Protein AF-A0A108E635-F1 (afdb_monomer_lite)

Foldseek 3Di:
DVLVVVVVPDDPVLFVLLLVLVVVVCVVCCPPPQPVPQDSPGSVSVPVRCDDPRSVVSSVVSVVVVVVVVVVVVVVVDPQDPDPPDQADQLVVLVVLVVVVVVFDADPVNFWTCQDRDPRHGRDGPVSVQVVSCVSDVVDHPVCVVVVHGDDSCVFVQDWDWLQPDDAQWFFQQCQPPVRVPPPCSVPGTFGFHDWADPDPQWIWTQTPPPGIDIDGGRRITGTTVVVVVVVVVVCVVVVPCPVPPVLPPCDPVLLVLLVLLAKDKDQDDVLNPPVRHQWIKIWHDDPPDLDIDIDPDTDNDPVVRSSVSSVVCVVPVVSNDPPPPVVVDDDPPPPPPDPDPVNVVVVCVVVVNDDDPDDPPVPPPPPPDPPPPVPDDPVNVVVVVVVVVVVVVVVVVCCDVPVDPVVVVVVVVSVVVVVVVVVVVVVCVVPPDPPDD

pLDDT: mean 76.36, std 20.55, range [30.5, 98.31]

Radius of gyration: 31.63 Å; chains: 1; bounding box: 77×77×68 Å

Structure (mmCIF, N/CA/C/O backbone):
data_AF-A0A108E635-F1
#
_entry.id   AF-A0A108E635-F1
#
loop_
_atom_site.group_PDB
_atom_site.id
_atom_site.type_symbol
_atom_site.label_atom_id
_atom_site.label_alt_id
_atom_site.label_comp_id
_atom_site.label_asym_id
_atom_site.label_entity_id
_atom_site.label_seq_id
_atom_site.pdbx_PDB_ins_code
_atom_site.Cartn_x
_atom_site.Cartn_y
_atom_site.Cartn_z
_atom_site.occupancy
_atom_site.B_iso_or_equiv
_atom_site.auth_seq_id
_atom_site.auth_comp_id
_atom_site.auth_asym_id
_atom_site.auth_atom_id
_atom_site.pdbx_PDB_model_num
ATOM 1 N N . MET A 1 1 ? 27.540 45.626 5.363 1.00 55.94 1 MET A N 1
ATOM 2 C CA . MET A 1 1 ? 28.663 44.962 4.658 1.00 55.94 1 MET A CA 1
ATOM 3 C C . MET A 1 1 ? 28.249 43.611 4.067 1.00 55.94 1 MET A C 1
ATOM 5 O O . MET A 1 1 ? 28.463 43.426 2.880 1.00 55.94 1 MET A O 1
ATOM 9 N N . ALA A 1 2 ? 27.575 42.721 4.811 1.00 66.25 2 ALA A N 1
ATOM 10 C CA . ALA A 1 2 ? 27.155 41.400 4.306 1.00 66.25 2 ALA A CA 1
ATOM 11 C C . ALA A 1 2 ? 26.250 41.431 3.051 1.00 66.25 2 ALA A C 1
ATOM 13 O O . ALA A 1 2 ? 26.480 40.679 2.113 1.00 66.25 2 ALA A O 1
ATOM 14 N N . TYR A 1 3 ? 25.283 42.353 2.983 1.00 70.00 3 TYR A N 1
ATOM 15 C CA . TYR A 1 3 ? 24.361 42.450 1.838 1.00 70.00 3 TYR A CA 1
ATOM 16 C C . TYR A 1 3 ? 25.051 42.859 0.523 1.00 70.00 3 TYR A C 1
ATOM 18 O O . TYR A 1 3 ? 24.727 42.346 -0.539 1.00 70.00 3 TYR A O 1
ATOM 26 N N . ALA A 1 4 ? 26.057 43.737 0.589 1.00 71.31 4 ALA A N 1
ATOM 27 C CA . ALA A 1 4 ? 26.822 44.134 -0.594 1.00 71.31 4 ALA A CA 1
ATOM 28 C C . ALA A 1 4 ? 27.691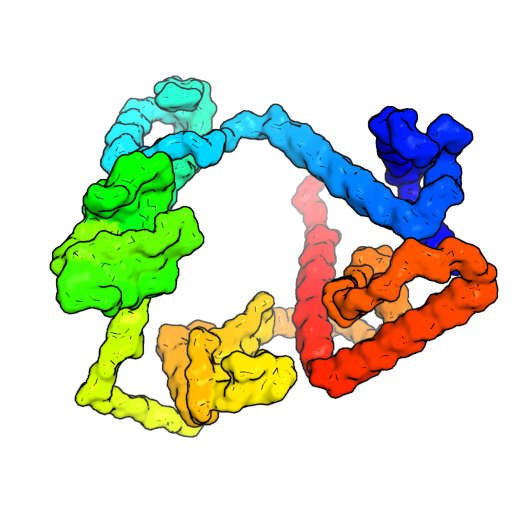 42.981 -1.125 1.00 71.31 4 ALA A C 1
ATOM 30 O O . ALA A 1 4 ? 27.813 42.821 -2.333 1.00 71.31 4 ALA A O 1
ATOM 31 N N . ALA A 1 5 ? 28.247 42.154 -0.230 1.00 73.19 5 ALA A N 1
ATOM 32 C CA . ALA A 1 5 ? 29.000 40.960 -0.612 1.00 73.19 5 ALA A CA 1
ATOM 33 C C . ALA A 1 5 ? 28.099 39.889 -1.254 1.00 73.19 5 ALA A C 1
ATOM 35 O O . ALA A 1 5 ? 28.508 39.268 -2.228 1.00 73.19 5 ALA A O 1
ATOM 36 N N . TYR A 1 6 ? 26.868 39.728 -0.756 1.00 79.62 6 TYR A N 1
ATOM 37 C CA . TYR A 1 6 ? 25.852 38.857 -1.357 1.00 79.62 6 TYR A CA 1
ATOM 38 C C . TYR A 1 6 ? 25.451 39.323 -2.765 1.00 79.62 6 TYR A C 1
ATOM 40 O O . TYR A 1 6 ? 25.504 38.550 -3.708 1.00 79.62 6 TYR A O 1
ATOM 48 N N . LEU A 1 7 ? 25.140 40.605 -2.964 1.00 79.56 7 LEU A N 1
ATOM 49 C CA . LEU A 1 7 ? 24.815 41.110 -4.307 1.00 79.56 7 LEU A CA 1
ATOM 50 C C . LEU A 1 7 ? 26.008 41.053 -5.276 1.00 79.56 7 LEU A C 1
ATOM 52 O O . LEU A 1 7 ? 25.834 40.908 -6.487 1.00 79.56 7 LEU A O 1
ATOM 56 N N . ALA A 1 8 ? 27.230 41.154 -4.751 1.00 84.31 8 ALA A N 1
ATOM 57 C CA . ALA A 1 8 ? 28.451 41.021 -5.534 1.00 84.31 8 ALA A CA 1
ATOM 58 C C . ALA A 1 8 ? 28.775 39.568 -5.921 1.00 84.31 8 ALA A C 1
ATOM 60 O O . ALA A 1 8 ? 29.567 39.377 -6.840 1.00 84.31 8 ALA A O 1
ATOM 61 N N . SER A 1 9 ? 28.181 38.559 -5.268 1.00 83.88 9 SER A N 1
ATOM 62 C CA . SER A 1 9 ? 28.435 37.149 -5.594 1.00 83.88 9 SER A CA 1
ATOM 63 C C . SER A 1 9 ? 27.666 36.649 -6.817 1.00 83.88 9 SER A C 1
ATOM 65 O O . SER A 1 9 ? 27.969 35.565 -7.302 1.00 83.88 9 SER A O 1
ATOM 67 N N . PHE A 1 10 ? 26.698 37.418 -7.323 1.00 81.88 10 PHE A N 1
ATOM 68 C CA . PHE A 1 10 ? 25.955 37.071 -8.534 1.00 81.88 10 PHE A CA 1
ATOM 69 C C . PHE A 1 10 ? 26.851 37.205 -9.765 1.00 81.88 10 PHE A C 1
ATOM 71 O O . PHE A 1 10 ? 27.499 38.237 -9.981 1.00 81.88 10 PHE A O 1
ATOM 78 N N . THR A 1 11 ? 26.839 36.179 -10.607 1.00 87.81 11 THR A N 1
ATOM 79 C CA . THR A 1 11 ? 27.491 36.193 -11.917 1.00 87.81 11 THR A CA 1
ATOM 80 C C . THR A 1 11 ? 26.782 37.155 -12.876 1.00 87.81 11 THR A C 1
ATOM 82 O O . THR A 1 11 ? 25.640 37.566 -12.664 1.00 87.81 11 THR A O 1
ATOM 85 N N . ALA A 1 12 ? 27.451 37.530 -13.970 1.00 86.56 12 ALA A N 1
ATOM 86 C CA . ALA A 1 12 ? 26.862 38.415 -14.977 1.00 86.56 12 ALA A CA 1
ATOM 87 C C . ALA A 1 12 ? 25.586 37.826 -15.615 1.00 86.56 12 ALA A C 1
ATOM 89 O O . ALA A 1 12 ? 24.649 38.569 -15.903 1.00 86.56 12 ALA A O 1
ATOM 90 N N . GLU A 1 13 ? 25.528 36.503 -15.794 1.00 81.31 13 GLU A N 1
ATOM 91 C CA . GLU A 1 13 ? 24.365 35.808 -16.358 1.00 81.31 13 GLU A CA 1
ATOM 92 C C . GLU A 1 13 ? 23.174 35.818 -15.395 1.00 81.31 13 GLU A C 1
ATOM 94 O O . GLU A 1 13 ? 22.057 36.138 -15.801 1.00 81.31 13 GLU A O 1
ATOM 99 N N . GLU A 1 14 ? 23.407 35.563 -14.105 1.00 80.31 14 GLU A N 1
ATOM 100 C CA . GLU A 1 14 ? 22.357 35.620 -13.081 1.00 80.31 14 GLU A CA 1
ATOM 101 C C . GLU A 1 14 ? 21.802 37.039 -12.927 1.00 80.31 14 GLU A C 1
ATOM 103 O O . GLU A 1 14 ? 20.590 37.226 -12.832 1.00 80.31 14 GLU A O 1
ATOM 108 N N . LYS A 1 15 ? 22.669 38.059 -12.978 1.00 87.50 15 LYS A N 1
ATOM 109 C CA . LYS A 1 15 ? 22.242 39.466 -12.958 1.00 87.50 15 LYS A CA 1
ATOM 110 C C . LYS A 1 15 ? 21.350 39.808 -14.151 1.00 87.50 15 LYS A C 1
ATOM 112 O O . LYS A 1 15 ? 20.308 40.432 -13.965 1.00 87.50 15 LYS A O 1
ATOM 117 N N . LEU A 1 16 ? 21.718 39.371 -15.358 1.00 84.00 16 LEU A N 1
ATOM 118 C CA . LEU A 1 16 ? 20.897 39.557 -16.561 1.00 84.00 16 LEU A CA 1
ATOM 119 C C . LEU A 1 16 ? 19.550 38.834 -16.455 1.00 84.00 16 LEU A C 1
ATOM 121 O O . LEU A 1 16 ? 18.526 39.388 -16.855 1.00 84.00 16 LEU A O 1
ATOM 125 N N . TYR A 1 17 ? 19.536 37.627 -15.886 1.00 84.88 17 TYR A N 1
ATOM 126 C CA . TYR A 1 17 ? 18.306 36.873 -15.664 1.00 84.88 17 TYR A CA 1
ATOM 127 C C . TYR A 1 17 ? 17.352 37.595 -14.706 1.00 84.88 17 TYR A C 1
ATOM 129 O O . TYR A 1 17 ? 16.172 37.746 -15.019 1.00 84.88 17 TYR A O 1
ATOM 137 N N . VAL A 1 18 ? 17.862 38.104 -13.580 1.00 84.25 18 VAL A N 1
ATOM 138 C CA . VAL A 1 18 ? 17.059 38.854 -12.601 1.00 84.25 18 VAL A CA 1
ATOM 139 C C . VAL A 1 18 ? 16.446 40.107 -13.230 1.00 84.25 18 VAL A C 1
ATOM 141 O O . VAL A 1 18 ? 15.263 40.375 -13.025 1.00 84.25 18 VAL A O 1
ATOM 144 N N . VAL A 1 19 ? 17.206 40.838 -14.053 1.00 89.25 19 VAL A N 1
ATOM 145 C CA . VAL A 1 19 ? 16.693 42.007 -14.787 1.00 89.25 19 VAL A CA 1
ATOM 146 C C . VAL A 1 19 ? 15.589 41.611 -15.768 1.00 89.25 19 VAL A C 1
ATOM 148 O O . VAL A 1 19 ? 14.521 42.223 -15.769 1.00 89.25 19 VAL A O 1
ATOM 151 N N . ALA A 1 20 ? 15.796 40.558 -16.562 1.00 86.31 20 ALA A N 1
ATOM 152 C CA . ALA A 1 20 ? 14.800 40.084 -17.522 1.00 86.31 20 ALA A CA 1
ATOM 153 C C . ALA A 1 20 ? 13.512 39.590 -16.837 1.00 86.31 20 ALA A C 1
ATOM 155 O O . ALA A 1 20 ? 12.407 39.891 -17.295 1.00 86.31 20 ALA A O 1
ATOM 156 N N . ALA A 1 21 ? 13.639 38.872 -15.717 1.00 85.12 21 ALA A N 1
ATOM 157 C CA . ALA A 1 21 ? 12.505 38.432 -14.913 1.00 85.12 21 ALA A CA 1
ATOM 158 C C . ALA A 1 21 ? 11.733 39.632 -14.348 1.00 85.12 21 ALA A C 1
ATOM 160 O O . ALA A 1 21 ? 10.506 39.670 -14.443 1.00 85.12 21 ALA A O 1
ATOM 161 N N . ALA A 1 22 ? 12.436 40.639 -13.816 1.00 85.00 22 ALA A N 1
ATOM 162 C CA . ALA A 1 22 ? 11.815 41.833 -13.246 1.00 85.00 22 ALA A CA 1
ATOM 163 C C . ALA A 1 22 ? 11.059 42.642 -14.309 1.00 85.00 22 ALA A C 1
ATOM 165 O O . ALA A 1 22 ? 9.918 43.045 -14.085 1.00 85.00 22 ALA A O 1
ATOM 166 N N . GLN A 1 23 ? 11.636 42.794 -15.504 1.00 87.19 23 GLN A N 1
ATOM 167 C CA . GLN A 1 23 ? 10.969 43.422 -16.646 1.00 87.19 23 GLN A CA 1
ATOM 168 C C . GLN A 1 23 ? 9.744 42.626 -17.121 1.00 87.19 23 GLN A C 1
ATOM 170 O O . GLN A 1 23 ? 8.707 43.216 -17.425 1.00 87.19 23 GLN A O 1
ATOM 175 N N . SER A 1 24 ? 9.833 41.292 -17.174 1.00 85.06 24 SER A N 1
ATOM 176 C CA . SER A 1 24 ? 8.704 40.427 -17.544 1.00 85.06 24 SER A CA 1
ATOM 177 C C . SER A 1 24 ? 7.562 40.537 -16.535 1.00 85.06 24 SER A C 1
ATOM 179 O O . SER A 1 24 ? 6.399 40.652 -16.921 1.00 85.06 24 SER A O 1
ATOM 181 N N . TRP A 1 25 ? 7.883 40.541 -15.242 1.00 83.75 25 TRP A N 1
ATOM 182 C CA . TRP A 1 25 ? 6.902 40.721 -14.177 1.00 83.75 25 TRP A CA 1
ATOM 183 C C . TRP A 1 25 ? 6.267 42.118 -14.227 1.00 83.75 25 TRP A C 1
ATOM 185 O O . TRP A 1 25 ? 5.045 42.244 -14.162 1.00 83.75 25 TRP A O 1
ATOM 195 N N . GLN A 1 26 ? 7.068 43.165 -14.457 1.00 84.50 26 GLN A N 1
ATOM 196 C CA . GLN A 1 26 ? 6.580 44.532 -14.657 1.00 84.50 26 GLN A CA 1
ATOM 197 C C . GLN A 1 26 ? 5.623 44.626 -15.856 1.00 84.50 26 GLN A C 1
ATOM 199 O O . GLN A 1 26 ? 4.644 45.364 -15.786 1.00 84.50 26 GLN A O 1
ATOM 204 N N . GLN A 1 27 ? 5.869 43.882 -16.944 1.00 83.50 27 GLN A N 1
ATOM 205 C CA . GLN A 1 27 ? 4.971 43.805 -18.104 1.00 83.50 27 GLN A CA 1
ATOM 206 C C . GLN A 1 27 ? 3.637 43.128 -17.769 1.00 83.50 27 GLN A C 1
ATOM 208 O O . GLN A 1 27 ? 2.589 43.676 -18.114 1.00 83.50 27 GLN A O 1
ATOM 213 N N . ASP A 1 28 ? 3.670 41.995 -17.062 1.00 80.94 28 ASP A N 1
ATOM 214 C CA . ASP A 1 28 ? 2.471 41.260 -16.632 1.00 80.94 28 ASP A CA 1
ATOM 215 C C . ASP A 1 28 ? 1.605 42.086 -15.663 1.00 80.94 28 ASP A C 1
ATOM 217 O O . ASP A 1 28 ? 0.375 42.050 -15.700 1.00 80.94 28 ASP A O 1
ATOM 221 N N . LYS A 1 29 ? 2.247 42.906 -14.823 1.00 79.38 29 LYS A N 1
ATOM 222 C CA . LYS A 1 29 ? 1.589 43.743 -13.810 1.00 79.38 29 LYS A CA 1
ATOM 223 C C . LYS A 1 29 ? 1.332 45.187 -14.239 1.00 79.38 29 LYS A C 1
ATOM 225 O O . LYS A 1 29 ? 0.915 45.997 -13.415 1.00 79.38 29 LYS A O 1
ATOM 230 N N . ARG A 1 30 ? 1.450 45.526 -15.532 1.00 71.31 30 ARG A N 1
ATOM 231 C CA . ARG A 1 30 ? 1.174 46.892 -16.037 1.00 71.31 30 ARG A CA 1
ATOM 232 C C . ARG A 1 30 ? -0.219 47.432 -15.694 1.00 71.31 30 ARG A C 1
ATOM 234 O O . ARG A 1 30 ? -0.414 48.634 -15.810 1.00 71.31 30 ARG A O 1
ATOM 241 N N . GLY A 1 31 ? -1.170 46.611 -15.246 1.00 67.06 31 GLY A N 1
ATOM 242 C CA . GLY A 1 31 ? -2.493 47.052 -14.787 1.00 67.06 31 GLY A CA 1
ATOM 243 C C . GLY A 1 31 ? -2.608 47.435 -13.304 1.00 67.06 31 GLY A C 1
ATOM 244 O O . GLY A 1 31 ? -3.612 48.033 -12.934 1.00 67.06 31 GLY A O 1
ATOM 245 N N . THR A 1 32 ? -1.628 47.116 -12.448 1.00 73.12 32 THR A N 1
ATOM 246 C CA . THR A 1 32 ? -1.788 47.210 -10.979 1.00 73.12 32 THR A CA 1
ATOM 247 C C . THR A 1 32 ? -1.166 48.462 -10.350 1.00 73.12 32 THR A C 1
ATOM 249 O O . THR A 1 32 ? -1.152 48.584 -9.130 1.00 73.12 32 THR A O 1
ATOM 252 N N . GLY A 1 33 ? -0.630 49.394 -11.148 1.00 67.25 33 GLY A N 1
ATOM 253 C CA . GLY A 1 33 ? -0.073 50.682 -10.688 1.00 67.25 33 GLY A CA 1
ATOM 254 C C . GLY A 1 33 ? 1.284 50.600 -9.970 1.00 67.25 33 GLY A C 1
ATOM 255 O O . GLY A 1 33 ? 2.067 51.544 -10.019 1.00 67.25 33 GLY A O 1
ATOM 256 N N . PHE A 1 34 ? 1.611 49.455 -9.379 1.00 61.12 34 PHE A N 1
ATOM 257 C CA . PHE A 1 34 ? 2.936 49.131 -8.856 1.00 61.12 34 PHE A CA 1
ATOM 258 C C . PHE A 1 34 ? 3.937 49.047 -10.034 1.00 61.12 34 PHE A C 1
ATOM 260 O O . PHE A 1 34 ? 3.776 48.207 -10.911 1.00 61.12 34 PHE A O 1
ATOM 267 N N . PHE A 1 35 ? 4.952 49.921 -10.078 1.00 67.06 35 PHE A N 1
ATOM 268 C CA . PHE A 1 35 ? 6.065 49.952 -11.059 1.00 67.06 35 PHE A CA 1
ATOM 269 C C . PHE A 1 35 ? 5.841 50.549 -12.462 1.00 67.06 35 PHE A C 1
ATOM 271 O O . PHE A 1 35 ? 6.707 50.387 -13.319 1.00 67.06 35 PHE A O 1
ATOM 278 N N . GLN A 1 36 ? 4.775 51.299 -12.751 1.00 64.75 36 GLN A N 1
ATOM 279 C CA . GLN A 1 36 ? 4.551 51.790 -14.129 1.00 64.75 36 GLN A CA 1
ATOM 280 C C . GLN A 1 36 ? 5.606 52.782 -14.679 1.00 64.75 36 GLN A C 1
ATOM 282 O O . GLN A 1 36 ? 5.632 53.006 -15.887 1.00 64.75 36 GLN A O 1
ATOM 287 N N . SER A 1 37 ? 6.485 53.350 -13.846 1.00 73.75 37 SER A N 1
ATOM 288 C CA . SER A 1 37 ? 7.420 54.414 -14.253 1.00 73.75 37 SER A CA 1
ATOM 289 C C . SER A 1 37 ? 8.891 54.169 -13.904 1.00 73.75 37 SER A C 1
ATOM 291 O O . SER A 1 37 ? 9.689 55.098 -13.999 1.00 73.75 37 SER A O 1
ATOM 293 N N . VAL A 1 38 ? 9.258 52.964 -13.462 1.00 81.31 38 VAL A N 1
ATOM 294 C CA . VAL A 1 38 ? 10.641 52.660 -13.068 1.00 81.31 38 VAL A CA 1
ATOM 295 C C . VAL A 1 38 ? 11.339 51.902 -14.188 1.00 81.31 38 VAL A C 1
ATOM 297 O O . VAL A 1 38 ? 10.876 50.842 -14.611 1.00 81.31 38 VAL A O 1
ATOM 300 N N . GLU A 1 39 ? 12.448 52.450 -14.675 1.00 87.62 39 GLU A N 1
ATOM 301 C CA . GLU A 1 39 ? 13.292 51.788 -15.663 1.00 87.62 39 GLU A CA 1
ATOM 302 C C . GLU A 1 39 ? 14.187 50.752 -14.972 1.00 87.62 39 GLU A C 1
ATOM 304 O O . GLU A 1 39 ? 15.064 51.096 -14.185 1.00 87.62 39 GLU A O 1
ATOM 309 N N . LEU A 1 40 ? 13.957 49.469 -15.257 1.00 89.25 40 LEU A N 1
ATOM 310 C CA . LEU A 1 40 ? 14.728 48.350 -14.710 1.00 89.25 40 LEU A CA 1
ATOM 311 C C . LEU A 1 40 ? 15.765 47.889 -15.739 1.00 89.25 40 LEU A C 1
ATOM 313 O O . LEU A 1 40 ? 15.622 46.819 -16.327 1.00 89.25 40 LEU A O 1
ATOM 317 N N . ASN A 1 41 ? 16.762 48.727 -16.030 1.00 91.81 41 ASN A N 1
ATOM 318 C CA . ASN A 1 41 ? 17.737 48.471 -17.101 1.00 91.81 41 ASN A CA 1
ATOM 319 C C . ASN A 1 41 ? 18.983 47.718 -16.615 1.00 91.81 41 ASN A C 1
ATOM 321 O O . ASN A 1 41 ? 19.694 47.111 -17.418 1.00 91.81 41 ASN A O 1
ATOM 325 N N . SER A 1 42 ? 19.247 47.747 -15.311 1.00 93.56 42 SER A N 1
ATOM 326 C CA . SER A 1 42 ? 20.372 47.071 -14.674 1.00 93.56 42 SER A CA 1
ATOM 327 C C . SER A 1 42 ? 19.942 46.315 -13.420 1.00 93.56 42 SER A C 1
ATOM 329 O O . SER A 1 42 ? 18.858 46.524 -12.872 1.00 93.56 42 SER A O 1
ATOM 331 N N . PHE A 1 43 ? 20.806 45.412 -12.956 1.00 90.25 43 PHE A N 1
ATOM 332 C CA . PHE A 1 43 ? 20.576 44.675 -11.718 1.00 90.25 43 PHE A CA 1
ATOM 333 C C . PHE A 1 43 ? 20.484 45.644 -10.537 1.00 90.25 43 PHE A C 1
ATOM 335 O O . PHE A 1 43 ? 19.586 45.533 -9.712 1.00 90.25 43 PHE A O 1
ATOM 342 N N . GLU A 1 44 ? 21.347 46.655 -10.505 1.00 92.25 44 GLU A N 1
ATOM 343 C CA . GLU A 1 44 ? 21.360 47.699 -9.488 1.00 92.25 44 GLU A CA 1
ATOM 344 C C . GLU A 1 44 ? 20.044 48.498 -9.455 1.00 92.25 44 GLU A C 1
ATOM 346 O O . GLU A 1 44 ? 19.551 48.779 -8.360 1.00 92.25 44 GLU A O 1
ATOM 351 N N . ASP A 1 45 ? 19.420 48.769 -10.610 1.00 89.31 45 ASP A N 1
ATOM 352 C CA . ASP A 1 45 ? 18.100 49.419 -10.679 1.00 89.31 45 ASP A CA 1
ATOM 353 C C . ASP A 1 45 ? 17.012 48.544 -10.045 1.00 89.31 45 ASP A C 1
ATOM 355 O O . ASP A 1 45 ? 16.175 49.037 -9.284 1.00 89.31 45 ASP A O 1
ATOM 359 N N . VAL A 1 46 ? 17.047 47.231 -10.303 1.00 86.38 46 VAL A N 1
ATOM 360 C CA . VAL A 1 46 ? 16.119 46.251 -9.712 1.00 86.38 46 VAL A CA 1
ATOM 361 C C . VAL A 1 46 ? 16.274 46.205 -8.193 1.00 86.38 46 VAL A C 1
ATOM 363 O O . VAL A 1 46 ? 15.281 46.295 -7.469 1.00 86.38 46 VAL A O 1
ATOM 366 N N . ILE A 1 47 ? 17.512 46.151 -7.696 1.00 88.69 47 ILE A N 1
ATOM 367 C CA . ILE A 1 47 ? 17.797 46.155 -6.256 1.00 88.69 47 ILE A CA 1
ATOM 368 C C . ILE A 1 47 ? 17.322 47.449 -5.591 1.00 88.69 47 ILE A C 1
ATOM 370 O O . ILE A 1 47 ? 16.735 47.412 -4.506 1.00 88.69 47 ILE A O 1
ATOM 374 N N . HIS A 1 48 ? 17.591 48.594 -6.219 1.00 84.00 48 HIS A N 1
ATOM 375 C CA . HIS A 1 48 ? 17.243 49.899 -5.668 1.00 84.00 48 HIS A CA 1
ATOM 376 C C . HIS A 1 48 ? 15.724 50.130 -5.656 1.00 84.00 48 HIS A C 1
ATOM 378 O O . HIS A 1 48 ? 15.216 50.826 -4.779 1.00 84.00 48 HIS A O 1
ATOM 384 N N . SER A 1 49 ? 14.998 49.523 -6.598 1.00 82.81 49 SER A N 1
ATOM 385 C CA . SER A 1 49 ? 13.559 49.743 -6.782 1.00 82.81 49 SER A CA 1
ATOM 386 C C . SER A 1 49 ? 12.675 48.777 -5.994 1.00 82.81 49 SER A C 1
ATOM 388 O O . SER A 1 49 ? 11.578 49.157 -5.596 1.00 82.81 49 SER A O 1
ATOM 390 N N . LEU A 1 50 ? 13.127 47.541 -5.752 1.00 76.56 50 LEU A N 1
ATOM 391 C CA . LEU A 1 50 ? 12.360 46.539 -4.997 1.00 76.56 50 LEU A CA 1
ATOM 392 C C . LEU A 1 50 ? 12.564 46.641 -3.475 1.00 76.56 50 LEU A C 1
ATOM 394 O O . LEU A 1 50 ? 11.758 46.124 -2.710 1.00 76.56 50 LEU A O 1
ATOM 398 N N . GLY A 1 51 ? 13.612 47.323 -3.006 1.00 73.75 51 GLY A N 1
ATOM 399 C CA . GLY A 1 51 ? 13.968 47.326 -1.585 1.00 73.75 51 GLY A CA 1
ATOM 400 C C . GLY A 1 51 ? 14.513 45.966 -1.120 1.00 73.75 51 GLY A C 1
ATOM 401 O O . GLY A 1 51 ? 14.280 44.920 -1.719 1.00 73.75 51 GLY A O 1
ATOM 402 N N . ARG A 1 52 ? 15.299 45.958 -0.037 1.00 63.50 52 ARG A N 1
ATOM 403 C CA . ARG A 1 52 ? 16.145 44.798 0.323 1.00 63.50 52 ARG A CA 1
ATOM 404 C C . ARG A 1 52 ? 15.380 43.507 0.646 1.00 63.50 52 ARG A C 1
ATOM 406 O O . ARG A 1 52 ? 15.949 42.437 0.469 1.00 63.50 52 ARG A O 1
ATOM 413 N N . GLY A 1 53 ? 14.137 43.607 1.122 1.00 58.38 53 GLY A N 1
ATOM 414 C CA . GLY A 1 53 ? 13.305 42.444 1.457 1.00 58.38 53 GLY A CA 1
ATOM 415 C C . GLY A 1 53 ? 12.763 41.732 0.218 1.00 58.38 53 GLY A C 1
ATOM 416 O O . GLY A 1 53 ? 12.960 40.534 0.062 1.00 58.38 53 GLY A O 1
ATOM 417 N N . LEU A 1 54 ? 12.173 42.482 -0.717 1.00 69.75 54 LEU A N 1
ATOM 418 C CA . LEU A 1 54 ? 11.501 41.903 -1.886 1.00 69.75 54 LEU A CA 1
ATOM 419 C C . LEU A 1 54 ? 12.477 41.377 -2.940 1.00 69.75 54 LEU A C 1
ATOM 421 O O . LEU A 1 54 ? 12.121 40.502 -3.721 1.00 69.75 54 LEU A O 1
ATOM 425 N N . VAL A 1 55 ? 13.715 41.877 -2.954 1.00 71.25 55 VAL A N 1
ATOM 426 C CA . VAL A 1 55 ? 14.776 41.374 -3.836 1.00 71.25 55 VAL A CA 1
ATOM 427 C C . VAL A 1 55 ? 15.024 39.883 -3.621 1.00 71.25 55 VAL A C 1
ATOM 429 O O . VAL A 1 55 ? 15.171 39.148 -4.592 1.00 71.25 55 VAL A O 1
ATOM 432 N N . HIS A 1 56 ? 15.096 39.434 -2.367 1.00 70.00 56 HIS A N 1
ATOM 433 C CA . HIS A 1 56 ? 15.444 38.048 -2.068 1.00 70.00 56 HIS A CA 1
ATOM 434 C C . HIS A 1 56 ? 14.325 37.092 -2.501 1.00 70.00 56 HIS A C 1
ATOM 436 O O . HIS A 1 56 ? 14.582 36.116 -3.204 1.00 70.00 56 HIS A O 1
ATOM 442 N N . ASP A 1 57 ? 13.080 37.430 -2.171 1.00 68.94 57 ASP A N 1
ATOM 443 C CA . ASP A 1 57 ? 11.906 36.638 -2.545 1.00 68.94 57 ASP A CA 1
ATOM 444 C C . ASP A 1 57 ? 11.702 36.616 -4.062 1.00 68.94 57 ASP A C 1
ATOM 446 O O . ASP A 1 57 ? 11.366 35.583 -4.644 1.00 68.94 57 ASP A O 1
ATOM 450 N N . PHE A 1 58 ? 11.978 37.741 -4.727 1.00 76.06 58 PHE A N 1
ATOM 451 C CA . PHE A 1 58 ? 11.941 37.826 -6.179 1.00 76.06 58 PHE A CA 1
ATOM 452 C C . PHE A 1 58 ? 12.998 36.929 -6.834 1.00 76.06 58 PHE A C 1
ATOM 454 O O . PHE A 1 58 ? 12.694 36.227 -7.796 1.00 76.06 58 PHE A O 1
ATOM 461 N N . ILE A 1 59 ? 14.227 36.916 -6.308 1.00 72.94 59 ILE A N 1
ATOM 462 C CA . ILE A 1 59 ? 15.317 36.082 -6.831 1.00 72.94 59 ILE A CA 1
ATOM 463 C C . ILE A 1 59 ? 15.004 34.596 -6.646 1.00 72.94 59 ILE A C 1
ATOM 465 O O . ILE A 1 59 ? 15.165 33.834 -7.599 1.00 72.94 59 ILE A O 1
ATOM 469 N N . LEU A 1 60 ? 14.513 34.188 -5.472 1.00 75.00 60 LEU A N 1
ATOM 470 C CA . LEU A 1 60 ? 14.129 32.797 -5.217 1.00 75.00 60 LEU A CA 1
ATOM 471 C C . LEU A 1 60 ? 13.017 32.339 -6.160 1.00 75.00 60 LEU A C 1
ATOM 473 O O . LEU A 1 60 ? 13.147 31.303 -6.809 1.00 75.00 60 LEU A O 1
ATOM 477 N N . LYS A 1 61 ? 11.968 33.151 -6.310 1.00 75.25 61 LYS A N 1
ATOM 478 C CA . LYS A 1 61 ? 10.862 32.837 -7.216 1.00 75.25 61 LYS A CA 1
ATOM 479 C C . LYS A 1 61 ? 11.310 32.781 -8.676 1.00 75.25 61 LYS A C 1
ATOM 481 O O . LYS A 1 61 ? 10.906 31.894 -9.422 1.00 75.25 61 LYS A O 1
ATOM 486 N N . ALA A 1 62 ? 12.189 33.691 -9.089 1.00 70.19 62 ALA A N 1
ATOM 487 C CA . ALA A 1 62 ? 12.739 33.678 -10.436 1.00 70.19 62 ALA A CA 1
ATOM 488 C C . ALA A 1 62 ? 13.598 32.423 -10.689 1.00 70.19 62 ALA A C 1
ATOM 490 O O . ALA A 1 62 ? 13.568 31.891 -11.799 1.00 70.19 62 ALA A O 1
ATOM 491 N N . GLN A 1 63 ? 14.346 31.939 -9.692 1.00 69.56 63 GLN A N 1
ATOM 492 C CA . GLN A 1 63 ? 15.124 30.696 -9.779 1.00 69.56 63 GLN A CA 1
ATOM 493 C C . GLN A 1 63 ? 14.230 29.449 -9.835 1.00 69.56 63 GLN A C 1
ATOM 495 O O . GLN A 1 63 ? 14.492 28.557 -10.642 1.00 69.56 63 GLN A O 1
ATOM 500 N N . GLU A 1 64 ? 13.158 29.411 -9.043 1.00 72.19 64 GLU A N 1
ATOM 501 C CA . GLU A 1 64 ? 12.148 28.347 -9.067 1.00 72.19 64 GLU A CA 1
ATOM 502 C C . GLU A 1 64 ? 11.476 28.252 -10.447 1.00 72.19 64 GLU A C 1
ATOM 504 O O . GLU A 1 64 ? 11.517 27.200 -11.086 1.00 72.19 64 GLU A O 1
ATOM 509 N N . GLU A 1 65 ? 11.001 29.375 -10.996 1.00 71.31 65 GLU A N 1
ATOM 510 C CA . GLU A 1 65 ? 10.412 29.423 -12.342 1.00 71.31 65 GLU A CA 1
ATOM 511 C C . GLU A 1 65 ? 11.426 29.049 -13.446 1.00 71.31 65 GLU A C 1
ATOM 513 O O . GLU A 1 65 ? 11.061 28.473 -14.480 1.00 71.31 65 GLU A O 1
ATOM 518 N N . ALA A 1 66 ? 12.719 29.348 -13.255 1.00 66.25 66 ALA A N 1
ATOM 519 C CA . ALA A 1 66 ? 13.774 28.926 -14.180 1.00 66.25 66 ALA A CA 1
ATOM 520 C C . ALA A 1 66 ? 13.950 27.402 -14.165 1.00 66.25 66 ALA A C 1
ATOM 522 O O . ALA A 1 66 ? 14.046 26.780 -15.228 1.00 66.25 66 ALA A O 1
ATOM 523 N N . ALA A 1 67 ? 13.974 26.809 -12.969 1.00 67.19 67 ALA A N 1
ATOM 524 C CA . ALA A 1 67 ? 14.098 25.372 -12.765 1.00 67.19 67 ALA A CA 1
ATOM 525 C C . ALA A 1 67 ? 12.886 24.623 -13.339 1.00 67.19 67 ALA A C 1
ATOM 527 O O . ALA A 1 67 ? 13.053 23.624 -14.042 1.00 67.19 67 ALA A O 1
ATOM 528 N N . GLU A 1 68 ? 11.676 25.153 -13.151 1.00 69.56 68 GLU A N 1
ATOM 529 C CA . GLU A 1 68 ? 10.453 24.616 -13.751 1.00 69.56 68 GLU A CA 1
ATOM 530 C C . GLU A 1 68 ? 10.478 24.673 -15.281 1.00 69.56 68 GLU A C 1
ATOM 532 O O . GLU A 1 68 ? 10.122 23.698 -15.943 1.00 69.56 68 GLU A O 1
ATOM 537 N N . ARG A 1 69 ? 10.959 25.769 -15.883 1.00 67.81 69 ARG A N 1
ATOM 538 C CA . ARG A 1 69 ? 11.107 25.869 -17.348 1.00 67.81 69 ARG A CA 1
ATOM 539 C C . ARG A 1 69 ? 12.172 24.921 -17.894 1.00 67.81 69 ARG A C 1
ATOM 541 O O . ARG A 1 69 ? 12.010 24.399 -19.002 1.00 67.81 69 ARG A O 1
ATOM 548 N N . LEU A 1 70 ? 13.246 24.683 -17.142 1.00 62.47 70 LEU A N 1
ATOM 549 C CA . LEU A 1 70 ? 14.279 23.712 -17.504 1.00 62.47 70 LEU A CA 1
ATOM 550 C C . LEU A 1 70 ? 13.721 22.279 -17.460 1.00 62.47 70 LEU A C 1
ATOM 552 O O . LEU A 1 70 ? 13.891 21.521 -18.417 1.00 62.47 70 LEU A O 1
ATOM 556 N N . ASN A 1 71 ? 12.963 21.951 -16.411 1.00 58.75 71 ASN A N 1
ATOM 557 C CA . ASN A 1 71 ? 12.268 20.671 -16.256 1.00 58.75 71 ASN A CA 1
ATOM 558 C C . ASN A 1 71 ? 11.141 20.483 -17.284 1.00 58.75 71 ASN A C 1
ATOM 560 O O . ASN A 1 71 ? 10.966 19.389 -17.822 1.00 58.75 71 ASN A O 1
ATOM 564 N N . GLY A 1 72 ? 10.432 21.550 -17.653 1.00 54.97 72 GLY A N 1
ATOM 565 C CA . GLY A 1 72 ? 9.437 21.546 -18.727 1.00 54.97 72 GLY A CA 1
ATOM 566 C C . GLY A 1 72 ? 10.056 21.297 -20.107 1.00 54.97 72 GLY A C 1
ATOM 567 O O . GLY A 1 72 ? 9.493 20.564 -20.919 1.00 54.97 72 GLY A O 1
ATOM 568 N N . ARG A 1 73 ? 11.263 21.819 -20.370 1.00 47.12 73 ARG A N 1
ATOM 569 C CA . ARG A 1 73 ? 12.011 21.519 -21.607 1.00 47.12 73 ARG A CA 1
ATOM 570 C C . ARG A 1 73 ? 12.592 20.104 -21.628 1.00 47.12 73 ARG A C 1
ATOM 572 O O . ARG A 1 73 ? 12.642 19.500 -22.699 1.00 47.12 73 ARG A O 1
ATOM 579 N N . LEU A 1 74 ? 12.987 19.555 -20.478 1.00 47.06 74 LEU A N 1
ATOM 580 C CA . LEU A 1 74 ? 13.356 18.138 -20.344 1.00 47.06 74 LEU A CA 1
ATOM 581 C C . LEU A 1 74 ? 12.142 17.216 -20.553 1.00 47.06 74 LEU A C 1
ATOM 583 O O . LEU A 1 74 ? 12.263 16.183 -21.210 1.00 47.06 74 LEU A O 1
ATOM 587 N N . SER A 1 75 ? 10.955 17.652 -20.127 1.00 40.09 75 SER A N 1
ATOM 588 C CA . SER A 1 75 ? 9.685 16.940 -20.340 1.00 40.09 75 SER A CA 1
ATOM 589 C C . SER A 1 75 ? 9.265 16.873 -21.816 1.00 40.09 75 SER A C 1
ATOM 591 O O . SER A 1 75 ? 8.550 15.959 -22.213 1.00 40.09 75 SER A O 1
ATOM 593 N N . GLN A 1 76 ? 9.752 17.779 -22.673 1.00 43.56 76 GLN A N 1
ATOM 594 C CA . GLN A 1 76 ? 9.446 17.766 -24.110 1.00 43.56 76 GLN A CA 1
ATOM 595 C C . GLN A 1 76 ? 10.342 16.811 -24.925 1.00 43.56 76 GLN A C 1
ATOM 597 O O . GLN A 1 76 ? 10.018 16.499 -26.070 1.00 43.56 76 GLN A O 1
ATOM 602 N N . LYS A 1 77 ? 11.451 16.315 -24.352 1.00 45.66 77 LYS A N 1
ATOM 603 C CA . LYS A 1 77 ? 12.339 15.329 -25.001 1.00 45.66 77 LYS A CA 1
ATOM 604 C C . LYS A 1 77 ? 12.089 13.880 -24.572 1.00 45.66 77 LYS A C 1
ATOM 606 O O . LYS A 1 77 ? 12.634 12.981 -25.202 1.00 45.66 77 LYS A O 1
ATOM 611 N N . HIS A 1 78 ? 11.242 13.643 -23.571 1.00 41.09 78 HIS A N 1
ATOM 612 C CA . HIS A 1 78 ? 10.918 12.307 -23.070 1.00 41.09 78 HIS A CA 1
ATOM 613 C C . HIS A 1 78 ? 9.433 11.985 -23.319 1.00 41.09 78 HIS A C 1
ATOM 615 O O . HIS A 1 78 ? 8.618 11.937 -22.403 1.00 41.09 78 HIS A O 1
ATOM 621 N N . LEU A 1 79 ? 9.051 11.775 -24.585 1.00 45.00 79 LEU A N 1
ATOM 622 C CA . LEU A 1 79 ? 7.785 11.092 -24.871 1.00 45.00 79 LEU A CA 1
ATOM 623 C C . LEU A 1 79 ? 7.908 9.640 -24.379 1.00 45.00 79 LEU A C 1
ATOM 625 O O . LEU A 1 79 ? 8.884 8.987 -24.731 1.00 45.00 79 LEU A O 1
ATOM 629 N N . LEU A 1 80 ? 6.910 9.185 -23.605 1.00 49.78 80 LEU A N 1
ATOM 630 C CA . LEU A 1 80 ? 6.645 7.833 -23.057 1.00 49.78 80 LEU A CA 1
ATOM 631 C C . LEU A 1 80 ? 6.583 7.751 -21.514 1.00 49.78 80 LEU A C 1
ATOM 633 O O . LEU A 1 80 ? 7.001 6.757 -20.930 1.00 49.78 80 LEU A O 1
ATOM 637 N N . GLN A 1 81 ? 5.991 8.737 -20.830 1.00 43.53 81 GLN A N 1
ATOM 638 C CA . GLN A 1 81 ? 5.312 8.431 -19.562 1.00 43.53 81 GLN A CA 1
ATOM 639 C C . GLN A 1 81 ? 3.811 8.229 -19.826 1.00 43.53 81 GLN A C 1
ATOM 641 O O . GLN A 1 81 ? 3.199 9.085 -20.475 1.00 43.53 81 GLN A O 1
ATOM 646 N N . PRO A 1 82 ? 3.200 7.117 -19.372 1.00 45.03 82 PRO A N 1
ATOM 647 C CA . PRO A 1 82 ? 1.763 6.922 -19.485 1.00 45.03 82 PRO A CA 1
ATOM 648 C C . PRO A 1 82 ? 1.043 7.989 -18.657 1.00 45.03 82 PRO A C 1
ATOM 650 O O . PRO A 1 82 ? 1.347 8.205 -17.486 1.00 45.03 82 PRO A O 1
ATOM 653 N N . THR A 1 83 ? 0.067 8.662 -19.260 1.00 42.97 83 THR A N 1
ATOM 654 C CA . THR A 1 83 ? -0.821 9.596 -18.562 1.00 42.97 83 THR A CA 1
ATOM 655 C C . THR A 1 83 ? -1.519 8.885 -17.401 1.00 42.97 83 THR A C 1
ATOM 657 O O . THR A 1 83 ? -2.194 7.880 -17.623 1.00 42.97 83 THR A O 1
ATOM 660 N N . ARG A 1 84 ? -1.396 9.445 -16.191 1.00 49.75 84 ARG A N 1
ATOM 661 C CA . ARG A 1 84 ? -1.835 8.937 -14.871 1.00 49.75 84 ARG A CA 1
ATOM 662 C C . ARG A 1 84 ? -3.333 8.571 -14.728 1.00 49.75 84 ARG A C 1
ATOM 664 O O . ARG A 1 84 ? -3.747 8.175 -13.651 1.00 49.75 84 ARG A O 1
ATOM 671 N N . ASN A 1 85 ? -4.131 8.669 -15.795 1.00 53.38 85 ASN A N 1
ATOM 672 C CA . ASN A 1 85 ? -5.594 8.526 -15.789 1.00 53.38 85 ASN A CA 1
ATOM 673 C C . ASN A 1 85 ? -6.123 7.345 -16.630 1.00 53.38 85 ASN A C 1
ATOM 675 O O . ASN A 1 85 ? -7.303 7.333 -16.977 1.00 53.38 85 ASN A O 1
ATOM 679 N N . GLN A 1 86 ? -5.292 6.372 -17.023 1.00 63.75 86 GLN A N 1
ATOM 680 C CA . GLN A 1 86 ? -5.826 5.168 -17.676 1.00 63.75 86 GLN A CA 1
ATOM 681 C C . GLN A 1 86 ? -6.400 4.192 -16.635 1.00 63.75 86 GLN A C 1
ATOM 683 O O . GLN A 1 86 ? -5.771 3.991 -15.595 1.00 63.75 86 GLN A O 1
ATOM 688 N N . PRO A 1 87 ? -7.572 3.579 -16.898 1.00 69.25 87 PRO A N 1
ATOM 689 C CA . PRO A 1 87 ? -8.134 2.566 -16.012 1.00 69.25 87 PRO A CA 1
ATOM 690 C C . PRO A 1 87 ? -7.143 1.406 -15.865 1.00 69.25 87 PRO A C 1
ATOM 692 O O . PRO A 1 87 ? -6.674 0.858 -16.866 1.00 69.25 87 PRO A O 1
ATOM 695 N N . GLN A 1 88 ? -6.815 1.050 -14.619 1.00 81.44 88 GLN A N 1
ATOM 696 C CA . GLN A 1 88 ? -5.900 -0.051 -14.318 1.00 81.44 88 GLN A CA 1
ATOM 697 C C . GLN A 1 88 ? -6.436 -1.364 -14.900 1.00 81.44 88 GLN A C 1
ATOM 699 O O . GLN A 1 88 ? -7.632 -1.658 -14.831 1.00 81.44 88 GLN A O 1
ATOM 704 N N . ARG A 1 89 ? -5.549 -2.160 -15.504 1.00 90.94 89 ARG A N 1
ATOM 705 C CA . ARG A 1 89 ? -5.915 -3.460 -16.083 1.00 90.94 89 ARG A CA 1
ATOM 706 C C . ARG A 1 89 ? -5.835 -4.548 -15.009 1.00 90.94 89 ARG A C 1
ATOM 708 O O . ARG A 1 89 ? -4.929 -4.544 -14.178 1.00 90.94 89 ARG A O 1
ATOM 715 N N . THR A 1 90 ? -6.760 -5.506 -15.050 1.00 90.94 90 THR A N 1
ATOM 716 C CA . THR A 1 90 ? -6.721 -6.700 -14.183 1.00 90.94 90 THR A CA 1
ATOM 717 C C . THR A 1 90 ? -5.504 -7.576 -14.499 1.00 90.94 90 THR A C 1
ATOM 719 O O . THR A 1 90 ? -4.994 -7.531 -15.627 1.00 90.94 90 THR A O 1
ATOM 722 N N . LEU A 1 91 ? -5.043 -8.396 -13.543 1.00 93.25 91 LEU A N 1
ATOM 723 C CA . LEU A 1 91 ? -3.876 -9.255 -13.765 1.00 93.25 91 LEU A CA 1
ATOM 724 C C . LEU A 1 91 ? -4.158 -10.290 -14.850 1.00 93.25 91 LEU A C 1
ATOM 726 O O . LEU A 1 91 ? -3.320 -10.483 -15.725 1.00 93.25 91 LEU A O 1
ATOM 730 N N . SER A 1 92 ? -5.357 -10.884 -14.873 1.00 92.62 92 SER A N 1
ATOM 731 C CA . SER A 1 92 ? -5.753 -11.816 -15.938 1.00 92.62 92 SER A CA 1
ATOM 732 C C . SER A 1 92 ? -5.634 -11.195 -17.337 1.00 92.62 92 SER A C 1
ATOM 734 O O . SER A 1 92 ? -5.062 -11.804 -18.245 1.00 92.62 92 SER A O 1
ATOM 736 N N . ASN A 1 93 ? -6.080 -9.944 -17.509 1.00 94.62 93 ASN A N 1
ATOM 737 C CA . ASN A 1 93 ? -5.939 -9.234 -18.782 1.00 94.62 93 ASN A CA 1
ATOM 738 C C . ASN A 1 93 ? -4.469 -8.972 -19.136 1.00 94.62 93 ASN A C 1
ATOM 740 O O . ASN A 1 93 ? -4.092 -9.076 -20.304 1.00 94.62 93 ASN A O 1
ATOM 744 N N . LEU A 1 94 ? -3.634 -8.633 -18.151 1.00 96.56 94 LEU A N 1
ATOM 745 C CA . LEU A 1 94 ? -2.205 -8.418 -18.371 1.00 96.56 94 LEU A CA 1
ATOM 746 C C . LEU A 1 94 ? -1.469 -9.722 -18.691 1.00 96.56 94 LEU A C 1
ATOM 748 O O . LEU A 1 94 ? -0.669 -9.726 -19.618 1.00 96.56 94 LEU A O 1
ATOM 752 N N . TYR A 1 95 ? -1.777 -10.844 -18.039 1.00 96.81 95 TYR A N 1
ATOM 753 C CA . TYR A 1 95 ? -1.172 -12.137 -18.380 1.00 96.81 95 TYR A CA 1
ATOM 754 C C . TYR A 1 95 ? -1.525 -12.592 -19.795 1.00 96.81 95 TYR A C 1
ATOM 756 O O . TYR A 1 95 ? -0.650 -13.063 -20.511 1.00 96.81 95 TYR A O 1
ATOM 764 N N . GLN A 1 96 ? -2.762 -12.377 -20.253 1.00 96.62 96 GLN A N 1
ATOM 765 C CA . GLN A 1 96 ? -3.131 -12.676 -21.643 1.00 96.62 96 GLN A CA 1
ATOM 766 C C . GLN A 1 96 ? -2.352 -11.827 -22.655 1.00 96.62 96 GLN A C 1
ATOM 768 O O . GLN A 1 96 ? -2.034 -12.287 -23.751 1.00 96.62 96 GLN A O 1
ATOM 773 N N . LEU A 1 97 ? -2.069 -10.566 -22.321 1.00 97.56 97 LEU A N 1
ATOM 774 C CA . LEU A 1 97 ? -1.243 -9.697 -23.158 1.00 97.56 97 LEU A CA 1
ATOM 775 C C . LEU A 1 97 ? 0.226 -10.099 -23.099 1.00 97.56 97 LEU A C 1
ATOM 777 O O . LEU A 1 97 ? 0.900 -10.052 -24.120 1.00 97.56 97 LEU A O 1
ATOM 781 N N . TRP A 1 98 ? 0.702 -10.513 -21.931 1.00 97.88 98 TRP A N 1
ATOM 782 C CA . TRP A 1 98 ? 2.045 -11.038 -21.747 1.00 97.88 98 TRP A CA 1
ATOM 783 C C . TRP A 1 98 ? 2.279 -12.303 -22.574 1.00 97.88 98 TRP A C 1
ATOM 785 O O . TRP A 1 98 ? 3.300 -12.416 -23.243 1.00 97.88 98 TRP A O 1
ATOM 795 N N . ASP A 1 99 ? 1.302 -13.209 -22.609 1.00 97.56 99 ASP A N 1
ATOM 796 C CA . ASP A 1 99 ? 1.359 -14.410 -23.444 1.00 97.56 99 ASP A CA 1
ATOM 797 C C . ASP A 1 99 ? 1.481 -14.045 -24.926 1.00 97.56 99 ASP A C 1
ATOM 799 O O . ASP A 1 99 ? 2.360 -14.551 -25.615 1.00 97.56 99 ASP A O 1
ATOM 803 N N . LYS A 1 100 ? 0.690 -13.068 -25.388 1.00 97.81 100 LYS A N 1
ATOM 804 C CA . LYS A 1 100 ? 0.798 -12.543 -26.758 1.00 97.81 100 LYS A CA 1
ATOM 805 C C . LYS A 1 100 ? 2.131 -11.855 -27.033 1.00 97.81 100 LYS A C 1
ATOM 807 O O . LYS A 1 100 ? 2.597 -11.902 -28.163 1.00 97.81 100 LYS A O 1
ATOM 812 N N . LEU A 1 101 ? 2.725 -11.187 -26.040 1.00 97.31 101 LEU A N 1
ATOM 813 C CA . LEU A 1 101 ? 4.053 -10.586 -26.175 1.00 97.31 101 LEU A CA 1
ATOM 814 C C . LEU A 1 101 ? 5.123 -11.667 -26.383 1.00 97.31 101 LEU A C 1
ATOM 816 O O . LEU A 1 101 ? 6.061 -11.438 -27.137 1.00 97.31 101 LEU A O 1
ATOM 820 N N . GLY A 1 102 ? 4.970 -12.837 -25.755 1.00 96.38 102 GLY A N 1
ATOM 821 C CA . GLY A 1 102 ? 5.873 -13.978 -25.932 1.00 96.38 102 GLY A CA 1
ATOM 822 C C . GLY A 1 102 ? 5.912 -14.533 -27.361 1.00 96.38 102 GLY A C 1
ATOM 823 O O . GLY A 1 102 ? 6.926 -15.105 -27.753 1.00 96.38 102 GLY A O 1
ATOM 824 N N . ASP A 1 103 ? 4.850 -14.319 -28.142 1.00 97.56 103 ASP A N 1
ATOM 825 C CA . ASP A 1 103 ? 4.772 -14.710 -29.554 1.00 97.56 103 ASP A CA 1
ATOM 826 C C . ASP A 1 103 ? 5.399 -13.669 -30.509 1.00 97.56 103 ASP A C 1
ATOM 828 O O . ASP A 1 103 ? 5.567 -13.948 -31.698 1.00 97.56 103 ASP A O 1
ATOM 832 N N . VAL A 1 104 ? 5.734 -12.464 -30.025 1.00 97.44 104 VAL A N 1
ATOM 833 C CA . VAL A 1 104 ? 6.310 -11.390 -30.850 1.00 97.44 104 VAL A CA 1
ATOM 834 C C . VAL A 1 104 ? 7.805 -11.654 -31.064 1.00 97.44 104 VAL A C 1
ATOM 836 O O . VAL A 1 104 ? 8.540 -11.784 -30.081 1.00 97.44 104 VAL A O 1
ATOM 839 N N . PRO A 1 105 ? 8.297 -11.697 -32.318 1.00 96.62 105 PRO A N 1
ATOM 840 C CA . PRO A 1 105 ? 9.719 -11.876 -32.576 1.00 96.62 105 PRO A CA 1
ATOM 841 C C . PRO A 1 105 ? 10.529 -10.706 -32.001 1.00 96.62 105 PRO A C 1
ATOM 843 O O . PRO A 1 105 ? 10.107 -9.546 -32.021 1.00 96.62 105 PRO A O 1
ATOM 846 N N . ILE A 1 106 ? 11.712 -11.028 -31.488 1.00 97.25 106 ILE A N 1
ATOM 847 C CA . ILE A 1 106 ? 12.679 -10.077 -30.939 1.00 97.25 106 ILE A CA 1
ATOM 848 C C . ILE A 1 106 ? 13.879 -10.068 -31.885 1.00 97.25 106 ILE A C 1
ATOM 850 O O . ILE A 1 106 ? 14.251 -11.124 -32.398 1.00 97.25 106 ILE A O 1
ATOM 854 N N . SER A 1 107 ? 14.474 -8.894 -32.087 1.00 96.31 107 SER A N 1
ATOM 855 C CA . SER A 1 107 ? 15.679 -8.719 -32.896 1.00 96.31 107 SER A CA 1
ATOM 856 C C . SER A 1 107 ? 16.837 -9.600 -32.428 1.00 96.31 107 SER A C 1
ATOM 858 O O . SER A 1 107 ? 16.882 -10.053 -31.284 1.00 96.31 107 SER A O 1
ATOM 860 N N . ASP A 1 108 ? 17.827 -9.791 -33.305 1.00 96.56 108 ASP A N 1
ATOM 861 C CA . ASP A 1 108 ? 19.010 -10.628 -33.048 1.00 96.56 108 ASP A CA 1
ATOM 862 C C . ASP A 1 108 ? 19.798 -10.230 -31.780 1.00 96.56 108 ASP A C 1
ATOM 864 O O . ASP A 1 108 ? 20.493 -11.058 -31.192 1.00 96.56 108 ASP A O 1
ATOM 868 N N . ASP A 1 109 ? 19.698 -8.969 -31.341 1.00 95.00 109 ASP A N 1
ATOM 869 C CA . ASP A 1 109 ? 20.313 -8.460 -30.106 1.00 95.00 109 ASP A CA 1
ATOM 870 C C . ASP A 1 109 ? 19.541 -8.840 -28.823 1.00 95.00 109 ASP A C 1
ATOM 872 O O . ASP A 1 109 ? 20.048 -8.660 -27.715 1.00 95.00 109 ASP A O 1
ATOM 876 N N . GLY A 1 110 ? 18.318 -9.363 -28.952 1.00 94.81 110 GLY A N 1
ATOM 877 C CA . GLY A 1 110 ? 17.434 -9.716 -27.845 1.00 94.81 110 GLY A CA 1
ATOM 878 C C . GLY A 1 110 ? 16.824 -8.524 -27.092 1.00 94.81 110 GLY A C 1
ATOM 879 O O . GLY A 1 110 ? 16.189 -8.736 -26.050 1.00 94.81 110 GLY A O 1
ATOM 880 N N . GLN A 1 111 ? 17.019 -7.289 -27.570 1.00 96.50 111 GLN A N 1
ATOM 881 C CA . GLN A 1 111 ? 16.644 -6.062 -26.857 1.00 96.50 111 GLN A CA 1
ATOM 882 C C . GLN A 1 111 ? 15.439 -5.337 -27.457 1.00 96.50 111 GLN A C 1
ATOM 884 O O . GLN A 1 111 ? 14.719 -4.677 -26.706 1.00 96.50 111 GLN A O 1
ATOM 889 N N . HIS A 1 112 ? 15.172 -5.479 -28.757 1.00 97.69 112 HIS A N 1
ATOM 890 C CA . HIS A 1 112 ? 14.117 -4.730 -29.441 1.00 97.69 112 HIS A CA 1
ATOM 891 C C . HIS A 1 112 ? 13.049 -5.642 -30.054 1.00 97.69 112 HIS A C 1
ATOM 893 O O . HIS A 1 112 ? 13.310 -6.774 -30.450 1.00 97.69 112 HIS A O 1
ATOM 899 N N . LEU A 1 113 ? 11.814 -5.148 -30.140 1.00 97.69 113 LEU A N 1
ATOM 900 C CA . LEU A 1 113 ? 10.738 -5.862 -30.824 1.00 97.69 113 LEU A CA 1
ATOM 901 C C . LEU A 1 113 ? 10.920 -5.790 -32.345 1.00 97.69 113 LEU A C 1
ATOM 903 O O . LEU A 1 113 ? 11.022 -4.697 -32.908 1.00 97.69 113 LEU A O 1
ATOM 907 N N . ASP A 1 114 ? 10.877 -6.930 -33.031 1.00 97.50 114 ASP A N 1
ATOM 908 C CA . ASP A 1 114 ? 10.955 -6.979 -34.497 1.00 97.50 114 ASP A CA 1
ATOM 909 C C . ASP A 1 114 ? 9.619 -6.679 -35.188 1.00 97.50 114 ASP A C 1
ATOM 911 O O . ASP A 1 114 ? 9.590 -6.350 -36.383 1.00 97.50 114 ASP A O 1
ATOM 915 N N . GLU A 1 115 ? 8.523 -6.728 -34.433 1.00 97.62 115 GLU A N 1
ATOM 916 C CA . GLU A 1 115 ? 7.169 -6.381 -34.855 1.00 97.62 115 GLU A CA 1
ATOM 917 C C . GLU A 1 115 ? 6.509 -5.416 -33.860 1.00 97.62 115 GLU A C 1
ATOM 919 O O . GLU A 1 115 ? 6.935 -5.263 -32.717 1.00 97.62 115 GLU A O 1
ATOM 924 N N . SER A 1 116 ? 5.465 -4.719 -34.306 1.00 97.75 116 SER A N 1
ATOM 925 C CA . SER A 1 116 ? 4.690 -3.835 -33.433 1.00 97.75 116 SER A CA 1
ATOM 926 C C . SER A 1 116 ? 3.851 -4.631 -32.435 1.00 97.75 116 SER A C 1
ATOM 928 O O . SER A 1 116 ? 3.182 -5.591 -32.808 1.00 97.75 116 SER A O 1
ATOM 930 N N . PHE A 1 117 ? 3.800 -4.170 -31.186 1.00 97.88 117 PHE A N 1
ATOM 931 C CA . PHE A 1 117 ? 2.978 -4.763 -30.133 1.00 97.88 117 PHE A CA 1
ATOM 932 C C . PHE A 1 117 ? 2.146 -3.686 -29.433 1.00 97.88 117 PHE A C 1
ATOM 934 O O . PHE A 1 117 ? 2.685 -2.734 -28.875 1.00 97.88 117 PHE A O 1
ATOM 941 N N . LEU A 1 118 ? 0.816 -3.825 -29.436 1.00 96.38 118 LEU A N 1
ATOM 942 C CA . LEU A 1 118 ? -0.110 -2.806 -28.921 1.00 96.38 118 LEU A CA 1
ATOM 943 C C . LEU A 1 118 ? 0.131 -1.426 -29.569 1.00 96.38 118 LEU A C 1
ATOM 945 O O . LEU A 1 118 ? -0.141 -1.249 -30.751 1.00 96.38 118 LEU A O 1
ATOM 949 N N . HIS A 1 119 ? 0.607 -0.450 -28.794 1.00 96.06 119 HIS A N 1
ATOM 950 C CA . HIS A 1 119 ? 0.956 0.897 -29.253 1.00 96.06 119 HIS A CA 1
ATOM 951 C C . HIS A 1 119 ? 2.474 1.087 -29.414 1.00 96.06 119 HIS A C 1
ATOM 953 O O . HIS A 1 119 ? 2.919 2.167 -29.798 1.00 96.06 119 HIS A O 1
ATOM 959 N N . PHE A 1 120 ? 3.270 0.050 -29.133 1.00 97.25 120 PHE A N 1
ATOM 960 C CA . PHE A 1 120 ? 4.711 0.052 -29.333 1.00 97.25 120 PHE A CA 1
ATOM 961 C C . PHE A 1 120 ? 5.023 -0.263 -30.798 1.00 97.25 120 PHE A C 1
ATOM 963 O O . PHE A 1 120 ? 4.624 -1.297 -31.341 1.00 97.25 120 PHE A O 1
ATOM 970 N N . GLY A 1 121 ? 5.718 0.663 -31.459 1.00 97.25 121 GLY A N 1
ATOM 971 C CA . GLY A 1 121 ? 6.208 0.474 -32.822 1.00 97.25 121 GLY A CA 1
ATOM 972 C C . GLY A 1 121 ? 7.289 -0.610 -32.905 1.00 97.25 121 GLY A C 1
ATOM 973 O O . GLY A 1 121 ? 7.894 -0.973 -31.898 1.00 97.25 121 GLY A O 1
ATOM 974 N N . LYS A 1 122 ? 7.559 -1.100 -34.120 1.00 97.44 122 LYS A N 1
ATOM 975 C CA . LYS A 1 122 ? 8.735 -1.937 -34.391 1.00 97.44 122 LYS A CA 1
ATOM 976 C C . LYS A 1 122 ? 10.011 -1.218 -33.934 1.00 97.44 122 LYS A C 1
ATOM 978 O O . LYS A 1 122 ? 10.157 -0.019 -34.173 1.00 97.44 122 LYS A O 1
ATOM 983 N N . GLY A 1 123 ? 10.929 -1.957 -33.321 1.00 97.31 123 GLY A N 1
ATOM 984 C CA . GLY A 1 123 ? 12.163 -1.434 -32.739 1.00 97.31 123 GLY A CA 1
ATOM 985 C C . GLY A 1 123 ? 11.983 -0.856 -31.335 1.00 97.31 123 GLY A C 1
ATOM 986 O O . GLY A 1 123 ? 12.908 -0.237 -30.824 1.00 97.31 123 GLY A O 1
ATOM 987 N N . ALA A 1 124 ? 10.813 -1.015 -30.706 1.00 97.56 124 ALA A N 1
ATOM 988 C CA . ALA A 1 124 ? 10.640 -0.643 -29.308 1.00 97.56 124 ALA A CA 1
ATOM 989 C C . ALA A 1 124 ? 11.495 -1.539 -28.404 1.00 97.56 124 ALA A C 1
ATOM 991 O O . ALA A 1 124 ? 11.534 -2.756 -28.578 1.00 97.56 124 ALA A O 1
ATOM 992 N N . GLU A 1 125 ? 12.154 -0.931 -27.424 1.00 97.88 125 GLU A N 1
ATOM 993 C CA . GLU A 1 125 ? 12.956 -1.643 -26.434 1.00 97.88 125 GLU A CA 1
ATOM 994 C C . GLU A 1 125 ? 12.066 -2.503 -25.527 1.00 97.88 125 GLU A C 1
ATOM 996 O O . GLU A 1 125 ? 11.049 -2.042 -24.995 1.00 97.88 125 GLU A O 1
ATOM 1001 N N . LYS A 1 126 ? 12.473 -3.752 -25.301 1.00 97.38 126 LYS A N 1
ATOM 1002 C CA . LYS A 1 126 ? 11.739 -4.719 -24.482 1.00 97.38 126 LYS A CA 1
ATOM 1003 C C . LYS A 1 126 ? 11.512 -4.215 -23.055 1.00 97.38 126 LYS A C 1
ATOM 1005 O O . LYS A 1 126 ? 10.409 -4.354 -22.532 1.00 97.38 126 LYS A O 1
ATOM 1010 N N . GLU A 1 127 ? 12.515 -3.582 -22.444 1.00 96.75 127 GLU A N 1
ATOM 1011 C CA . GLU A 1 127 ? 12.385 -3.001 -21.101 1.00 96.75 127 GLU A CA 1
ATOM 1012 C C . GLU A 1 127 ? 11.313 -1.913 -21.030 1.00 96.75 127 GLU A C 1
ATOM 1014 O O . GLU A 1 127 ? 10.599 -1.811 -20.033 1.00 96.75 127 GLU A O 1
ATOM 1019 N N . THR A 1 128 ? 11.149 -1.123 -22.093 1.00 97.00 128 THR A N 1
ATOM 1020 C CA . THR A 1 128 ? 10.096 -0.104 -22.147 1.00 97.00 128 THR A CA 1
ATOM 1021 C C . THR A 1 128 ? 8.709 -0.751 -22.116 1.00 97.00 128 THR A C 1
ATOM 1023 O O . THR A 1 128 ? 7.820 -0.289 -21.400 1.00 97.00 128 THR A O 1
ATOM 1026 N N . VAL A 1 129 ? 8.530 -1.865 -22.831 1.00 97.44 129 VAL A N 1
ATOM 1027 C CA . VAL A 1 129 ? 7.281 -2.640 -22.804 1.00 97.44 129 VAL A CA 1
ATOM 1028 C C . VAL A 1 129 ? 7.058 -3.265 -21.426 1.00 97.44 129 VAL A C 1
ATOM 1030 O O . VAL A 1 129 ? 5.946 -3.223 -20.906 1.00 97.44 129 VAL A O 1
ATOM 1033 N N . TRP A 1 130 ? 8.108 -3.793 -20.798 1.00 97.12 130 TRP A N 1
ATOM 1034 C CA . TRP A 1 130 ? 8.046 -4.363 -19.449 1.00 97.12 130 TRP A CA 1
ATOM 1035 C C . TRP A 1 130 ? 7.604 -3.339 -18.406 1.00 97.12 130 TRP A C 1
ATOM 1037 O O . TRP A 1 130 ? 6.626 -3.575 -17.701 1.00 97.12 130 TRP A O 1
ATOM 1047 N N . ARG A 1 131 ? 8.240 -2.163 -18.376 1.00 96.38 131 ARG A N 1
ATOM 1048 C CA . ARG A 1 131 ? 7.857 -1.069 -17.470 1.00 96.38 131 ARG A CA 1
ATOM 1049 C C . ARG A 1 131 ? 6.413 -0.629 -17.688 1.00 96.38 131 ARG A C 1
ATOM 1051 O O . ARG A 1 131 ? 5.737 -0.258 -16.734 1.00 96.38 131 ARG A O 1
ATOM 1058 N N . TRP A 1 132 ? 5.914 -0.691 -18.925 1.00 96.50 132 TRP A N 1
ATOM 1059 C CA . TRP A 1 132 ? 4.505 -0.418 -19.194 1.00 96.50 132 TRP A CA 1
ATOM 1060 C C . TRP A 1 132 ? 3.580 -1.431 -18.517 1.00 96.50 132 TRP A C 1
ATOM 1062 O O . TRP A 1 132 ? 2.606 -1.000 -17.905 1.00 96.50 132 TRP A O 1
ATOM 1072 N N . PHE A 1 133 ? 3.883 -2.734 -18.573 1.00 96.69 133 PHE A N 1
ATOM 1073 C CA . PHE A 1 133 ? 3.099 -3.767 -17.882 1.00 96.69 133 PHE A CA 1
ATOM 1074 C C . PHE A 1 133 ? 3.035 -3.521 -16.370 1.00 96.69 133 PHE A C 1
ATOM 1076 O O . PHE A 1 133 ? 1.940 -3.503 -15.811 1.00 96.69 133 PHE A O 1
ATOM 1083 N N . GLU A 1 134 ? 4.180 -3.266 -15.733 1.00 95.56 134 GLU A N 1
ATOM 1084 C CA . GLU A 1 134 ? 4.255 -3.000 -14.286 1.00 95.56 134 GLU A CA 1
ATOM 1085 C C . GLU A 1 134 ? 3.513 -1.705 -13.911 1.00 95.56 134 GLU A C 1
ATOM 1087 O O . GLU A 1 134 ? 2.832 -1.632 -12.890 1.00 95.56 134 GLU A O 1
ATOM 1092 N N . ALA A 1 135 ? 3.547 -0.694 -14.785 1.00 93.62 135 ALA A N 1
ATOM 1093 C CA . ALA A 1 135 ? 2.784 0.537 -14.601 1.00 93.62 135 ALA A CA 1
ATOM 1094 C C . ALA A 1 135 ? 1.261 0.348 -14.752 1.00 93.62 135 ALA A C 1
ATOM 1096 O O . ALA A 1 135 ? 0.501 1.167 -14.236 1.00 93.62 135 ALA A O 1
ATOM 1097 N N . GLN A 1 136 ? 0.791 -0.688 -15.464 1.00 94.19 136 GLN A N 1
ATOM 1098 C CA . GLN A 1 136 ? -0.649 -0.956 -15.597 1.00 94.19 136 GLN A CA 1
ATOM 1099 C C . GLN A 1 136 ? -1.257 -1.580 -14.336 1.00 94.19 136 GLN A C 1
ATOM 1101 O O . GLN A 1 136 ? -2.456 -1.408 -14.103 1.00 94.19 136 GLN A O 1
ATOM 1106 N N . ASN A 1 137 ? -0.465 -2.331 -13.567 1.00 91.88 137 ASN A N 1
ATOM 1107 C CA . ASN A 1 137 ? -0.899 -2.972 -12.332 1.00 91.88 137 ASN A CA 1
ATOM 1108 C C . ASN A 1 137 ? 0.316 -3.243 -11.419 1.00 91.88 137 ASN A C 1
ATOM 1110 O O . ASN A 1 137 ? 1.160 -4.057 -11.792 1.00 91.88 137 ASN A O 1
ATOM 1114 N N . PRO A 1 138 ? 0.384 -2.647 -10.212 1.00 90.06 138 PRO A N 1
ATOM 1115 C CA . PRO A 1 138 ? 1.509 -2.834 -9.288 1.00 90.06 138 PRO A CA 1
ATOM 1116 C C . PRO A 1 138 ? 1.758 -4.284 -8.850 1.00 90.06 138 PRO A C 1
ATOM 1118 O O . PRO A 1 138 ? 2.855 -4.615 -8.408 1.00 90.06 138 PRO A O 1
ATOM 1121 N N . GLN A 1 139 ? 0.753 -5.160 -8.945 1.00 91.19 139 GLN A N 1
ATOM 1122 C CA . GLN A 1 139 ? 0.900 -6.580 -8.621 1.00 91.19 139 GLN A CA 1
ATOM 1123 C C . GLN A 1 139 ? 1.510 -7.390 -9.778 1.00 91.19 139 GLN A C 1
ATOM 1125 O O . GLN A 1 139 ? 1.908 -8.538 -9.574 1.00 91.19 139 GLN A O 1
ATOM 1130 N N . PHE A 1 140 ? 1.597 -6.815 -10.981 1.00 94.94 140 PHE A N 1
ATOM 1131 C CA . PHE A 1 140 ? 2.221 -7.440 -12.140 1.00 94.94 140 PHE A CA 1
ATOM 1132 C C . PHE A 1 140 ? 3.721 -7.133 -12.138 1.00 94.94 140 PHE A C 1
ATOM 1134 O O . PHE A 1 140 ? 4.131 -6.065 -12.576 1.00 94.94 140 PHE A O 1
ATOM 1141 N N . ILE A 1 141 ? 4.543 -8.070 -11.660 1.00 96.00 141 ILE A N 1
ATOM 1142 C CA . ILE A 1 141 ? 6.005 -7.917 -11.622 1.00 96.00 141 ILE A CA 1
ATOM 1143 C C . ILE A 1 141 ? 6.621 -8.754 -12.734 1.00 96.00 141 ILE A C 1
ATOM 1145 O O . ILE A 1 141 ? 6.571 -9.983 -12.688 1.00 96.00 141 ILE A O 1
ATOM 1149 N N . VAL A 1 142 ? 7.242 -8.112 -13.725 1.00 96.94 142 VAL A N 1
ATOM 1150 C CA . VAL A 1 142 ? 7.733 -8.798 -14.932 1.00 96.94 142 VAL A CA 1
ATOM 1151 C C . VAL A 1 142 ? 8.744 -9.894 -14.594 1.00 96.94 142 VAL A C 1
ATOM 1153 O O . VAL A 1 142 ? 8.691 -10.978 -15.174 1.00 96.94 142 VAL A O 1
ATOM 1156 N N . GLY A 1 143 ? 9.618 -9.653 -13.613 1.00 96.19 143 GLY A N 1
ATOM 1157 C CA . GLY A 1 143 ? 10.582 -10.650 -13.144 1.00 96.19 143 GLY A CA 1
ATOM 1158 C C . GLY A 1 143 ? 9.930 -11.950 -12.656 1.00 96.19 143 GLY A C 1
ATOM 1159 O O . GLY A 1 143 ? 10.421 -13.031 -12.976 1.00 96.19 143 GLY A O 1
ATOM 1160 N N . GLU A 1 144 ? 8.797 -11.862 -11.952 1.00 96.62 144 GLU A N 1
ATOM 1161 C CA . GLU A 1 144 ? 8.031 -13.031 -11.493 1.00 96.62 144 GLU A CA 1
ATOM 1162 C C . GLU A 1 144 ? 7.397 -13.766 -12.682 1.00 96.62 144 GLU A C 1
ATOM 1164 O O . GLU A 1 144 ? 7.508 -14.989 -12.797 1.00 96.62 144 GLU A O 1
ATOM 1169 N N . VAL A 1 145 ? 6.794 -13.020 -13.616 1.00 96.88 145 VAL A N 1
ATOM 1170 C CA . VAL A 1 145 ? 6.117 -13.612 -14.780 1.00 96.88 145 VAL A CA 1
ATOM 1171 C C . VAL A 1 145 ? 7.103 -14.333 -15.698 1.00 96.88 145 VAL A C 1
ATOM 1173 O O . VAL A 1 145 ? 6.805 -15.426 -16.181 1.00 96.88 145 VAL A O 1
ATOM 1176 N N . VAL A 1 146 ? 8.301 -13.773 -15.897 1.00 95.25 146 VAL A N 1
ATOM 1177 C CA . VAL A 1 146 ? 9.396 -14.414 -16.649 1.00 95.25 146 VAL A CA 1
ATOM 1178 C C . VAL A 1 146 ? 9.837 -15.725 -15.989 1.00 95.25 146 VAL A C 1
ATOM 1180 O O . VAL A 1 146 ? 10.183 -16.674 -16.688 1.00 95.25 146 VAL A O 1
ATOM 1183 N N . GLN A 1 147 ? 9.778 -15.814 -14.658 1.00 95.88 147 GLN A N 1
ATOM 1184 C CA . GLN A 1 147 ? 10.053 -17.044 -13.905 1.00 95.88 147 GLN A CA 1
ATOM 1185 C C . GLN A 1 147 ? 8.875 -18.038 -13.909 1.00 95.88 147 GLN A C 1
ATOM 1187 O O . GLN A 1 147 ? 8.970 -19.107 -13.307 1.00 95.88 147 GLN A O 1
ATOM 1192 N N . GLY A 1 148 ? 7.767 -17.715 -14.584 1.00 95.56 148 GLY A N 1
ATOM 1193 C CA . GLY A 1 148 ? 6.558 -18.539 -14.633 1.00 95.56 148 GLY A CA 1
ATOM 1194 C C . GLY A 1 148 ? 5.643 -18.387 -13.416 1.00 95.56 148 GLY A C 1
ATOM 1195 O O . GLY A 1 148 ? 4.656 -19.114 -13.306 1.00 95.56 148 GLY A O 1
ATOM 1196 N N . ILE A 1 149 ? 5.930 -17.443 -12.517 1.00 94.44 149 ILE A N 1
ATOM 1197 C CA . ILE A 1 149 ? 5.095 -17.144 -11.354 1.00 94.44 149 ILE A CA 1
ATOM 1198 C C . ILE A 1 149 ? 3.977 -16.202 -11.811 1.00 94.44 149 ILE A C 1
ATOM 1200 O O . ILE A 1 149 ? 4.222 -15.069 -12.224 1.00 94.44 149 ILE A O 1
ATOM 1204 N N . ARG A 1 150 ? 2.729 -16.674 -11.747 1.00 94.56 150 ARG A N 1
ATOM 1205 C CA . ARG A 1 150 ? 1.536 -15.863 -12.022 1.00 94.56 150 ARG A CA 1
ATOM 1206 C C . ARG A 1 150 ? 0.699 -15.779 -10.756 1.00 94.56 150 ARG A C 1
ATOM 1208 O O . ARG A 1 150 ? 0.338 -16.811 -10.196 1.00 94.56 150 ARG A O 1
ATOM 1215 N N . LYS A 1 151 ? 0.396 -14.559 -10.321 1.00 91.38 151 LYS A N 1
ATOM 1216 C CA . LYS A 1 151 ? -0.558 -14.301 -9.240 1.00 91.38 151 LYS A CA 1
ATOM 1217 C C . LYS A 1 151 ? -1.958 -14.465 -9.818 1.00 91.38 151 LYS A C 1
ATOM 1219 O O . LYS A 1 151 ? -2.214 -14.031 -10.935 1.00 91.38 151 LYS A O 1
ATOM 1224 N N . THR A 1 152 ? -2.869 -15.124 -9.123 1.00 83.38 152 THR A N 1
ATOM 1225 C CA . THR A 1 152 ? -4.277 -15.095 -9.536 1.00 83.38 152 THR A CA 1
ATOM 1226 C C . THR A 1 152 ? -4.903 -13.791 -9.051 1.00 83.38 152 THR A C 1
ATOM 1228 O O . THR A 1 152 ? -4.541 -13.293 -7.986 1.00 83.38 152 THR A O 1
ATOM 1231 N N . ASP A 1 153 ? -5.875 -13.248 -9.797 1.00 72.38 153 ASP A N 1
ATOM 1232 C CA . ASP A 1 153 ? -6.704 -12.125 -9.312 1.00 72.38 153 ASP A CA 1
ATOM 1233 C C . ASP A 1 153 ? -7.374 -12.477 -7.953 1.00 72.38 153 ASP A C 1
ATOM 1235 O O . ASP A 1 153 ? -7.740 -11.599 -7.178 1.00 72.38 153 ASP A O 1
ATOM 1239 N N . GLU A 1 154 ? -7.466 -13.774 -7.632 1.00 62.72 154 GLU A N 1
ATOM 1240 C CA . GLU A 1 154 ? -7.992 -14.345 -6.387 1.00 62.72 154 GLU A CA 1
ATOM 1241 C C . GLU A 1 154 ? -7.113 -14.100 -5.145 1.00 62.72 154 GLU A C 1
ATOM 1243 O O . GLU A 1 154 ? -7.611 -14.200 -4.031 1.00 62.72 154 GLU A O 1
ATOM 1248 N N . GLN A 1 155 ? -5.831 -13.734 -5.282 1.00 52.59 155 GLN A N 1
ATOM 1249 C CA . GLN A 1 155 ? -4.990 -13.397 -4.116 1.00 52.59 155 GLN A CA 1
ATOM 1250 C C . GLN A 1 155 ? -5.246 -11.994 -3.553 1.00 52.59 155 GLN A C 1
ATOM 1252 O O . GLN A 1 155 ? -4.757 -11.665 -2.474 1.00 52.59 155 GLN A O 1
ATOM 1257 N N . SER A 1 156 ? -6.078 -11.207 -4.231 1.00 58.22 156 SER A N 1
ATOM 1258 C CA . SER A 1 156 ? -6.733 -10.033 -3.664 1.00 58.22 156 SER A CA 1
ATOM 1259 C C . SER A 1 156 ? -8.177 -10.392 -3.305 1.00 58.22 156 SER A C 1
ATOM 1261 O O . SER A 1 156 ? -9.102 -9.713 -3.744 1.00 58.22 156 SER A O 1
ATOM 1263 N N . GLU A 1 157 ? -8.396 -11.497 -2.578 1.00 64.62 157 GLU A N 1
ATOM 1264 C CA . GLU A 1 157 ? -9.721 -11.883 -2.083 1.00 64.62 157 GLU A CA 1
ATOM 1265 C C . GLU A 1 157 ? -10.262 -10.737 -1.222 1.00 64.62 157 GLU A C 1
ATOM 1267 O O . GLU A 1 157 ? -9.873 -10.531 -0.072 1.00 64.62 157 GLU A O 1
ATOM 1272 N N . ILE A 1 158 ? -11.117 -9.922 -1.833 1.00 75.31 158 ILE A N 1
ATOM 1273 C CA . ILE A 1 158 ? -11.802 -8.832 -1.164 1.00 75.31 158 ILE A CA 1
ATOM 1274 C C . ILE A 1 158 ? -12.715 -9.488 -0.131 1.00 75.31 158 ILE A C 1
ATOM 1276 O O . ILE A 1 158 ? -13.732 -10.092 -0.481 1.00 75.31 158 ILE A O 1
ATOM 1280 N N . ALA A 1 159 ? -12.314 -9.429 1.135 1.00 87.06 159 ALA A N 1
ATOM 1281 C CA . ALA A 1 159 ? -13.026 -10.099 2.204 1.00 87.06 159 ALA A CA 1
ATOM 1282 C C . ALA A 1 159 ? -14.391 -9.436 2.404 1.00 87.06 159 ALA A C 1
ATOM 1284 O O . ALA A 1 159 ? -14.497 -8.211 2.497 1.00 87.06 159 ALA A O 1
ATOM 1285 N N . GLU A 1 160 ? -15.448 -10.241 2.482 1.00 93.88 160 GLU A N 1
ATOM 1286 C CA . GLU A 1 160 ? -16.761 -9.750 2.889 1.00 93.88 160 GLU A CA 1
ATOM 1287 C C . GLU A 1 160 ? -16.823 -9.671 4.412 1.00 93.88 160 GLU A C 1
ATOM 1289 O O . GLU A 1 160 ? -16.827 -10.693 5.104 1.00 93.88 160 GLU A O 1
ATOM 1294 N N . LEU A 1 161 ? -16.906 -8.451 4.932 1.00 95.50 161 LEU A N 1
ATOM 1295 C CA . LEU A 1 161 ? -16.973 -8.180 6.356 1.00 95.50 161 LEU A CA 1
ATOM 1296 C C . LEU A 1 161 ? -18.335 -7.588 6.717 1.00 95.50 161 LEU A C 1
ATOM 1298 O O . LEU A 1 161 ? -18.855 -6.719 6.017 1.00 95.50 161 LEU A O 1
ATOM 1302 N N . ALA A 1 162 ? -18.934 -8.073 7.805 1.00 96.94 162 ALA A N 1
ATOM 1303 C CA . ALA A 1 162 ? -20.160 -7.476 8.326 1.00 96.94 162 ALA A CA 1
ATOM 1304 C C . ALA A 1 162 ? -19.882 -6.049 8.830 1.00 96.94 162 ALA A C 1
ATOM 1306 O O . ALA A 1 162 ? -18.830 -5.810 9.425 1.00 96.94 162 ALA A O 1
ATOM 1307 N N . VAL A 1 163 ? -20.814 -5.120 8.616 1.00 97.50 163 VAL A N 1
ATOM 1308 C CA . VAL A 1 163 ? -20.654 -3.692 8.945 1.00 97.50 163 VAL A CA 1
ATOM 1309 C C . VAL A 1 163 ? -20.333 -3.443 10.416 1.00 97.50 163 VAL A C 1
ATOM 1311 O O . VAL A 1 163 ? -19.532 -2.572 10.725 1.00 97.50 163 VAL A O 1
ATOM 1314 N N . GLU A 1 164 ? -20.874 -4.250 11.330 1.00 97.56 164 GLU A N 1
ATOM 1315 C CA . GLU A 1 164 ? -20.569 -4.179 12.764 1.00 97.56 164 GLU A CA 1
ATOM 1316 C C . GLU A 1 164 ? -19.138 -4.610 13.130 1.00 97.56 164 GLU A C 1
ATOM 1318 O O . GLU A 1 164 ? -18.702 -4.364 14.251 1.00 97.56 164 GLU A O 1
ATOM 1323 N N . ASN A 1 165 ? -18.423 -5.263 12.211 1.00 96.38 165 ASN A N 1
ATOM 1324 C CA . ASN A 1 165 ? -17.044 -5.719 12.396 1.00 96.38 165 ASN A CA 1
ATOM 1325 C C . ASN A 1 165 ? -16.025 -4.824 11.675 1.00 96.38 165 ASN A C 1
ATOM 1327 O O . ASN A 1 165 ? -14.822 -5.113 11.731 1.00 96.38 165 ASN A O 1
ATOM 1331 N N . LEU A 1 166 ? -16.482 -3.780 10.976 1.00 96.38 166 LEU A N 1
ATOM 1332 C CA . LEU A 1 166 ? -15.611 -2.760 10.399 1.00 96.38 166 LEU A CA 1
ATOM 1333 C C . LEU A 1 166 ? -14.861 -2.009 11.513 1.00 96.38 166 LEU A C 1
ATOM 1335 O O . LEU A 1 166 ? -15.311 -1.932 12.655 1.00 96.38 166 LEU A O 1
ATOM 1339 N N . GLN A 1 167 ? -13.689 -1.490 11.179 1.00 95.88 167 GLN A N 1
ATOM 1340 C CA . GLN A 1 167 ? -12.796 -0.749 12.065 1.00 95.88 167 GLN A CA 1
ATOM 1341 C C . GLN A 1 167 ? -12.315 0.501 11.335 1.00 95.88 167 GLN A C 1
ATOM 1343 O O . GLN A 1 167 ? -12.229 0.520 10.106 1.00 95.88 167 GLN A O 1
ATOM 1348 N N . THR A 1 168 ? -11.976 1.538 12.098 1.00 95.50 168 THR A N 1
ATOM 1349 C CA . THR A 1 168 ? -11.336 2.740 11.561 1.00 95.50 168 THR A CA 1
ATOM 1350 C C . THR A 1 168 ? -10.085 2.370 10.757 1.00 95.50 168 THR A C 1
ATOM 1352 O O . THR A 1 168 ? -9.254 1.585 11.213 1.00 95.50 168 THR A O 1
ATOM 1355 N N . GLY A 1 169 ? -9.967 2.925 9.552 1.00 94.31 169 GLY A N 1
ATOM 1356 C CA . GLY A 1 169 ? -8.903 2.652 8.586 1.00 94.31 169 GLY A CA 1
ATOM 1357 C C . GLY A 1 169 ? -9.239 1.583 7.539 1.00 94.31 169 GLY A C 1
ATOM 1358 O O . GLY A 1 169 ? -8.527 1.492 6.534 1.00 94.31 169 GLY A O 1
ATOM 1359 N N . ASP A 1 170 ? -10.309 0.795 7.713 1.00 95.31 170 ASP A N 1
ATOM 1360 C CA . ASP A 1 170 ? -10.757 -0.162 6.694 1.00 95.31 170 ASP A CA 1
ATOM 1361 C C . ASP A 1 170 ? -11.066 0.525 5.369 1.00 95.31 170 ASP A C 1
ATOM 1363 O O . ASP A 1 170 ? -11.812 1.498 5.317 1.00 95.31 170 ASP A O 1
ATOM 1367 N N . LYS A 1 171 ? -10.547 -0.031 4.275 1.00 94.88 171 LYS A N 1
ATOM 1368 C CA . LYS A 1 171 ? -10.844 0.432 2.918 1.00 94.88 171 LYS A CA 1
ATOM 1369 C C . LYS A 1 171 ? -11.996 -0.385 2.337 1.00 94.88 171 LYS A C 1
ATOM 1371 O O . LYS A 1 171 ? -11.805 -1.542 1.970 1.00 94.88 171 LYS A O 1
ATOM 1376 N N . VAL A 1 172 ? -13.185 0.198 2.239 1.00 95.50 172 VAL A N 1
ATOM 1377 C CA . VAL A 1 172 ? -14.417 -0.458 1.773 1.00 95.50 172 VAL A CA 1
ATOM 1378 C C . VAL A 1 172 ? -14.670 -0.176 0.292 1.00 95.50 172 VAL A C 1
ATOM 1380 O O . VAL A 1 172 ? -14.637 0.971 -0.146 1.00 95.50 172 VAL A O 1
ATOM 1383 N N . ASP A 1 173 ? -14.962 -1.218 -0.488 1.00 94.81 173 ASP A N 1
ATOM 1384 C CA . ASP A 1 173 ? -15.388 -1.093 -1.884 1.00 94.81 173 ASP A CA 1
ATOM 1385 C C . ASP A 1 173 ? -16.818 -0.542 -1.941 1.00 94.81 173 ASP A C 1
ATOM 1387 O O . ASP A 1 173 ? -17.795 -1.244 -1.645 1.00 94.81 173 ASP A O 1
ATOM 1391 N N . LEU A 1 174 ? -16.951 0.714 -2.359 1.00 94.12 174 LEU A N 1
ATOM 1392 C CA . LEU A 1 174 ? -18.239 1.389 -2.463 1.00 94.12 174 LEU A CA 1
ATOM 1393 C C . LEU A 1 174 ? -19.173 0.768 -3.508 1.00 94.12 174 LEU A C 1
ATOM 1395 O O . LEU A 1 174 ? -20.387 0.891 -3.358 1.00 94.12 174 LEU A O 1
ATOM 1399 N N . ARG A 1 175 ? -18.667 0.040 -4.516 1.00 91.88 175 ARG A N 1
ATOM 1400 C CA . ARG A 1 175 ? -19.535 -0.686 -5.466 1.00 91.88 175 ARG A CA 1
ATOM 1401 C C . ARG A 1 175 ? -20.288 -1.828 -4.802 1.00 91.88 175 ARG A C 1
ATOM 1403 O O . ARG A 1 175 ? -21.374 -2.195 -5.248 1.00 91.88 175 ARG A O 1
ATOM 1410 N N . SER A 1 176 ? -19.714 -2.399 -3.745 1.00 91.00 176 SER A N 1
ATOM 1411 C CA . SER A 1 176 ? -20.379 -3.431 -2.950 1.00 91.00 176 SER A CA 1
ATOM 1412 C C . SER A 1 176 ? -21.450 -2.862 -2.021 1.00 91.00 176 SER A C 1
ATOM 1414 O O . SER A 1 176 ? -22.335 -3.596 -1.584 1.00 91.00 176 SER A O 1
ATOM 1416 N N . CYS A 1 177 ? -21.396 -1.556 -1.733 1.00 93.06 177 CYS A N 1
ATOM 1417 C CA . CYS A 1 177 ? -22.328 -0.910 -0.829 1.00 93.06 177 CYS A CA 1
ATOM 1418 C C . CYS A 1 177 ? -23.707 -0.741 -1.491 1.00 93.06 177 CYS A C 1
ATOM 1420 O O . CYS A 1 177 ? -23.828 -0.029 -2.490 1.00 93.06 177 CYS A O 1
ATOM 1422 N N . PRO A 1 178 ? -24.791 -1.300 -0.919 1.00 94.81 178 PRO A N 1
ATOM 1423 C CA . PRO A 1 178 ? -26.127 -1.192 -1.505 1.00 94.81 178 PRO A CA 1
ATOM 1424 C C . PRO A 1 178 ? -26.654 0.251 -1.576 1.00 94.81 178 PRO A C 1
ATOM 1426 O O . PRO A 1 178 ? -27.537 0.520 -2.389 1.00 94.81 178 PRO A O 1
ATOM 1429 N N . PHE A 1 179 ? -26.114 1.158 -0.755 1.00 94.94 179 PHE A N 1
ATOM 1430 C CA . PHE A 1 179 ? -26.538 2.558 -0.654 1.00 94.94 179 PHE A CA 1
ATOM 1431 C C . PHE A 1 179 ? -25.641 3.535 -1.425 1.00 94.94 179 PHE A C 1
ATOM 1433 O O . PHE A 1 179 ? -26.105 4.610 -1.792 1.00 94.94 179 PHE A O 1
ATOM 1440 N N . LEU A 1 180 ? -24.379 3.170 -1.687 1.00 93.56 180 LEU A N 1
ATOM 1441 C CA . LEU A 1 180 ? -23.384 4.032 -2.339 1.00 93.56 180 LEU A CA 1
ATOM 1442 C C . LEU A 1 180 ? -22.905 3.515 -3.702 1.00 93.56 180 LEU A C 1
ATOM 1444 O O . LEU A 1 180 ? -22.155 4.221 -4.368 1.00 93.56 180 LEU A O 1
ATOM 1448 N N . LYS A 1 181 ? -23.350 2.338 -4.162 1.00 93.44 181 LYS A N 1
ATOM 1449 C CA . LYS A 1 181 ? -22.923 1.750 -5.448 1.00 93.44 181 LYS A CA 1
ATOM 1450 C C . LYS A 1 181 ? -23.109 2.658 -6.668 1.00 93.44 181 LYS A C 1
ATOM 1452 O O . LYS A 1 181 ? -22.354 2.537 -7.624 1.00 93.44 181 LYS A O 1
ATOM 1457 N N . ASP A 1 182 ? -24.101 3.548 -6.630 1.00 93.88 182 ASP A N 1
ATOM 1458 C CA . ASP A 1 182 ? -24.435 4.465 -7.726 1.00 93.88 182 ASP A CA 1
ATOM 1459 C C . ASP A 1 182 ? -23.787 5.856 -7.540 1.00 93.88 182 ASP A C 1
ATOM 1461 O O . ASP A 1 182 ? -24.033 6.779 -8.318 1.00 93.88 182 ASP A O 1
ATOM 1465 N N . HIS A 1 183 ? -22.967 6.037 -6.498 1.00 91.19 183 HIS A N 1
ATOM 1466 C CA . HIS A 1 183 ? -22.246 7.281 -6.253 1.00 91.19 183 HIS A CA 1
ATOM 1467 C C . HIS A 1 183 ? -21.114 7.458 -7.276 1.00 91.19 183 HIS A C 1
ATOM 1469 O O . HIS A 1 183 ? -20.411 6.506 -7.607 1.00 91.19 183 HIS A O 1
ATOM 1475 N N . ALA A 1 184 ? -20.876 8.688 -7.744 1.00 91.19 184 ALA A N 1
ATOM 1476 C CA . ALA A 1 184 ? -19.907 8.967 -8.813 1.00 91.19 184 ALA A CA 1
ATOM 1477 C C . ALA A 1 184 ? -18.469 8.512 -8.491 1.00 91.19 184 ALA A C 1
ATOM 1479 O O . ALA A 1 184 ? -17.697 8.205 -9.394 1.00 91.19 184 ALA A O 1
ATOM 1480 N N . THR A 1 185 ? -18.108 8.459 -7.208 1.00 87.94 185 THR A N 1
ATOM 1481 C CA . THR A 1 185 ? -16.785 8.008 -6.747 1.00 87.94 185 THR A CA 1
ATOM 1482 C C . THR A 1 185 ? -16.699 6.503 -6.502 1.00 87.94 185 THR A C 1
ATOM 1484 O O . THR A 1 185 ? -15.592 5.988 -6.361 1.00 87.94 185 THR A O 1
ATOM 1487 N N . ALA A 1 186 ? -17.824 5.775 -6.510 1.00 88.81 186 ALA A N 1
ATOM 1488 C CA . ALA A 1 186 ? -17.831 4.340 -6.235 1.00 88.81 186 ALA A CA 1
ATOM 1489 C C . ALA A 1 186 ? -17.009 3.548 -7.257 1.00 88.81 186 ALA A C 1
ATOM 1491 O O . ALA A 1 186 ? -16.493 2.482 -6.949 1.00 88.81 186 ALA A O 1
ATOM 1492 N N . GLU A 1 187 ? -16.849 4.070 -8.473 1.00 82.31 187 GLU A N 1
ATOM 1493 C CA . GLU A 1 187 ? -16.111 3.388 -9.529 1.00 82.31 187 GLU A CA 1
ATOM 1494 C C . GLU A 1 187 ? -14.588 3.440 -9.415 1.00 82.31 187 GLU A C 1
ATOM 1496 O O . GLU A 1 187 ? -13.909 2.648 -10.079 1.00 82.31 187 GLU A O 1
ATOM 1501 N N . PHE A 1 188 ? -14.065 4.362 -8.611 1.00 76.19 188 PHE A N 1
ATOM 1502 C CA . PHE A 1 188 ? -12.667 4.770 -8.690 1.00 76.19 188 PHE A CA 1
ATOM 1503 C C . PHE A 1 188 ? -11.894 4.557 -7.392 1.00 76.19 188 PHE A C 1
ATOM 1505 O O . PHE A 1 188 ? -10.668 4.493 -7.443 1.00 76.19 188 PHE A O 1
ATOM 1512 N N . GLU A 1 189 ? -12.574 4.443 -6.248 1.00 82.56 189 GLU A N 1
ATOM 1513 C CA . GLU A 1 189 ? -11.901 4.503 -4.953 1.00 82.56 189 GLU A CA 1
ATOM 1514 C C . GLU A 1 189 ? -12.573 3.643 -3.875 1.00 82.56 189 GLU A C 1
ATOM 1516 O O . GLU A 1 189 ? -13.794 3.475 -3.844 1.00 82.56 189 GLU A O 1
ATOM 1521 N N . TYR A 1 190 ? -11.744 3.113 -2.972 1.00 91.94 190 TYR A N 1
ATOM 1522 C CA . TYR A 1 190 ? -12.198 2.523 -1.718 1.00 91.94 190 TYR A CA 1
ATOM 1523 C C . TYR A 1 190 ? -12.430 3.635 -0.695 1.00 91.94 190 TYR A C 1
ATOM 1525 O O . TYR A 1 190 ? -11.544 4.456 -0.471 1.00 91.94 190 TYR A O 1
ATOM 1533 N N . ALA A 1 191 ? -13.576 3.635 -0.023 1.00 94.69 191 ALA A N 1
ATOM 1534 C CA . ALA A 1 191 ? -13.817 4.572 1.066 1.00 94.69 191 ALA A CA 1
ATOM 1535 C C . ALA A 1 191 ? -13.116 4.103 2.343 1.00 94.69 191 ALA A C 1
ATOM 1537 O O . ALA A 1 191 ? -13.261 2.946 2.739 1.00 94.69 191 ALA A O 1
ATOM 1538 N N . VAL A 1 192 ? -12.377 4.999 2.994 1.00 95.12 192 VAL A N 1
ATOM 1539 C CA . VAL A 1 192 ? -11.734 4.728 4.285 1.00 95.12 192 VAL A CA 1
ATOM 1540 C C . VAL A 1 192 ? -12.757 4.933 5.396 1.00 95.12 192 VAL A C 1
ATOM 1542 O O . VAL A 1 192 ? -13.372 5.995 5.486 1.00 95.12 192 VAL A O 1
ATOM 1545 N N . VAL A 1 193 ? -12.960 3.908 6.220 1.00 96.75 193 VAL A N 1
ATOM 1546 C CA . VAL A 1 193 ? -13.824 3.969 7.400 1.00 96.75 193 VAL A CA 1
ATOM 1547 C C . VAL A 1 193 ? -13.179 4.882 8.438 1.00 96.75 193 VAL A C 1
ATOM 1549 O O . VAL A 1 193 ? -12.083 4.610 8.916 1.00 96.75 193 VAL A O 1
ATOM 1552 N N . GLU A 1 194 ? -13.873 5.944 8.814 1.00 96.75 194 GLU A N 1
ATOM 1553 C CA . GLU A 1 194 ? -13.465 6.876 9.864 1.00 96.75 194 GLU A CA 1
ATOM 1554 C C . GLU A 1 194 ? -13.974 6.397 11.233 1.00 96.75 194 GLU A C 1
ATOM 1556 O O . GLU A 1 194 ? -13.216 6.310 12.200 1.00 96.75 194 GLU A O 1
ATOM 1561 N N . SER A 1 195 ? -15.247 6.002 11.315 1.00 97.06 195 SER A N 1
ATOM 1562 C CA . SER A 1 195 ? -15.859 5.489 12.545 1.00 97.06 195 SER A CA 1
ATOM 1563 C C . SER A 1 195 ? -16.979 4.487 12.262 1.00 97.06 195 SER A C 1
ATOM 1565 O O . SER A 1 195 ? -17.566 4.466 11.178 1.00 97.06 195 SER A O 1
ATOM 1567 N N . VAL A 1 196 ? -17.267 3.636 13.250 1.00 97.62 196 VAL A N 1
ATOM 1568 C CA . VAL A 1 196 ? -18.350 2.644 13.212 1.00 97.62 196 VAL A CA 1
ATOM 1569 C C . VAL A 1 196 ? -19.113 2.721 14.527 1.00 97.62 196 VAL A C 1
ATOM 1571 O O . VAL A 1 196 ? -18.572 2.411 15.588 1.00 97.62 196 VAL A O 1
ATOM 1574 N N . GLU A 1 197 ? -20.377 3.127 14.466 1.00 97.56 197 GLU A N 1
ATOM 1575 C CA . GLU A 1 197 ? -21.220 3.359 15.635 1.00 97.56 197 GLU A CA 1
ATOM 1576 C C . GLU A 1 197 ? -22.545 2.610 15.506 1.00 97.56 197 GLU A C 1
ATOM 1578 O O . GLU A 1 197 ? -23.224 2.644 14.483 1.00 97.56 197 GLU A O 1
ATOM 1583 N N . ARG A 1 198 ? -22.962 1.917 16.566 1.00 97.81 198 ARG A N 1
ATOM 1584 C CA . ARG A 1 198 ? -24.273 1.263 16.596 1.00 97.81 198 ARG A CA 1
ATOM 1585 C C . ARG A 1 198 ? -25.335 2.266 17.055 1.00 97.81 198 ARG A C 1
ATOM 1587 O O . ARG A 1 198 ? -25.516 2.448 18.255 1.00 97.81 198 ARG A O 1
ATOM 1594 N N . GLU A 1 199 ? -26.054 2.875 16.111 1.00 96.62 199 GLU A N 1
ATOM 1595 C CA . GLU A 1 199 ? -27.128 3.839 16.408 1.00 96.62 199 GLU A CA 1
ATOM 1596 C C . GLU A 1 199 ? -28.360 3.179 17.041 1.00 96.62 199 GLU A C 1
ATOM 1598 O O . GLU A 1 199 ? -28.969 3.722 17.963 1.00 96.62 199 GLU A O 1
ATOM 1603 N N . THR A 1 200 ? -28.749 1.996 16.551 1.00 97.31 200 THR A N 1
ATOM 1604 C CA . THR A 1 200 ? -29.894 1.232 17.074 1.00 97.31 200 THR A CA 1
ATOM 1605 C C . THR A 1 200 ? -29.570 -0.267 17.112 1.00 97.31 200 THR A C 1
ATOM 1607 O O . THR A 1 200 ? -28.569 -0.699 16.538 1.00 97.31 200 THR A O 1
ATOM 1610 N N . PRO A 1 201 ? -30.390 -1.122 17.756 1.00 97.38 201 PRO A N 1
ATOM 1611 C CA . PRO A 1 201 ? -30.164 -2.569 17.741 1.00 97.38 201 PRO A CA 1
ATOM 1612 C C . PRO A 1 201 ? -30.106 -3.191 16.337 1.00 97.38 201 PRO A C 1
ATOM 1614 O O . PRO A 1 201 ? -29.475 -4.236 16.181 1.00 97.38 201 PRO A O 1
ATOM 1617 N N . GLU A 1 202 ? -30.725 -2.548 1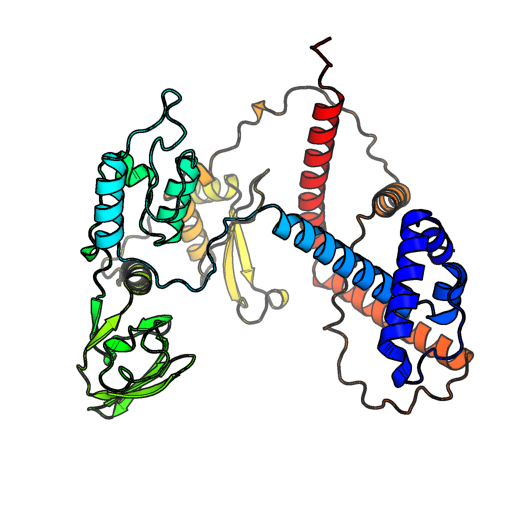5.343 1.00 97.88 202 GLU A N 1
ATOM 1618 C CA . GLU A 1 202 ? -30.834 -3.028 13.961 1.00 97.88 202 GLU A CA 1
ATOM 1619 C C . GLU A 1 202 ? -30.018 -2.190 12.959 1.00 97.88 202 GLU A C 1
ATOM 1621 O O . GLU A 1 202 ? -29.947 -2.567 11.792 1.00 97.88 202 GLU A O 1
ATOM 1626 N N . CYS A 1 203 ? -29.372 -1.097 13.393 1.00 97.88 203 CYS A N 1
ATOM 1627 C CA . CYS A 1 203 ? -28.642 -0.163 12.527 1.00 97.88 203 CYS A CA 1
ATOM 1628 C C . CYS A 1 203 ? -27.222 0.124 13.040 1.00 97.88 203 CYS A C 1
ATOM 1630 O O . CYS A 1 203 ? -27.027 0.433 14.218 1.00 97.88 203 CYS A O 1
ATOM 1632 N N . VAL A 1 204 ? -26.249 0.077 12.131 1.00 98.31 204 VAL A N 1
ATOM 1633 C CA . VAL A 1 204 ? -24.858 0.502 12.325 1.00 98.31 204 VAL A CA 1
ATOM 1634 C C . VAL A 1 204 ? -24.575 1.669 11.385 1.00 98.31 204 VAL A C 1
ATOM 1636 O O . VAL A 1 204 ? -24.672 1.514 10.170 1.00 98.31 204 VAL A O 1
ATOM 1639 N N . ALA A 1 205 ? -24.223 2.823 11.935 1.00 98.06 205 ALA A N 1
ATOM 1640 C CA . ALA A 1 205 ? -23.716 3.961 11.188 1.00 98.06 205 ALA A CA 1
ATOM 1641 C C . ALA A 1 205 ? -22.213 3.801 10.948 1.00 98.06 205 ALA A C 1
ATOM 1643 O O . ALA A 1 205 ? -21.448 3.551 11.878 1.00 98.06 205 ALA A O 1
ATOM 1644 N N . VAL A 1 206 ? -21.791 3.947 9.695 1.00 98.12 206 VAL A N 1
ATOM 1645 C CA . VAL A 1 206 ? -20.381 3.950 9.297 1.00 98.12 206 VAL A CA 1
ATOM 1646 C C . VAL A 1 206 ? -20.069 5.320 8.705 1.00 98.12 206 VAL A C 1
ATOM 1648 O O . VAL A 1 206 ? -20.708 5.716 7.727 1.00 98.12 206 VAL A O 1
ATOM 1651 N N . SER A 1 207 ? -19.120 6.041 9.304 1.00 97.50 207 SER A N 1
ATOM 1652 C CA . SER A 1 207 ? -18.568 7.280 8.741 1.00 97.50 207 SER A CA 1
ATOM 1653 C C . SER A 1 207 ? -17.412 6.948 7.809 1.00 97.50 207 SER A C 1
ATOM 1655 O O . SER A 1 207 ? -16.572 6.108 8.140 1.00 97.50 207 SER A O 1
ATOM 1657 N N . TYR A 1 208 ? -17.354 7.613 6.660 1.00 96.69 208 TYR A N 1
ATOM 1658 C CA . TYR A 1 208 ? -16.245 7.532 5.715 1.00 96.69 208 TYR A CA 1
ATOM 1659 C C . TYR A 1 208 ? -15.591 8.905 5.558 1.00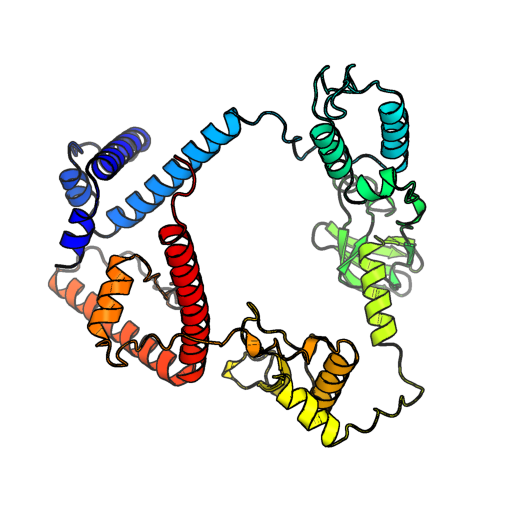 96.69 208 TYR A C 1
ATOM 1661 O O . TYR A 1 208 ? -16.311 9.888 5.373 1.00 96.69 208 TYR A O 1
ATOM 1669 N N . GLU A 1 209 ? -14.253 8.960 5.519 1.00 93.69 209 GLU A N 1
ATOM 1670 C CA . GLU A 1 209 ? -13.469 10.216 5.528 1.00 93.69 209 GLU A CA 1
ATOM 1671 C C . GLU A 1 209 ? -13.900 11.249 4.461 1.00 93.69 209 GLU A C 1
ATOM 1673 O O . GLU A 1 209 ? -13.748 12.451 4.668 1.00 93.69 209 GLU A O 1
ATOM 1678 N N . ALA A 1 210 ? -14.468 10.812 3.328 1.00 89.69 210 ALA A N 1
ATOM 1679 C CA . ALA A 1 210 ? -14.885 11.692 2.228 1.00 89.69 210 ALA A CA 1
ATOM 1680 C C . ALA A 1 210 ? -16.342 11.506 1.755 1.00 89.69 210 ALA A C 1
ATOM 1682 O O . ALA A 1 210 ? -16.780 12.204 0.837 1.00 89.69 210 ALA A O 1
ATOM 1683 N N . HIS A 1 211 ? -17.109 10.587 2.354 1.00 87.38 211 HIS A N 1
ATOM 1684 C CA . HIS A 1 211 ? -18.438 10.194 1.844 1.00 87.38 211 HIS A CA 1
ATOM 1685 C C . HIS A 1 211 ? -19.560 10.343 2.878 1.00 87.38 211 HIS A C 1
ATOM 1687 O O . HIS A 1 211 ? -20.716 10.046 2.574 1.00 87.38 211 HIS A O 1
ATOM 1693 N N . GLY A 1 212 ? -19.240 10.863 4.068 1.00 92.81 212 GLY A N 1
ATOM 1694 C CA . GLY A 1 212 ? -20.197 11.108 5.145 1.00 92.81 212 GLY A CA 1
ATOM 1695 C C . GLY A 1 212 ? -20.599 9.835 5.891 1.00 92.81 212 GLY A C 1
ATOM 1696 O O . GLY A 1 212 ? -19.912 8.817 5.831 1.00 92.81 212 GLY A O 1
ATOM 1697 N N . VAL A 1 213 ? -21.723 9.907 6.609 1.00 96.94 213 VAL A N 1
ATOM 1698 C CA . VAL A 1 213 ? -22.229 8.817 7.458 1.00 96.94 213 VAL A CA 1
ATOM 1699 C C . VAL A 1 213 ? -23.340 8.055 6.742 1.00 96.94 213 VAL A C 1
ATOM 1701 O O . VAL A 1 213 ? -24.313 8.654 6.279 1.00 96.94 213 VAL A O 1
ATOM 1704 N N . VAL A 1 214 ? -23.220 6.728 6.681 1.00 97.44 214 VAL A N 1
ATOM 1705 C CA . VAL A 1 214 ? -24.231 5.835 6.098 1.00 97.44 214 VAL A CA 1
ATOM 1706 C C . VAL A 1 214 ? -24.704 4.824 7.137 1.00 97.44 214 VAL A C 1
ATOM 1708 O O . VAL A 1 214 ? -23.896 4.133 7.753 1.00 97.44 214 VAL A O 1
ATOM 1711 N N . GLY A 1 215 ? -26.022 4.718 7.312 1.00 97.56 215 GLY A N 1
ATOM 1712 C CA . GLY A 1 215 ? -26.655 3.714 8.167 1.00 97.56 215 GLY A CA 1
ATOM 1713 C C . GLY A 1 215 ? -26.890 2.395 7.430 1.00 97.56 215 GLY A C 1
ATOM 1714 O O . GLY A 1 215 ? -27.540 2.367 6.384 1.00 97.56 215 GLY A O 1
ATOM 1715 N N . TYR A 1 216 ? -26.399 1.297 7.996 1.00 97.94 216 TYR A N 1
ATOM 1716 C CA . TYR A 1 216 ? -26.528 -0.058 7.468 1.00 97.94 216 TYR A CA 1
ATOM 1717 C C . TYR A 1 216 ? -27.317 -0.961 8.421 1.00 97.94 216 TYR A C 1
ATOM 1719 O O . TYR A 1 216 ? -27.125 -0.880 9.635 1.00 97.94 216 TYR A O 1
ATOM 1727 N N . PRO A 1 217 ? -28.140 -1.893 7.908 1.00 98.06 217 PRO A N 1
ATOM 1728 C CA . PRO A 1 217 ? -28.689 -2.965 8.730 1.00 98.06 217 PRO A CA 1
ATOM 1729 C C . PRO A 1 217 ? -27.574 -3.829 9.337 1.00 98.06 217 PRO A C 1
ATOM 1731 O O . PRO A 1 217 ? -26.615 -4.172 8.643 1.00 98.06 217 PRO A O 1
ATOM 1734 N N . VAL A 1 218 ? -27.713 -4.231 10.603 1.00 97.50 218 VAL A N 1
ATOM 1735 C CA . VAL A 1 218 ? -26.784 -5.187 11.246 1.00 97.50 218 VAL A CA 1
ATOM 1736 C C . VAL A 1 218 ? -26.689 -6.474 10.416 1.00 97.50 218 VAL A C 1
ATOM 1738 O O . VAL A 1 218 ? -27.703 -7.005 9.959 1.00 97.50 218 VAL A O 1
ATOM 1741 N N . GLY A 1 219 ? -25.471 -6.981 10.216 1.00 97.06 219 GLY A N 1
ATOM 1742 C CA . GLY A 1 219 ? -25.194 -8.155 9.390 1.00 97.06 219 GLY A CA 1
ATOM 1743 C C . GLY A 1 219 ? -25.089 -7.868 7.889 1.00 97.06 219 GLY A C 1
ATOM 1744 O O . GLY A 1 219 ? -24.787 -8.786 7.121 1.00 97.06 219 GLY A O 1
ATOM 1745 N N . CYS A 1 220 ? -25.305 -6.620 7.447 1.00 97.25 220 CYS A N 1
ATOM 1746 C CA . CYS A 1 220 ? -24.970 -6.204 6.088 1.00 97.25 220 CYS A CA 1
ATOM 1747 C C . CYS A 1 220 ? -23.476 -6.446 5.850 1.00 97.25 220 CYS A C 1
ATOM 1749 O O . CYS A 1 220 ? -22.651 -6.076 6.681 1.00 97.25 220 CYS A O 1
ATOM 1751 N N . LYS A 1 221 ? -23.126 -7.099 4.742 1.00 97.12 221 LYS A N 1
ATOM 1752 C CA . LYS A 1 221 ? -21.735 -7.394 4.397 1.00 97.12 221 LYS A CA 1
ATOM 1753 C C . LYS A 1 221 ? -21.244 -6.423 3.341 1.00 97.12 221 LYS A C 1
ATOM 1755 O O . LYS A 1 221 ? -21.899 -6.263 2.313 1.00 97.12 221 LYS A O 1
ATOM 1760 N N . LEU A 1 222 ? -20.089 -5.824 3.594 1.00 96.44 222 LEU A N 1
ATOM 1761 C CA . LEU A 1 222 ? -19.373 -4.979 2.651 1.00 96.44 222 LEU A CA 1
ATOM 1762 C C . LEU A 1 222 ? -18.052 -5.638 2.277 1.00 96.44 222 LEU A C 1
ATOM 1764 O O . LEU A 1 222 ? -17.464 -6.393 3.051 1.00 96.44 222 LEU A O 1
ATOM 1768 N N . LYS A 1 223 ? -17.592 -5.352 1.068 1.00 95.06 223 LYS A N 1
ATOM 1769 C CA . LYS A 1 223 ? -16.314 -5.828 0.559 1.00 95.06 223 LYS A CA 1
ATOM 1770 C C . LYS A 1 223 ? -15.190 -4.911 1.041 1.00 95.06 223 LYS A C 1
ATOM 1772 O O . LYS A 1 223 ? -15.248 -3.708 0.803 1.00 95.06 223 LYS A O 1
ATOM 1777 N N . VAL A 1 224 ? -14.185 -5.467 1.715 1.00 94.44 224 VAL A N 1
ATOM 1778 C CA . VAL A 1 224 ? -13.051 -4.725 2.295 1.00 94.44 224 VAL A CA 1
ATOM 1779 C C . VAL A 1 224 ? -11.758 -5.092 1.573 1.00 94.44 224 VAL A C 1
ATOM 1781 O O . VAL A 1 224 ? -11.494 -6.267 1.313 1.00 94.44 224 VAL A O 1
ATOM 1784 N N . SER A 1 225 ? -10.947 -4.085 1.253 1.00 90.50 225 SER A N 1
ATOM 1785 C CA . SER A 1 225 ? -9.653 -4.260 0.600 1.00 90.50 225 SER A CA 1
ATOM 1786 C C . SER A 1 225 ? -8.745 -5.194 1.414 1.00 90.50 225 SER A C 1
ATOM 1788 O O . SER A 1 225 ? -8.614 -5.026 2.635 1.00 90.50 225 SER A O 1
ATOM 1790 N N . PRO A 1 226 ? -8.056 -6.142 0.756 1.00 82.75 226 PRO A N 1
ATOM 1791 C CA . PRO A 1 226 ? -7.120 -7.046 1.417 1.00 82.75 226 PRO A CA 1
ATOM 1792 C C . PRO A 1 226 ? -5.948 -6.305 2.080 1.00 82.75 226 PRO A C 1
ATOM 1794 O O . PRO A 1 226 ? -5.410 -6.796 3.072 1.00 82.75 226 PRO A O 1
ATOM 1797 N N . GLU A 1 227 ? -5.592 -5.106 1.598 1.00 81.69 227 GLU A N 1
ATOM 1798 C CA . GLU A 1 227 ? -4.558 -4.264 2.219 1.00 81.69 227 GLU A CA 1
ATOM 1799 C C . GLU A 1 227 ? -4.863 -3.988 3.694 1.00 81.69 227 GLU A C 1
ATOM 1801 O O . GLU A 1 227 ? -3.973 -4.073 4.541 1.00 81.69 227 GLU A O 1
ATOM 1806 N N . THR A 1 228 ? -6.128 -3.707 4.023 1.00 80.44 228 THR A N 1
ATOM 1807 C CA . THR A 1 228 ? -6.496 -3.419 5.409 1.00 80.44 228 THR A CA 1
ATOM 1808 C C . THR A 1 228 ? -6.650 -4.687 6.245 1.00 80.44 228 THR A C 1
ATOM 1810 O O . THR A 1 228 ? -6.290 -4.711 7.423 1.00 80.44 228 THR A O 1
ATOM 1813 N N . MET A 1 229 ? -7.114 -5.780 5.636 1.00 72.44 229 MET A N 1
ATOM 1814 C CA . MET A 1 229 ? -7.200 -7.084 6.303 1.00 72.44 229 MET A CA 1
ATOM 1815 C C . MET A 1 229 ? -5.823 -7.609 6.733 1.00 72.44 229 MET A C 1
ATOM 1817 O O . MET A 1 229 ? -5.706 -8.182 7.816 1.00 72.44 229 MET A O 1
ATOM 1821 N N . GLY A 1 230 ? -4.772 -7.373 5.939 1.00 62.81 230 GLY A N 1
ATOM 1822 C CA . GLY A 1 230 ? -3.400 -7.737 6.305 1.00 62.81 230 GLY A CA 1
ATOM 1823 C C . GLY A 1 230 ? -2.918 -7.032 7.578 1.00 62.81 230 GLY A C 1
ATOM 1824 O O . GLY A 1 230 ? -2.334 -7.668 8.456 1.00 62.81 230 GLY A O 1
ATOM 1825 N N . LEU A 1 231 ? -3.237 -5.742 7.730 1.00 66.44 231 LEU A N 1
ATOM 1826 C CA . LEU A 1 231 ? -2.927 -4.979 8.944 1.00 66.44 231 LEU A CA 1
ATOM 1827 C C . LEU A 1 231 ? -3.699 -5.502 10.159 1.00 66.44 231 LEU A C 1
ATOM 1829 O O . LEU A 1 231 ? -3.109 -5.659 11.227 1.00 66.44 231 LEU A O 1
ATOM 1833 N N . ARG A 1 232 ? -4.981 -5.855 9.990 1.00 68.56 232 ARG A N 1
ATOM 1834 C CA . ARG A 1 232 ? -5.787 -6.478 11.052 1.00 68.56 232 ARG A CA 1
ATOM 1835 C C . ARG A 1 232 ? -5.220 -7.812 11.498 1.00 68.56 232 ARG A C 1
ATOM 1837 O O . ARG A 1 232 ? -5.156 -8.046 12.695 1.00 68.56 232 ARG A O 1
ATOM 1844 N N . TYR A 1 233 ? -4.810 -8.678 10.575 1.00 61.84 233 TYR A N 1
ATOM 1845 C CA . TYR A 1 233 ? -4.259 -9.985 10.936 1.00 61.84 233 TYR A CA 1
ATOM 1846 C C . TYR A 1 233 ? -2.967 -9.826 11.738 1.00 61.84 233 TYR A C 1
ATOM 1848 O O . TYR A 1 233 ? -2.812 -10.439 12.790 1.00 61.84 233 TYR A O 1
ATOM 1856 N N . LEU A 1 234 ? -2.096 -8.905 11.317 1.00 56.81 234 LEU A N 1
ATOM 1857 C CA . LEU A 1 234 ? -0.889 -8.561 12.065 1.00 56.81 234 LEU A CA 1
ATOM 1858 C C . LEU A 1 234 ? -1.215 -7.947 13.431 1.00 56.81 234 LEU A C 1
ATOM 1860 O O . LEU A 1 234 ? -0.551 -8.262 14.413 1.00 56.81 234 LEU A O 1
ATOM 1864 N N . GLN A 1 235 ? -2.238 -7.097 13.533 1.00 62.38 235 GLN A N 1
ATOM 1865 C CA . GLN A 1 235 ? -2.643 -6.486 14.798 1.00 62.38 235 GLN A CA 1
ATOM 1866 C C . GLN A 1 235 ? -3.355 -7.482 15.727 1.00 62.38 235 GLN A C 1
ATOM 1868 O O . GLN A 1 235 ? -3.146 -7.438 16.933 1.00 62.38 235 GLN A O 1
ATOM 1873 N N . GLN A 1 236 ? -4.136 -8.418 15.188 1.00 59.91 236 GLN A N 1
ATOM 1874 C CA . GLN A 1 236 ? -4.888 -9.428 15.931 1.00 59.91 236 GLN A CA 1
ATOM 1875 C C . GLN A 1 236 ? -4.004 -10.609 16.348 1.00 59.91 236 GLN A C 1
ATOM 1877 O O . GLN A 1 236 ? -4.180 -11.114 17.449 1.00 59.91 236 GLN A O 1
ATOM 1882 N N . GLU A 1 237 ? -2.990 -10.994 15.567 1.00 55.34 237 GLU A N 1
ATOM 1883 C CA . GLU A 1 237 ? -1.911 -11.876 16.045 1.00 55.34 237 GLU A CA 1
ATOM 1884 C C . GLU A 1 237 ? -1.081 -11.208 17.152 1.00 55.34 237 GLU A C 1
ATOM 1886 O O . GLU A 1 237 ? -0.604 -11.886 18.062 1.00 55.34 237 GLU A O 1
ATOM 1891 N N . ARG A 1 238 ? -0.953 -9.873 17.127 1.00 50.97 238 ARG A N 1
ATOM 1892 C CA . ARG A 1 238 ? -0.275 -9.094 18.179 1.00 50.97 238 ARG A CA 1
ATOM 1893 C C . ARG A 1 238 ? -1.142 -8.845 19.422 1.00 50.97 238 ARG A C 1
ATOM 1895 O O . ARG A 1 238 ? -0.587 -8.706 20.508 1.00 50.97 238 ARG A O 1
ATOM 1902 N N . GLN A 1 239 ? -2.469 -8.788 19.280 1.00 46.16 239 GLN A N 1
ATOM 1903 C CA . GLN A 1 239 ? -3.437 -8.511 20.356 1.00 46.16 239 GLN A CA 1
ATOM 1904 C C . GLN A 1 239 ? -4.215 -9.737 20.838 1.00 46.16 239 GLN A C 1
ATOM 1906 O O . GLN A 1 239 ? -4.978 -9.617 21.800 1.00 46.16 239 GLN A O 1
ATOM 1911 N N . ALA A 1 240 ? -4.057 -10.905 20.205 1.00 39.12 240 ALA A N 1
ATOM 1912 C CA . ALA A 1 240 ? -4.613 -12.148 20.714 1.00 39.12 240 ALA A CA 1
ATOM 1913 C C . ALA A 1 240 ? -4.236 -12.237 22.197 1.00 39.12 240 ALA A C 1
ATOM 1915 O O . ALA A 1 240 ? -3.044 -12.157 22.518 1.00 39.12 240 ALA A O 1
ATOM 1916 N N . PRO A 1 241 ? -5.217 -12.336 23.115 1.00 42.72 241 PRO A N 1
ATOM 1917 C CA . PRO A 1 241 ? -4.907 -12.426 24.521 1.00 42.72 241 PRO A CA 1
ATOM 1918 C C . PRO A 1 241 ? -3.993 -13.631 24.664 1.00 42.72 241 PRO A C 1
ATOM 1920 O O . PRO A 1 241 ? -4.378 -14.763 24.354 1.00 42.72 241 PRO A O 1
ATOM 1923 N N . SER A 1 242 ? -2.774 -13.383 25.127 1.00 46.47 242 SER A N 1
ATOM 1924 C CA . SER A 1 242 ? -1.888 -14.388 25.689 1.00 46.47 242 SER A CA 1
ATOM 1925 C C . SER A 1 242 ? -2.538 -14.915 26.977 1.00 46.47 242 SER A C 1
ATOM 1927 O O . SER A 1 242 ? -2.051 -14.757 28.089 1.00 46.47 242 SER A O 1
ATOM 1929 N N . GLY A 1 243 ? -3.709 -15.540 26.831 1.00 39.12 243 GLY A N 1
ATOM 1930 C CA . GLY A 1 243 ? -4.399 -16.307 27.859 1.00 39.12 243 GLY A CA 1
ATOM 1931 C C . GLY A 1 243 ? -3.668 -17.613 28.160 1.00 39.12 243 GLY A C 1
ATOM 1932 O O . GLY A 1 243 ? -3.936 -18.259 29.167 1.00 39.12 243 GLY A O 1
ATOM 1933 N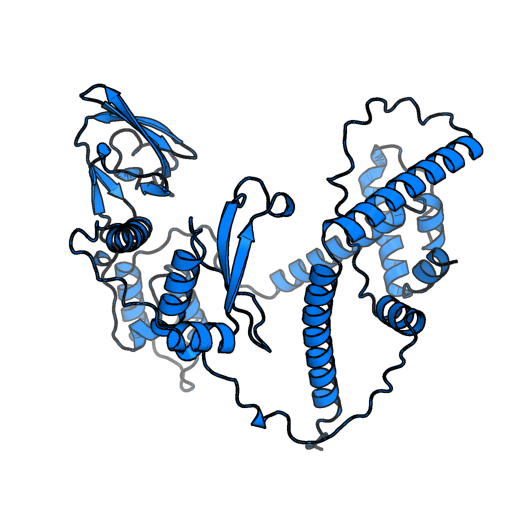 N . GLY A 1 244 ? -2.678 -17.977 27.344 1.00 42.34 244 GLY A N 1
ATOM 1934 C CA . GLY A 1 244 ? -1.488 -18.604 27.884 1.00 42.34 244 GLY A CA 1
ATOM 1935 C C . GLY A 1 244 ? -0.559 -17.480 28.288 1.00 42.34 244 GLY A C 1
ATOM 1936 O O . GLY A 1 244 ? -0.087 -16.785 27.392 1.00 42.34 244 GLY A O 1
ATOM 1937 N N . HIS A 1 245 ? -0.300 -17.313 29.590 1.00 42.69 245 HIS A N 1
ATOM 1938 C CA . HIS A 1 245 ? 0.891 -16.630 30.082 1.00 42.69 245 HIS A CA 1
ATOM 1939 C C . HIS A 1 245 ? 2.078 -17.156 29.273 1.00 42.69 245 HIS A C 1
ATOM 1941 O O . HIS A 1 245 ? 2.679 -18.175 29.622 1.00 42.69 245 HIS A O 1
ATOM 1947 N N . SER A 1 246 ? 2.385 -16.504 28.153 1.00 45.94 246 SER A N 1
ATOM 1948 C CA . SER A 1 246 ? 3.666 -16.641 27.507 1.00 45.94 246 SER A CA 1
ATOM 1949 C C . SER A 1 246 ? 4.562 -16.102 28.587 1.00 45.94 246 SER A C 1
ATOM 1951 O O . SER A 1 246 ? 4.513 -14.906 28.877 1.00 45.94 246 SER A O 1
ATOM 1953 N N . LYS A 1 247 ? 5.196 -17.018 29.330 1.00 53.75 247 LYS A N 1
ATOM 1954 C CA . LYS A 1 247 ? 6.228 -16.683 30.296 1.00 53.75 247 LYS A CA 1
ATOM 1955 C C . LYS A 1 247 ? 7.102 -15.716 29.532 1.00 53.75 247 LYS A C 1
ATOM 1957 O O . LYS A 1 247 ? 7.789 -16.157 28.608 1.00 53.75 247 LYS A O 1
ATOM 1962 N N . LEU A 1 248 ? 6.976 -14.421 29.845 1.00 57.22 248 LEU A N 1
ATOM 1963 C CA . LEU A 1 248 ? 7.900 -13.406 29.385 1.00 57.22 248 LEU A CA 1
ATOM 1964 C C . LEU A 1 248 ? 9.234 -14.043 29.687 1.00 57.22 248 LEU A C 1
ATOM 1966 O O . LEU A 1 248 ? 9.500 -14.378 30.843 1.00 57.22 248 LEU A O 1
ATOM 1970 N N . SER A 1 249 ? 9.924 -14.431 28.617 1.00 69.06 249 SER A N 1
ATOM 1971 C CA . SER A 1 249 ? 11.158 -15.181 28.735 1.00 69.06 249 SER A CA 1
ATOM 1972 C C . SER A 1 249 ? 12.012 -14.296 29.606 1.00 69.06 249 SER A C 1
ATOM 1974 O O . SER A 1 249 ? 12.228 -13.148 29.220 1.00 69.06 249 SER A O 1
ATOM 1976 N N . GLU A 1 250 ? 12.300 -14.772 30.815 1.00 88.56 250 GLU A N 1
ATOM 1977 C CA . GLU A 1 250 ? 12.816 -13.946 31.897 1.00 88.56 250 GLU A CA 1
ATOM 1978 C C . GLU A 1 250 ? 14.000 -13.171 31.325 1.00 88.56 250 GLU A C 1
ATOM 1980 O O . GLU A 1 250 ? 14.949 -13.782 30.831 1.00 88.56 250 GLU A O 1
ATOM 1985 N N . VAL A 1 251 ? 13.854 -11.847 31.218 1.00 94.94 251 VAL A N 1
ATOM 1986 C CA . VAL A 1 251 ? 14.864 -11.007 30.577 1.00 94.94 251 VAL A CA 1
ATOM 1987 C C . VAL A 1 251 ? 16.084 -11.091 31.471 1.00 94.94 251 VAL A C 1
ATOM 1989 O O . VAL A 1 251 ? 16.063 -10.612 32.604 1.00 94.94 251 VAL A O 1
ATOM 1992 N N . THR A 1 252 ? 17.115 -11.782 30.998 1.00 96.44 252 THR A N 1
ATOM 1993 C CA . THR A 1 252 ? 18.313 -11.993 31.798 1.00 96.44 252 THR A CA 1
ATOM 1994 C C . THR A 1 252 ? 19.177 -10.738 31.764 1.00 96.44 252 THR A C 1
ATOM 1996 O O . THR A 1 252 ? 19.112 -9.939 30.829 1.00 96.44 252 THR A O 1
ATOM 1999 N N . GLU A 1 253 ? 20.047 -10.572 32.756 1.00 97.12 253 GLU A N 1
ATOM 2000 C CA . GLU A 1 253 ? 21.033 -9.485 32.754 1.00 97.12 253 GLU A CA 1
ATOM 2001 C C . GLU A 1 253 ? 21.930 -9.536 31.502 1.00 97.12 253 GLU A C 1
ATOM 2003 O O . GLU A 1 253 ? 22.253 -8.503 30.920 1.00 97.12 253 GLU A O 1
ATOM 2008 N N . SER A 1 254 ? 22.237 -10.742 31.008 1.00 97.00 254 SER A N 1
ATOM 2009 C CA . SER A 1 254 ? 22.972 -10.931 29.752 1.00 97.00 254 SER A CA 1
ATOM 2010 C C . SER A 1 254 ? 22.214 -10.403 28.532 1.00 97.00 254 SER A C 1
ATOM 2012 O O . SER A 1 254 ? 22.849 -9.923 27.594 1.00 97.00 254 SER A O 1
ATOM 2014 N N . ASP A 1 255 ? 20.883 -10.498 28.517 1.00 97.19 255 ASP A N 1
ATOM 2015 C CA . ASP A 1 255 ? 20.075 -9.953 27.425 1.00 97.19 255 ASP A CA 1
ATOM 2016 C C . ASP A 1 255 ? 20.103 -8.423 27.440 1.00 97.19 255 ASP A C 1
ATOM 2018 O O . ASP A 1 255 ? 20.252 -7.806 26.387 1.00 97.19 255 ASP A O 1
ATOM 2022 N N . LEU A 1 256 ? 20.019 -7.817 28.633 1.00 97.12 256 LEU A N 1
ATOM 2023 C CA . LEU A 1 256 ? 20.098 -6.364 28.813 1.00 97.12 256 LEU A CA 1
ATOM 2024 C C . LEU A 1 256 ? 21.452 -5.807 28.360 1.00 97.12 256 LEU A C 1
ATOM 2026 O O . LEU A 1 256 ? 21.509 -4.774 27.695 1.00 97.12 256 LEU A O 1
ATOM 2030 N N . GLU A 1 257 ? 22.549 -6.496 28.672 1.00 96.81 257 GLU A N 1
ATOM 2031 C CA . GLU A 1 257 ? 23.878 -6.082 28.214 1.00 96.81 257 GLU A CA 1
ATOM 2032 C C . GLU A 1 257 ? 24.047 -6.238 26.697 1.00 96.81 257 GLU A C 1
ATOM 2034 O O . GLU A 1 257 ? 24.677 -5.391 26.058 1.00 96.81 257 GLU A O 1
ATOM 2039 N N . ALA A 1 258 ? 23.430 -7.256 26.087 1.00 96.38 258 ALA A N 1
ATOM 2040 C CA . ALA A 1 258 ? 23.443 -7.424 24.637 1.00 96.38 258 ALA A CA 1
ATOM 2041 C C . ALA A 1 258 ? 22.712 -6.278 23.914 1.00 96.38 258 ALA A C 1
ATOM 2043 O O . ALA A 1 258 ? 23.277 -5.698 22.987 1.00 96.38 258 ALA A O 1
ATOM 2044 N N . VAL A 1 259 ? 21.508 -5.891 24.360 1.00 97.25 259 VAL A N 1
ATOM 2045 C CA . VAL A 1 259 ? 20.764 -4.773 23.740 1.00 97.25 259 VAL A CA 1
ATOM 2046 C C . VAL A 1 259 ? 21.459 -3.429 23.931 1.00 97.25 259 VAL A C 1
ATOM 2048 O O . VAL A 1 259 ? 21.572 -2.660 22.978 1.00 97.25 259 VAL A O 1
ATOM 2051 N N . LYS A 1 260 ? 22.024 -3.154 25.112 1.00 96.62 260 LYS A N 1
ATOM 2052 C CA . LYS A 1 260 ? 22.823 -1.936 25.322 1.00 96.62 260 LYS A CA 1
ATOM 2053 C C . LYS A 1 260 ? 24.053 -1.911 24.414 1.00 96.62 260 LYS A C 1
ATOM 2055 O O . LYS A 1 260 ? 24.352 -0.879 23.821 1.00 96.62 260 LYS A O 1
ATOM 2060 N N . THR A 1 261 ? 24.739 -3.048 24.265 1.00 95.31 261 THR A N 1
ATOM 2061 C CA . THR A 1 261 ? 25.910 -3.175 23.379 1.00 95.31 261 THR A CA 1
ATOM 2062 C C . THR A 1 261 ? 25.546 -2.969 21.908 1.00 95.31 261 THR A C 1
ATOM 2064 O O . THR A 1 261 ? 26.347 -2.409 21.161 1.00 95.31 261 THR A O 1
ATOM 2067 N N . ALA A 1 262 ? 24.348 -3.389 21.496 1.00 95.19 262 ALA A N 1
ATOM 2068 C CA . ALA A 1 262 ? 23.833 -3.178 20.146 1.00 95.19 262 ALA A CA 1
ATOM 2069 C C . ALA A 1 262 ? 23.475 -1.706 19.851 1.00 95.19 262 ALA A C 1
ATOM 2071 O O . ALA A 1 262 ? 23.341 -1.341 18.684 1.00 95.19 262 ALA A O 1
ATOM 2072 N N . GLY A 1 263 ? 23.374 -0.855 20.881 1.00 95.88 263 GLY A N 1
ATOM 2073 C CA . GLY A 1 263 ? 23.084 0.576 20.752 1.00 95.88 263 GLY A CA 1
ATOM 2074 C C . GLY A 1 263 ? 21.654 0.972 21.127 1.00 95.88 263 GLY A C 1
ATOM 2075 O O . GLY A 1 263 ? 21.257 2.107 20.854 1.00 95.88 263 GLY A O 1
ATOM 2076 N N . PHE A 1 264 ? 20.879 0.074 21.749 1.00 97.12 264 PHE A N 1
ATOM 2077 C CA . PHE A 1 264 ? 19.548 0.407 22.258 1.00 97.12 264 PHE A CA 1
ATOM 2078 C C . PHE A 1 264 ? 19.647 1.353 23.460 1.00 97.12 264 PHE A C 1
ATOM 2080 O O . PHE A 1 264 ? 20.448 1.156 24.378 1.00 97.12 264 PHE A O 1
ATOM 2087 N N . ARG A 1 265 ? 18.782 2.366 23.476 1.00 97.12 265 ARG A N 1
ATOM 2088 C CA . ARG A 1 265 ? 18.588 3.316 24.575 1.00 97.12 265 ARG A CA 1
ATOM 2089 C C . ARG A 1 265 ? 17.113 3.391 24.909 1.00 97.12 265 ARG A C 1
ATOM 2091 O O . ARG A 1 265 ? 16.294 3.444 24.002 1.00 97.12 265 ARG A O 1
ATOM 2098 N N . VAL A 1 266 ? 16.795 3.418 26.193 1.00 97.12 266 VAL A N 1
ATOM 2099 C CA . VAL A 1 266 ? 15.429 3.573 26.692 1.00 97.12 266 VAL A CA 1
ATOM 2100 C C . VAL A 1 266 ? 15.221 5.009 27.161 1.00 97.12 266 VAL A C 1
ATOM 2102 O O . VAL A 1 266 ? 16.095 5.583 27.810 1.00 97.12 266 VAL A O 1
ATOM 2105 N N . HIS A 1 267 ? 14.060 5.564 26.835 1.00 96.75 267 HIS A N 1
ATOM 2106 C CA . HIS A 1 267 ? 13.650 6.929 27.140 1.00 96.75 267 HIS A CA 1
ATOM 2107 C C . HIS A 1 267 ? 12.343 6.920 27.924 1.00 96.75 267 HIS A C 1
ATOM 2109 O O . HIS A 1 267 ? 11.509 6.037 27.724 1.00 96.75 267 HIS A O 1
ATOM 2115 N N . LEU A 1 268 ? 12.175 7.917 28.791 1.00 97.06 268 LEU A N 1
ATOM 2116 C CA . LEU A 1 268 ? 10.926 8.227 29.482 1.00 97.06 268 LEU A CA 1
ATOM 2117 C C . LEU A 1 268 ? 10.483 9.619 29.046 1.00 97.06 268 LEU A C 1
ATOM 2119 O O . LEU A 1 268 ? 11.221 10.582 29.259 1.00 97.06 268 LEU A O 1
ATOM 2123 N N . GLY A 1 269 ? 9.284 9.726 28.484 1.00 95.31 269 GLY A N 1
ATOM 2124 C CA . GLY A 1 269 ? 8.787 10.996 27.975 1.00 95.31 269 GLY A CA 1
ATOM 2125 C C . GLY A 1 269 ? 8.479 11.986 29.080 1.00 95.31 269 GLY A C 1
ATOM 2126 O O . GLY A 1 269 ? 7.723 11.707 30.020 1.00 95.31 269 GLY A O 1
ATOM 2127 N N . GLY A 1 270 ? 9.096 13.155 28.951 1.00 94.50 270 GLY A N 1
ATOM 2128 C CA . GLY A 1 270 ? 8.894 14.309 29.806 1.00 94.50 270 GLY A CA 1
ATOM 2129 C C . GLY A 1 270 ? 7.970 15.343 29.169 1.00 94.50 270 GLY A C 1
ATOM 2130 O O . GLY A 1 270 ? 7.390 15.148 28.108 1.00 94.50 270 GLY A O 1
ATOM 2131 N N . ALA A 1 271 ? 7.856 16.501 29.821 1.00 92.69 271 ALA A N 1
ATOM 2132 C CA . ALA A 1 271 ? 7.040 17.608 29.320 1.00 92.69 271 ALA A CA 1
ATOM 2133 C C . ALA A 1 271 ? 7.553 18.198 27.988 1.00 92.69 271 ALA A C 1
ATOM 2135 O O . ALA A 1 271 ? 6.785 18.835 27.274 1.00 92.69 271 ALA A O 1
ATOM 2136 N N . ALA A 1 272 ? 8.836 18.000 27.665 1.00 91.50 272 ALA A N 1
ATOM 2137 C CA . ALA A 1 272 ? 9.451 18.492 26.432 1.00 91.50 272 ALA A CA 1
ATOM 2138 C C . ALA A 1 272 ? 9.091 17.652 25.195 1.00 91.50 272 ALA A C 1
ATOM 2140 O O . ALA A 1 272 ? 9.173 18.160 24.080 1.00 91.50 272 ALA A O 1
ATOM 2141 N N . ASP A 1 273 ? 8.672 16.400 25.393 1.00 88.81 273 ASP A N 1
ATOM 2142 C CA . ASP A 1 273 ? 8.391 15.439 24.318 1.00 88.81 273 ASP A CA 1
ATOM 2143 C C . ASP A 1 273 ? 6.933 15.496 23.830 1.00 88.81 273 ASP A C 1
ATOM 2145 O O . ASP A 1 273 ? 6.537 14.721 22.967 1.00 88.81 273 ASP A O 1
ATOM 2149 N N . GLY A 1 274 ? 6.132 16.410 24.385 1.00 90.06 274 GLY A N 1
ATOM 2150 C CA . GLY A 1 274 ? 4.704 16.527 24.106 1.00 90.06 274 GLY A CA 1
ATOM 2151 C C . GLY A 1 274 ? 3.830 15.730 25.088 1.00 90.06 274 GLY A C 1
ATOM 2152 O O . GLY A 1 274 ? 4.270 14.745 25.692 1.00 90.06 274 GLY A O 1
ATOM 2153 N N . PRO A 1 275 ? 2.575 16.161 25.310 1.00 87.50 275 PRO A N 1
ATOM 2154 C CA . PRO A 1 275 ? 1.654 15.496 26.233 1.00 87.50 275 PRO A CA 1
ATOM 2155 C C . PRO A 1 275 ? 1.351 14.036 25.855 1.00 87.50 275 PRO A C 1
ATOM 2157 O O . PRO A 1 275 ? 1.021 13.237 26.728 1.00 87.50 275 PRO A O 1
ATOM 2160 N N . GLU A 1 276 ? 1.479 13.674 24.580 1.00 84.44 276 GLU A N 1
ATOM 2161 C CA . GLU A 1 276 ? 1.251 12.333 24.037 1.00 84.44 276 GLU A CA 1
ATOM 2162 C C . GLU A 1 276 ? 2.326 11.307 24.423 1.00 84.44 276 GLU A C 1
ATOM 2164 O O . GLU A 1 276 ? 2.034 10.108 24.454 1.00 84.44 276 GLU A O 1
ATOM 2169 N N . LEU A 1 277 ? 3.539 11.765 24.754 1.00 86.81 277 LEU A N 1
ATOM 2170 C CA . LEU A 1 277 ? 4.653 10.932 25.222 1.00 86.81 277 LEU A CA 1
ATOM 2171 C C . LEU A 1 277 ? 4.878 11.045 26.736 1.00 86.81 277 LEU A C 1
ATOM 2173 O O . LEU A 1 277 ? 5.666 10.290 27.305 1.00 86.81 277 LEU A O 1
ATOM 2177 N N . GLY A 1 278 ? 4.160 11.939 27.417 1.00 91.50 278 GLY A N 1
ATOM 2178 C CA . GLY A 1 278 ? 4.287 12.146 28.855 1.00 91.50 278 GLY A CA 1
ATOM 2179 C C . GLY A 1 278 ? 4.084 10.858 29.660 1.00 91.50 278 GLY A C 1
ATOM 2180 O O . GLY A 1 278 ? 3.052 10.196 29.551 1.00 91.50 278 GLY A O 1
ATOM 2181 N N . ALA A 1 279 ? 5.070 10.528 30.501 1.00 90.44 279 ALA A N 1
ATOM 2182 C CA . ALA A 1 279 ? 5.090 9.340 31.360 1.00 90.44 279 ALA A CA 1
ATOM 2183 C C . ALA A 1 279 ? 5.052 7.990 30.615 1.00 90.44 279 ALA A C 1
ATOM 2185 O O . ALA A 1 279 ? 4.705 6.966 31.208 1.00 90.44 279 ALA A O 1
ATOM 2186 N N . ARG A 1 280 ? 5.427 7.978 29.333 1.00 92.56 280 ARG A N 1
ATOM 2187 C CA . ARG A 1 280 ? 5.534 6.772 28.509 1.00 92.56 280 ARG A CA 1
ATOM 2188 C C . ARG A 1 280 ? 6.989 6.419 28.254 1.00 92.56 280 ARG A C 1
ATOM 2190 O O . ARG A 1 280 ? 7.832 7.300 28.108 1.00 92.56 280 ARG A O 1
ATOM 2197 N N . TRP A 1 281 ? 7.274 5.126 28.196 1.00 97.06 281 TRP A N 1
ATOM 2198 C CA . TRP A 1 281 ? 8.598 4.603 27.894 1.00 97.06 281 TRP A CA 1
ATOM 2199 C C . TRP A 1 281 ? 8.689 4.157 26.434 1.00 97.06 281 TRP A C 1
ATOM 2201 O O . TRP A 1 281 ? 7.743 3.571 25.918 1.00 97.06 281 TRP A O 1
ATOM 2211 N N . TRP A 1 282 ? 9.821 4.381 25.774 1.00 97.00 282 TRP A N 1
ATOM 2212 C CA . TRP A 1 282 ? 10.122 3.839 24.439 1.00 97.00 282 TRP A CA 1
ATOM 2213 C C . TRP A 1 282 ? 11.621 3.589 24.303 1.00 97.00 282 TRP A C 1
ATOM 2215 O O . TRP A 1 282 ? 12.412 4.084 25.109 1.00 97.00 282 TRP A O 1
ATOM 2225 N N . TRP A 1 283 ? 12.033 2.804 23.310 1.00 97.62 283 TRP A N 1
ATOM 2226 C CA . TRP A 1 283 ? 13.451 2.624 23.009 1.00 97.62 283 TRP A CA 1
ATOM 2227 C C . TRP A 1 283 ? 13.807 3.210 21.646 1.00 97.62 283 TRP A C 1
ATOM 2229 O O . TRP A 1 283 ? 12.970 3.306 20.752 1.00 97.62 283 TRP A O 1
ATOM 2239 N N . THR A 1 284 ? 15.065 3.607 21.492 1.00 96.81 284 THR A N 1
ATOM 2240 C CA . THR A 1 284 ? 15.674 3.950 20.206 1.00 96.81 284 THR A CA 1
ATOM 2241 C C . THR A 1 284 ? 16.944 3.142 20.004 1.00 96.81 284 THR A C 1
ATOM 2243 O O . THR A 1 284 ? 17.690 2.930 20.959 1.00 96.81 284 THR A O 1
ATOM 2246 N N . LEU A 1 285 ? 17.236 2.757 18.771 1.00 96.44 285 LEU A N 1
ATOM 2247 C CA . LEU A 1 285 ? 18.473 2.107 18.371 1.00 96.44 285 LEU A CA 1
ATOM 2248 C C . LEU A 1 285 ? 19.272 3.051 17.471 1.00 96.44 285 LEU A C 1
ATOM 2250 O O . LEU A 1 285 ? 18.776 3.561 16.465 1.00 96.44 285 LEU A O 1
ATOM 2254 N N . THR A 1 286 ? 20.526 3.292 17.845 1.00 91.81 286 THR A N 1
ATOM 2255 C CA . THR A 1 286 ? 21.462 4.081 17.042 1.00 91.81 286 THR A CA 1
ATOM 2256 C C . THR A 1 286 ? 22.743 3.294 16.845 1.00 91.81 286 THR A C 1
ATOM 2258 O O . THR A 1 286 ? 23.376 2.880 17.816 1.00 91.81 286 THR A O 1
ATOM 2261 N N . GLN A 1 287 ? 23.150 3.133 15.587 1.00 89.56 287 GLN A N 1
ATOM 2262 C CA . GLN A 1 287 ? 24.413 2.499 15.231 1.00 89.56 287 GLN A CA 1
ATOM 2263 C C . GLN A 1 287 ? 25.287 3.447 14.415 1.00 89.56 287 GLN A C 1
ATOM 2265 O O . GLN A 1 287 ? 24.769 4.234 13.616 1.00 89.56 287 GLN A O 1
ATOM 2270 N N . PRO A 1 288 ? 26.620 3.377 14.567 1.00 85.69 288 PRO A N 1
ATOM 2271 C CA . PRO A 1 288 ? 27.521 4.097 13.683 1.00 85.69 288 PRO A CA 1
ATOM 2272 C C . PRO A 1 288 ? 27.200 3.775 12.218 1.00 85.69 288 PRO A C 1
ATOM 2274 O O . PRO A 1 288 ? 27.103 2.607 11.843 1.00 85.69 288 PRO A O 1
ATOM 2277 N N . ARG A 1 289 ? 27.094 4.817 11.381 1.00 80.38 289 ARG A N 1
ATOM 2278 C CA . ARG A 1 289 ? 26.823 4.743 9.927 1.00 80.38 289 ARG A CA 1
ATOM 2279 C C . ARG A 1 289 ? 25.388 4.385 9.531 1.00 80.38 289 ARG A C 1
ATOM 2281 O O . ARG A 1 289 ? 25.112 4.298 8.336 1.00 80.38 289 ARG A O 1
ATOM 2288 N N . TRP A 1 290 ? 24.471 4.219 10.482 1.00 85.25 290 TRP A N 1
ATOM 2289 C CA . TRP A 1 290 ? 23.050 4.221 10.151 1.00 85.25 290 TRP A CA 1
ATOM 2290 C C . TRP A 1 290 ? 22.601 5.640 9.815 1.00 85.25 290 TRP A C 1
ATOM 2292 O O . TRP A 1 290 ? 22.991 6.606 10.467 1.00 85.25 290 TRP A O 1
ATOM 2302 N N . ILE A 1 291 ? 21.795 5.760 8.763 1.00 79.44 291 ILE A N 1
ATOM 2303 C CA . ILE A 1 291 ? 21.289 7.050 8.273 1.00 79.44 291 ILE A CA 1
ATOM 2304 C C . ILE A 1 291 ? 20.081 7.512 9.107 1.00 79.44 291 ILE A C 1
ATOM 2306 O O . ILE A 1 291 ? 19.744 8.693 9.104 1.00 79.44 291 ILE A O 1
ATOM 2310 N N . ALA A 1 292 ? 19.441 6.591 9.832 1.00 85.00 292 ALA A N 1
ATOM 2311 C CA . ALA A 1 292 ? 18.240 6.844 10.612 1.00 85.00 292 ALA A CA 1
ATOM 2312 C C . ALA A 1 292 ? 18.307 6.167 11.986 1.00 85.00 292 ALA A C 1
ATOM 2314 O O . ALA A 1 292 ? 18.959 5.135 12.157 1.00 85.00 292 ALA A O 1
ATOM 2315 N N . VAL A 1 293 ? 17.608 6.767 12.949 1.00 88.81 293 VAL A N 1
ATOM 2316 C CA . VAL A 1 293 ? 17.333 6.177 14.261 1.00 88.81 293 VAL A CA 1
ATOM 2317 C C . VAL A 1 293 ? 16.111 5.280 14.121 1.00 88.81 293 VAL A C 1
ATOM 2319 O O . VAL A 1 293 ? 15.084 5.719 13.606 1.00 88.81 293 VAL A O 1
ATOM 2322 N N . GLU A 1 294 ? 16.215 4.041 14.584 1.00 90.81 294 GLU A N 1
ATOM 2323 C CA . GLU A 1 294 ? 15.057 3.161 14.715 1.00 90.81 294 GLU A CA 1
ATOM 2324 C C . GLU A 1 294 ? 14.443 3.354 16.105 1.00 90.81 294 GLU A C 1
ATOM 2326 O O . GLU A 1 294 ? 15.166 3.538 17.085 1.00 90.81 294 GLU A O 1
ATOM 2331 N N . SER A 1 295 ? 13.117 3.357 16.205 1.00 93.56 295 SER A N 1
ATOM 2332 C CA . SER A 1 295 ? 12.390 3.558 17.461 1.00 93.56 295 SER A CA 1
ATOM 2333 C C . SER A 1 295 ? 11.375 2.449 17.676 1.00 93.56 295 SER A C 1
ATOM 2335 O O . SER A 1 295 ? 10.873 1.870 16.710 1.00 93.56 295 SER A O 1
ATOM 2337 N N . SER A 1 296 ? 11.024 2.182 18.935 1.00 93.00 296 SER A N 1
ATOM 2338 C CA . SER A 1 296 ? 9.953 1.236 19.224 1.00 93.00 296 SER A CA 1
ATOM 2339 C C . SER A 1 296 ? 8.648 1.682 18.549 1.00 93.00 296 SER A C 1
ATOM 2341 O O . SER A 1 296 ? 8.316 2.869 18.561 1.00 93.00 296 SER A O 1
ATOM 2343 N N . PRO A 1 297 ? 7.875 0.752 17.961 1.00 85.31 297 PRO A N 1
ATOM 2344 C CA . PRO A 1 297 ? 6.594 1.075 17.327 1.00 85.31 297 PRO A CA 1
ATOM 2345 C C . PRO A 1 297 ? 5.489 1.392 18.347 1.00 85.31 297 PRO A C 1
ATOM 2347 O O . PRO A 1 297 ? 4.384 1.780 17.968 1.00 85.31 297 PRO A O 1
ATOM 2350 N N . HIS A 1 298 ? 5.765 1.161 19.631 1.00 88.94 298 HIS A N 1
ATOM 2351 C CA . HIS A 1 298 ? 4.829 1.270 20.739 1.00 88.94 298 HIS A CA 1
ATOM 2352 C C . HIS A 1 298 ? 5.479 1.997 21.914 1.00 88.94 298 HIS A C 1
ATOM 2354 O O . HIS A 1 298 ? 6.705 2.009 22.059 1.00 88.94 298 HIS A O 1
ATOM 2360 N N . ASP A 1 299 ? 4.630 2.563 22.755 1.00 90.12 299 ASP A N 1
ATOM 2361 C CA . ASP A 1 299 ? 4.938 3.095 24.068 1.00 90.12 299 ASP A CA 1
ATOM 2362 C C . ASP A 1 299 ? 4.616 2.076 25.173 1.00 90.12 299 ASP A C 1
ATOM 2364 O O . ASP A 1 299 ? 3.709 1.251 25.051 1.00 90.12 299 ASP A O 1
ATOM 2368 N N . PHE A 1 300 ? 5.365 2.137 26.271 1.00 94.44 300 PHE A N 1
ATOM 2369 C CA . PHE A 1 300 ? 5.269 1.197 27.387 1.00 94.44 300 PHE A CA 1
ATOM 2370 C C . PHE A 1 300 ? 5.000 1.928 28.701 1.00 94.44 300 PHE A C 1
ATOM 2372 O O . PHE A 1 300 ? 5.411 3.076 28.893 1.00 94.44 300 PHE A O 1
ATOM 2379 N N . ALA A 1 301 ? 4.323 1.257 29.634 1.00 92.69 301 ALA A N 1
ATOM 2380 C CA . ALA A 1 301 ? 3.983 1.846 30.927 1.00 92.69 301 ALA A CA 1
ATOM 2381 C C . ALA A 1 301 ? 5.167 1.807 31.905 1.00 92.69 301 ALA A C 1
ATOM 2383 O O . ALA A 1 301 ? 5.244 2.624 32.825 1.00 92.69 301 ALA A O 1
ATOM 2384 N N . THR A 1 302 ? 6.094 0.863 31.721 1.00 95.81 302 THR A N 1
ATOM 2385 C CA . THR A 1 302 ? 7.241 0.672 32.618 1.00 95.81 302 THR A CA 1
ATOM 2386 C C . THR A 1 302 ? 8.558 0.496 31.867 1.00 95.81 302 THR A C 1
ATOM 2388 O O . THR A 1 302 ? 8.599 -0.017 30.749 1.00 95.81 302 THR A O 1
ATOM 2391 N N . GLU A 1 303 ? 9.662 0.848 32.532 1.00 96.56 303 GLU A N 1
ATOM 2392 C CA . GLU A 1 303 ? 11.021 0.655 32.010 1.00 96.56 303 GLU A CA 1
ATOM 2393 C C . GLU A 1 303 ? 11.332 -0.828 31.717 1.00 96.56 303 GLU A C 1
ATOM 2395 O O . GLU A 1 303 ? 12.019 -1.174 30.758 1.00 96.56 303 GLU A O 1
ATOM 2400 N N . SER A 1 304 ? 10.811 -1.745 32.534 1.00 95.75 304 SER A N 1
ATOM 2401 C CA . SER A 1 304 ? 11.050 -3.178 32.343 1.00 95.75 304 SER A CA 1
ATOM 2402 C C . SER A 1 304 ? 10.354 -3.729 31.096 1.00 95.75 304 SER A C 1
ATOM 2404 O O . SER A 1 304 ? 10.908 -4.600 30.427 1.00 95.75 304 SER A O 1
ATOM 2406 N N . GLU A 1 305 ? 9.166 -3.222 30.759 1.00 95.19 305 GLU A N 1
ATOM 2407 C CA . GLU A 1 305 ? 8.435 -3.617 29.548 1.00 95.19 305 GLU A CA 1
ATOM 2408 C C . GLU A 1 305 ? 9.159 -3.167 28.278 1.00 95.19 305 GLU A C 1
ATOM 2410 O O . GLU A 1 305 ? 9.332 -3.973 27.364 1.00 95.19 305 GLU A O 1
ATOM 2415 N N . VAL A 1 306 ? 9.645 -1.923 28.243 1.00 96.94 306 VAL A N 1
ATOM 2416 C CA . VAL A 1 306 ? 10.384 -1.397 27.086 1.00 96.94 306 VAL A CA 1
ATOM 2417 C C . VAL A 1 306 ? 11.721 -2.117 26.884 1.00 96.94 306 VAL A C 1
ATOM 2419 O O . VAL A 1 306 ? 12.083 -2.417 25.749 1.00 96.94 306 VAL A O 1
ATOM 2422 N N . TRP A 1 307 ? 12.432 -2.490 27.956 1.00 97.25 307 TRP A N 1
ATOM 2423 C CA . TRP A 1 307 ? 13.635 -3.320 27.828 1.00 97.25 307 TRP A CA 1
ATOM 2424 C C . TRP A 1 307 ? 13.313 -4.737 27.345 1.00 97.25 307 TRP A C 1
ATOM 2426 O O . TRP A 1 307 ? 14.046 -5.286 26.522 1.00 97.25 307 TRP A O 1
ATOM 2436 N N . ALA A 1 308 ? 12.214 -5.335 27.814 1.00 95.94 308 ALA A N 1
ATOM 2437 C CA . ALA A 1 308 ? 11.771 -6.639 27.329 1.00 95.94 308 ALA A CA 1
ATOM 2438 C C . ALA A 1 308 ? 11.401 -6.604 25.838 1.00 95.94 308 ALA A C 1
ATOM 2440 O O . ALA A 1 308 ? 11.635 -7.580 25.120 1.00 95.94 308 ALA A O 1
ATOM 2441 N N . ASP A 1 309 ? 10.845 -5.488 25.366 1.00 96.31 309 ASP A N 1
ATOM 2442 C CA . ASP A 1 309 ? 10.570 -5.264 23.952 1.00 96.31 309 ASP A CA 1
ATOM 2443 C C . ASP A 1 309 ? 11.851 -5.060 23.131 1.00 96.31 309 ASP A C 1
ATOM 2445 O O . ASP A 1 309 ? 12.029 -5.740 22.125 1.00 96.31 309 ASP A O 1
ATOM 2449 N N . ALA A 1 310 ? 12.805 -4.253 23.606 1.00 96.81 310 ALA A N 1
ATOM 2450 C CA . ALA A 1 310 ? 14.113 -4.092 22.960 1.00 96.81 310 ALA A CA 1
ATOM 2451 C C . ALA A 1 310 ? 14.848 -5.439 22.796 1.00 96.81 310 ALA A C 1
ATOM 2453 O O . ALA A 1 310 ? 15.394 -5.746 21.737 1.00 96.81 310 ALA A O 1
ATOM 2454 N N . VAL A 1 311 ? 14.806 -6.296 23.825 1.00 97.06 311 VAL A N 1
ATOM 2455 C CA . VAL A 1 311 ? 15.367 -7.660 23.768 1.00 97.06 311 VAL A CA 1
ATOM 2456 C C . VAL A 1 311 ? 14.637 -8.522 22.742 1.00 97.06 311 VAL A C 1
ATOM 2458 O O . VAL A 1 311 ? 15.261 -9.319 22.040 1.00 97.06 311 VAL A O 1
ATOM 2461 N N . ARG A 1 312 ? 13.316 -8.374 22.627 1.00 95.50 312 ARG A N 1
ATOM 2462 C CA . ARG A 1 312 ? 12.520 -9.085 21.623 1.00 95.50 312 ARG A CA 1
ATOM 2463 C C . ARG A 1 312 ? 12.861 -8.625 20.210 1.00 95.50 312 ARG A C 1
ATOM 2465 O O . ARG A 1 312 ? 13.027 -9.487 19.353 1.00 95.50 312 ARG A O 1
ATOM 2472 N N . ALA A 1 313 ? 13.011 -7.319 19.995 1.00 95.69 313 ALA A N 1
ATOM 2473 C CA . ALA A 1 313 ? 13.425 -6.741 18.721 1.00 95.69 313 ALA A CA 1
ATOM 2474 C C . ALA A 1 313 ? 14.795 -7.289 18.293 1.00 95.69 313 ALA A C 1
ATOM 2476 O O . ALA A 1 313 ? 14.913 -7.852 17.209 1.00 95.69 313 ALA A O 1
ATOM 2477 N N . LEU A 1 314 ? 15.790 -7.269 19.189 1.00 96.12 314 LEU A N 1
ATOM 2478 C CA . LEU A 1 314 ? 17.126 -7.816 18.916 1.00 96.12 314 LEU A CA 1
ATOM 2479 C C . LEU A 1 314 ? 17.127 -9.329 18.636 1.00 96.12 314 LEU A C 1
ATOM 2481 O O . LEU A 1 314 ? 17.935 -9.826 17.856 1.00 96.12 314 LEU A O 1
ATOM 2485 N N . ARG A 1 315 ? 16.246 -10.097 19.288 1.00 95.38 315 ARG A N 1
ATOM 2486 C CA . ARG A 1 315 ? 16.111 -11.544 19.039 1.00 95.38 315 ARG A CA 1
ATOM 2487 C C . ARG A 1 315 ? 15.404 -11.846 17.721 1.00 95.38 315 ARG A C 1
ATOM 2489 O O . ARG A 1 315 ? 15.732 -12.847 17.088 1.00 95.38 315 ARG A O 1
ATOM 2496 N N . ALA A 1 316 ? 14.418 -11.029 17.354 1.00 94.12 316 ALA A N 1
ATOM 2497 C CA . ALA A 1 316 ? 13.697 -11.149 16.093 1.00 94.12 316 ALA A CA 1
ATOM 2498 C C . ALA A 1 316 ? 14.597 -10.790 14.905 1.00 94.12 316 ALA A C 1
ATOM 2500 O O . ALA A 1 316 ? 14.515 -11.449 13.870 1.00 94.12 316 ALA A O 1
ATOM 2501 N N . ASP A 1 317 ? 15.485 -9.811 15.091 1.00 95.06 317 ASP A N 1
ATOM 2502 C CA . ASP A 1 317 ? 16.474 -9.402 14.104 1.00 95.06 317 ASP A CA 1
ATOM 2503 C C . ASP A 1 317 ? 17.893 -9.323 14.711 1.00 95.06 317 ASP A C 1
ATOM 2505 O O . ASP A 1 317 ? 18.323 -8.282 15.218 1.00 95.06 317 ASP A O 1
ATOM 2509 N N . PRO A 1 318 ? 18.664 -10.427 14.649 1.00 93.62 318 PRO A N 1
ATOM 2510 C CA . PRO A 1 318 ? 20.051 -10.451 15.104 1.00 93.62 318 PRO A CA 1
ATOM 2511 C C . PRO A 1 318 ? 20.987 -9.520 14.321 1.00 93.62 318 PRO A C 1
ATOM 2513 O O . PRO A 1 318 ? 22.100 -9.256 14.792 1.00 93.62 318 PRO A O 1
ATOM 2516 N N . ASP A 1 319 ? 20.580 -9.020 13.147 1.00 90.81 319 ASP A N 1
ATOM 2517 C CA . ASP A 1 319 ? 21.396 -8.095 12.359 1.00 90.81 319 ASP A CA 1
ATOM 2518 C C . ASP A 1 319 ? 21.463 -6.712 13.015 1.00 90.81 319 ASP A C 1
ATOM 2520 O O . ASP A 1 319 ? 22.471 -6.020 12.855 1.00 90.81 319 ASP A O 1
ATOM 2524 N N . LEU A 1 320 ? 20.505 -6.388 13.892 1.00 91.81 320 LEU A N 1
ATOM 2525 C CA . LEU A 1 320 ? 20.578 -5.248 14.809 1.00 91.81 320 LEU A CA 1
ATOM 2526 C C . LEU A 1 320 ? 21.769 -5.345 15.778 1.00 91.81 320 LEU A C 1
ATOM 2528 O O . LEU A 1 320 ? 22.128 -4.351 16.392 1.00 91.81 320 LEU A O 1
ATOM 2532 N N . ASN A 1 321 ? 22.421 -6.505 15.929 1.00 91.56 321 ASN A N 1
ATOM 2533 C CA . ASN A 1 321 ? 23.647 -6.654 16.724 1.00 91.56 321 ASN A CA 1
ATOM 2534 C C . ASN A 1 321 ? 24.925 -6.737 15.874 1.00 91.56 321 ASN A C 1
ATOM 2536 O O . ASN A 1 321 ? 26.019 -6.943 16.413 1.00 91.56 321 ASN A O 1
ATOM 2540 N N . ARG A 1 322 ? 24.833 -6.659 14.539 1.00 87.38 322 ARG A N 1
ATOM 2541 C CA . ARG A 1 322 ? 26.024 -6.759 13.691 1.00 87.38 322 ARG A CA 1
ATOM 2542 C C . ARG A 1 322 ? 26.892 -5.528 13.899 1.00 87.38 322 ARG A C 1
ATOM 2544 O O . ARG A 1 322 ? 26.705 -4.494 13.268 1.00 87.38 322 ARG A O 1
ATOM 2551 N N . LYS A 1 323 ? 27.922 -5.686 14.734 1.00 75.06 323 LYS A N 1
ATOM 2552 C CA . LYS A 1 323 ? 29.077 -4.792 14.733 1.00 75.06 323 LYS A CA 1
ATOM 2553 C C . LYS A 1 323 ? 29.640 -4.796 13.319 1.00 75.06 323 LYS A C 1
ATOM 2555 O O . LYS A 1 323 ? 30.209 -5.797 12.878 1.00 75.06 323 LYS A O 1
ATOM 2560 N N . ILE A 1 324 ? 29.432 -3.700 12.595 1.00 70.62 324 ILE A N 1
ATOM 2561 C CA . ILE A 1 324 ? 30.071 -3.488 11.300 1.00 70.62 324 ILE A CA 1
ATOM 2562 C C . ILE A 1 324 ? 31.576 -3.675 11.540 1.00 70.62 324 ILE A C 1
ATOM 2564 O O . ILE A 1 324 ? 32.102 -3.050 12.463 1.00 70.62 324 ILE A O 1
ATOM 2568 N N . PRO A 1 325 ? 32.261 -4.564 10.796 1.00 66.88 325 PRO A N 1
ATOM 2569 C CA . PRO A 1 325 ? 33.654 -4.879 11.062 1.00 66.88 325 PRO A CA 1
ATOM 2570 C C . PRO A 1 325 ? 34.502 -3.608 11.122 1.00 66.88 325 PRO A C 1
ATOM 2572 O O . PRO A 1 325 ? 34.618 -2.876 10.139 1.00 66.88 325 PRO A O 1
ATOM 2575 N N . GLU A 1 326 ? 35.135 -3.397 12.273 1.00 55.66 326 GLU A N 1
ATOM 2576 C CA . GLU A 1 326 ? 36.085 -2.311 12.571 1.00 55.66 326 GLU A CA 1
ATOM 2577 C C . GLU A 1 326 ? 37.288 -2.308 11.596 1.00 55.66 326 GLU A C 1
ATOM 2579 O O . GLU A 1 326 ? 38.031 -1.342 11.478 1.00 55.66 326 GLU A O 1
ATOM 2584 N N . ALA A 1 327 ? 37.444 -3.376 10.805 1.00 49.66 327 ALA A N 1
ATOM 2585 C CA . ALA A 1 327 ? 38.511 -3.591 9.831 1.00 49.66 327 ALA A CA 1
ATOM 2586 C C . ALA A 1 327 ? 38.550 -2.605 8.640 1.00 49.66 327 ALA A C 1
ATOM 2588 O O . ALA A 1 327 ? 39.468 -2.692 7.827 1.00 49.66 327 ALA A O 1
ATOM 2589 N N . LEU A 1 328 ? 37.608 -1.661 8.521 1.00 53.03 328 LEU A N 1
ATOM 2590 C CA . LEU A 1 328 ? 37.718 -0.536 7.576 1.00 53.03 328 LEU A CA 1
ATOM 2591 C C . LEU A 1 328 ? 38.363 0.723 8.187 1.00 53.03 328 LEU A C 1
ATOM 2593 O O . LEU A 1 328 ? 38.509 1.720 7.484 1.00 53.03 328 LEU A O 1
ATOM 2597 N N . GLU A 1 329 ? 38.805 0.682 9.447 1.00 50.50 329 GLU A N 1
ATOM 2598 C CA . GLU A 1 329 ? 39.523 1.788 10.105 1.00 50.50 329 GLU A CA 1
ATOM 2599 C C . GLU A 1 329 ? 41.061 1.722 9.941 1.00 50.50 329 GLU A C 1
ATOM 2601 O O . GLU A 1 329 ? 41.804 2.463 10.586 1.00 50.50 329 GLU A O 1
ATOM 2606 N N . SER A 1 330 ? 41.570 0.869 9.043 1.00 47.22 330 SER A N 1
ATOM 2607 C CA . SER A 1 330 ? 43.009 0.703 8.800 1.00 47.22 330 SER A CA 1
ATOM 2608 C C . SER A 1 330 ? 43.608 1.786 7.884 1.00 47.22 330 SER A C 1
ATOM 2610 O O . SER A 1 330 ? 43.475 1.733 6.665 1.00 47.22 330 SER A O 1
ATOM 2612 N N . GLU A 1 331 ? 44.371 2.678 8.527 1.00 46.31 331 GLU A N 1
ATOM 2613 C CA . GLU A 1 331 ? 45.601 3.359 8.076 1.00 46.31 331 GLU A CA 1
ATOM 2614 C C . GLU A 1 331 ? 45.522 4.446 6.986 1.00 46.31 331 GLU A C 1
ATOM 2616 O O . GLU A 1 331 ? 45.847 4.205 5.832 1.00 46.31 331 GLU A O 1
ATOM 2621 N N . VAL A 1 332 ? 45.243 5.695 7.392 1.00 38.59 332 VAL A N 1
ATOM 2622 C CA . VAL A 1 332 ? 46.258 6.775 7.502 1.00 38.59 332 VAL A CA 1
ATOM 2623 C C . VAL A 1 332 ? 45.730 7.801 8.520 1.00 38.59 332 VAL A C 1
ATOM 2625 O O . VAL A 1 332 ? 44.661 8.372 8.294 1.00 38.59 332 VAL A O 1
ATOM 2628 N N . PRO A 1 333 ? 46.442 8.106 9.622 1.00 37.81 333 PRO A N 1
ATOM 2629 C CA . PRO A 1 333 ? 46.064 9.218 10.481 1.00 37.81 333 PRO A CA 1
ATOM 2630 C C . PRO A 1 333 ? 46.359 10.525 9.737 1.00 37.81 333 PRO A C 1
ATOM 2632 O O . PRO A 1 333 ? 47.470 11.052 9.782 1.00 37.81 333 PRO A O 1
ATOM 2635 N N . VAL A 1 334 ? 45.362 11.067 9.037 1.00 40.47 334 VAL A N 1
ATOM 2636 C CA . VAL A 1 334 ? 45.390 12.479 8.654 1.00 40.47 334 VAL A CA 1
ATOM 2637 C C . VAL A 1 334 ? 45.219 13.254 9.954 1.00 40.47 334 VAL A C 1
ATOM 2639 O O . VAL A 1 334 ? 44.115 13.366 10.484 1.00 40.47 334 VAL A O 1
ATOM 2642 N N . GLN A 1 335 ? 46.329 13.748 10.505 1.00 33.03 335 GLN A N 1
ATOM 2643 C CA . GLN A 1 335 ? 46.295 14.736 11.575 1.00 33.03 335 GLN A CA 1
ATOM 2644 C C . GLN A 1 335 ? 45.631 16.001 11.024 1.00 33.03 335 GLN A C 1
ATOM 2646 O O . GLN A 1 335 ? 46.288 16.859 10.440 1.00 33.03 335 GLN A O 1
ATOM 2651 N N . ILE A 1 336 ? 44.313 16.106 11.175 1.00 38.00 336 ILE A N 1
ATOM 2652 C CA . ILE A 1 336 ? 43.622 17.384 11.047 1.00 38.00 336 ILE A CA 1
ATOM 2653 C C . ILE A 1 336 ? 43.895 18.124 12.364 1.00 38.00 336 ILE A C 1
ATOM 2655 O O . ILE A 1 336 ? 43.565 17.586 13.425 1.00 38.00 336 ILE A O 1
ATOM 2659 N N . PRO A 1 337 ? 44.525 19.313 12.342 1.00 35.53 337 PRO A N 1
ATOM 2660 C CA . PRO A 1 337 ? 44.746 20.078 13.557 1.00 35.53 337 PRO A CA 1
ATOM 2661 C C . PRO A 1 337 ? 43.394 20.368 14.216 1.00 35.53 337 PRO A C 1
ATOM 2663 O O . PRO A 1 337 ? 42.512 20.967 13.604 1.00 35.53 337 PRO A O 1
ATOM 2666 N N . LEU A 1 338 ? 43.245 19.944 15.472 1.00 40.69 338 LEU A N 1
ATOM 2667 C CA . LEU A 1 338 ? 42.044 20.060 16.315 1.00 40.69 338 LEU A CA 1
ATOM 2668 C C . LEU A 1 338 ? 41.680 21.504 16.715 1.00 40.69 338 LEU A C 1
ATOM 2670 O O . LEU A 1 338 ? 40.903 21.720 17.639 1.00 40.69 338 LEU A O 1
ATOM 2674 N N . THR A 1 339 ? 42.208 22.500 16.011 1.00 41.00 339 THR A N 1
ATOM 2675 C CA . THR A 1 339 ? 41.987 23.918 16.294 1.00 41.00 339 THR A CA 1
ATOM 2676 C C . THR A 1 339 ? 41.586 24.628 15.009 1.00 41.00 339 THR A C 1
ATOM 2678 O O . THR A 1 339 ? 42.300 25.481 14.486 1.00 41.00 339 THR A O 1
ATOM 2681 N N . ILE A 1 340 ? 40.431 24.253 14.461 1.00 48.97 340 ILE A N 1
ATOM 2682 C CA . ILE A 1 340 ? 39.733 25.152 13.545 1.00 48.97 340 ILE A CA 1
ATOM 2683 C C . ILE A 1 340 ? 38.999 26.153 14.433 1.00 48.97 340 ILE A C 1
ATOM 2685 O O . ILE A 1 340 ? 38.053 25.800 15.132 1.00 48.97 340 ILE A O 1
ATOM 2689 N N . GLU A 1 341 ? 39.501 27.385 14.436 1.00 55.22 341 GLU A N 1
ATOM 2690 C CA . GLU A 1 341 ? 38.857 28.550 15.043 1.00 55.22 341 GLU A CA 1
ATOM 2691 C C . GLU A 1 341 ? 37.373 28.593 14.610 1.00 55.22 341 GLU A C 1
ATOM 2693 O O . GLU A 1 341 ? 37.110 28.507 13.402 1.00 55.22 341 GLU A O 1
ATOM 2698 N N . PRO A 1 342 ? 36.398 28.668 15.539 1.00 49.75 342 PRO A N 1
ATOM 2699 C CA . PRO A 1 342 ? 34.967 28.600 15.223 1.00 49.75 342 PRO A CA 1
ATOM 2700 C C . PRO A 1 342 ? 34.541 29.568 14.113 1.00 49.75 342 PRO A C 1
ATOM 2702 O O . PRO A 1 342 ? 33.731 29.214 13.253 1.00 49.75 342 PRO A O 1
ATOM 2705 N N . ASP A 1 343 ? 35.161 30.746 14.061 1.00 47.91 343 ASP A N 1
ATOM 2706 C CA . ASP A 1 343 ? 34.896 31.761 13.044 1.00 47.91 343 ASP A CA 1
ATOM 2707 C C . ASP A 1 343 ? 35.424 31.376 11.653 1.00 47.91 343 ASP A C 1
ATOM 2709 O O . ASP A 1 343 ? 34.820 31.725 10.634 1.00 47.91 343 ASP A O 1
ATOM 2713 N N . ALA A 1 344 ? 36.511 30.604 11.581 1.00 52.62 344 ALA A N 1
ATOM 2714 C CA . ALA A 1 344 ? 37.039 30.078 10.325 1.00 52.62 344 ALA A CA 1
ATOM 2715 C C . ALA A 1 344 ? 36.135 28.975 9.755 1.00 52.62 344 ALA A C 1
ATOM 2717 O O . ALA A 1 344 ? 35.909 28.932 8.543 1.00 52.62 344 ALA A O 1
ATOM 2718 N N . LEU A 1 345 ? 35.568 28.131 10.624 1.00 51.59 345 LEU A N 1
ATOM 2719 C CA . LEU A 1 345 ? 34.597 27.105 10.238 1.00 51.59 345 LEU A CA 1
ATOM 2720 C C . LEU A 1 345 ? 33.285 27.738 9.759 1.00 51.59 345 LEU A C 1
ATOM 2722 O O . LEU A 1 345 ? 32.796 27.404 8.681 1.00 51.59 345 LEU A O 1
ATOM 2726 N N . LEU A 1 346 ? 32.755 28.711 10.507 1.00 47.16 346 LEU A N 1
ATOM 2727 C CA . LEU A 1 346 ? 31.576 29.485 10.107 1.00 47.16 346 LEU A CA 1
ATOM 2728 C C . LEU A 1 346 ? 31.807 30.255 8.801 1.00 47.16 346 LEU A C 1
ATOM 2730 O O . LEU A 1 346 ? 30.909 30.333 7.961 1.00 47.16 346 LEU A O 1
ATOM 2734 N N . GLY A 1 347 ? 33.008 30.800 8.603 1.00 55.19 347 GLY A N 1
ATOM 2735 C CA . GLY A 1 347 ? 33.408 31.445 7.356 1.00 55.19 347 GLY A CA 1
ATOM 2736 C C . GLY A 1 347 ? 33.393 30.487 6.163 1.00 55.19 347 GLY A C 1
ATOM 2737 O O . GLY A 1 347 ? 32.922 30.860 5.087 1.00 55.19 347 GLY A O 1
ATOM 2738 N N . ASP A 1 348 ? 33.851 29.246 6.343 1.00 49.28 348 ASP A N 1
ATOM 2739 C CA . ASP A 1 348 ? 33.873 28.250 5.268 1.00 49.28 348 ASP A CA 1
ATOM 2740 C C . ASP A 1 348 ? 32.487 27.672 4.958 1.00 49.28 348 ASP A C 1
ATOM 2742 O O . ASP A 1 348 ? 32.127 27.538 3.788 1.00 49.28 348 ASP A O 1
ATOM 2746 N N . LEU A 1 349 ? 31.665 27.430 5.984 1.00 47.66 349 LEU A N 1
ATOM 2747 C CA . LEU A 1 349 ? 30.268 27.004 5.831 1.00 47.66 349 LEU A CA 1
ATOM 2748 C C . LEU A 1 349 ? 29.424 28.059 5.101 1.00 47.66 349 LEU A C 1
ATOM 2750 O O . LEU A 1 349 ? 28.630 27.721 4.222 1.00 47.66 349 LEU A O 1
ATOM 2754 N N . ARG A 1 350 ? 29.644 29.349 5.399 1.00 58.41 350 ARG A N 1
ATOM 2755 C CA . ARG A 1 350 ? 28.999 30.469 4.691 1.00 58.41 350 ARG A CA 1
ATOM 2756 C C . ARG A 1 350 ? 29.492 30.609 3.253 1.00 58.41 350 ARG A C 1
ATOM 2758 O O . ARG A 1 350 ? 28.673 30.796 2.360 1.00 58.41 350 ARG A O 1
ATOM 2765 N N . ARG A 1 351 ? 30.803 30.478 3.002 1.00 50.28 351 ARG A N 1
ATOM 2766 C CA . ARG A 1 351 ? 31.369 30.527 1.637 1.00 50.28 351 ARG A CA 1
ATOM 2767 C C . ARG A 1 351 ? 30.835 29.430 0.722 1.00 50.28 351 ARG A C 1
ATOM 2769 O O . ARG A 1 351 ? 30.807 29.623 -0.487 1.00 50.28 351 ARG A O 1
ATOM 2776 N N . ARG A 1 352 ? 30.432 28.294 1.287 1.00 52.59 352 ARG A N 1
ATOM 2777 C CA . ARG A 1 352 ? 29.930 27.137 0.538 1.00 52.59 352 ARG A CA 1
ATOM 2778 C C . ARG A 1 352 ? 28.398 27.048 0.488 1.00 52.59 352 ARG A C 1
ATOM 2780 O O . ARG A 1 352 ? 27.883 26.072 -0.039 1.00 52.59 352 ARG A O 1
ATOM 2787 N N . GLY A 1 353 ? 27.685 28.052 1.008 1.00 41.78 353 GLY A N 1
ATOM 2788 C CA . GLY A 1 353 ? 26.222 28.141 0.914 1.00 41.78 353 GLY A CA 1
ATOM 2789 C C . GLY A 1 353 ? 25.448 27.187 1.831 1.00 41.78 353 GLY A C 1
ATOM 2790 O O . GLY A 1 353 ? 24.274 26.945 1.586 1.00 41.78 353 GLY A O 1
ATOM 2791 N N . PHE A 1 354 ? 26.072 26.650 2.886 1.00 43.31 354 PHE A N 1
ATOM 2792 C CA . PHE A 1 354 ? 25.479 25.602 3.734 1.00 43.31 354 PHE A CA 1
ATOM 2793 C C . PHE A 1 354 ? 24.773 26.107 5.003 1.00 43.31 354 PHE A C 1
ATOM 2795 O O . PHE A 1 354 ? 24.328 25.302 5.816 1.00 43.31 354 PHE A O 1
ATOM 2802 N N . VAL A 1 355 ? 24.637 27.422 5.200 1.00 35.47 355 VAL A N 1
ATOM 2803 C CA . VAL A 1 355 ? 23.847 27.961 6.321 1.00 35.47 355 VAL A CA 1
ATOM 2804 C C . VAL A 1 355 ? 22.405 28.172 5.857 1.00 35.47 355 VAL A C 1
ATOM 2806 O O . VAL A 1 355 ? 22.060 29.243 5.364 1.00 35.47 355 VAL A O 1
ATOM 2809 N N . VAL A 1 356 ? 21.575 27.138 6.005 1.00 36.69 356 VAL A N 1
ATOM 2810 C CA . VAL A 1 356 ? 20.113 27.233 5.869 1.00 36.69 356 VAL A CA 1
ATOM 2811 C C . VAL A 1 356 ? 19.530 27.734 7.194 1.00 36.69 356 VAL A C 1
ATOM 2813 O O . VAL A 1 356 ? 19.900 27.265 8.269 1.00 36.69 356 VAL A O 1
ATOM 2816 N N . SER A 1 357 ? 18.648 28.728 7.113 1.00 39.59 357 SER A N 1
ATOM 2817 C CA . SER A 1 357 ? 17.929 29.352 8.225 1.00 39.59 357 SER A CA 1
ATOM 2818 C C . SER A 1 357 ? 17.149 28.327 9.053 1.00 39.59 357 SER A C 1
ATOM 2820 O O . SER A 1 357 ? 16.087 27.860 8.656 1.00 39.59 357 SER A O 1
ATOM 2822 N N . ALA A 1 358 ? 17.629 28.036 10.259 1.00 30.50 358 ALA A N 1
ATOM 2823 C CA . ALA A 1 358 ? 16.858 27.347 11.290 1.00 30.50 358 ALA A CA 1
ATOM 2824 C C . ALA A 1 358 ? 15.834 28.296 11.945 1.00 30.50 358 ALA A C 1
ATOM 2826 O O . ALA A 1 358 ? 15.916 28.554 13.138 1.00 30.50 358 ALA A O 1
ATOM 2827 N N . TRP A 1 359 ? 14.919 28.876 11.166 1.00 33.66 359 TRP A N 1
ATOM 2828 C CA . TRP A 1 359 ? 13.812 29.690 11.682 1.00 33.66 359 TRP A CA 1
ATOM 2829 C C . TRP A 1 359 ? 12.592 29.471 10.789 1.00 33.66 359 TRP A C 1
ATOM 2831 O O . TRP A 1 359 ? 12.507 30.028 9.697 1.00 33.66 359 TRP A O 1
ATOM 2841 N N . ASN A 1 360 ? 11.659 28.636 11.247 1.00 31.31 360 ASN A N 1
ATOM 2842 C CA . ASN A 1 360 ? 10.325 28.552 10.668 1.00 31.31 360 ASN A CA 1
ATOM 2843 C C . ASN A 1 360 ? 9.475 29.617 11.377 1.00 31.31 360 ASN A C 1
ATOM 2845 O O . ASN A 1 360 ? 9.317 29.571 12.594 1.00 31.31 360 ASN A O 1
ATOM 2849 N N . LEU A 1 361 ? 8.983 30.615 10.643 1.00 34.78 361 LEU A N 1
ATOM 2850 C CA . LEU A 1 361 ? 8.343 31.818 11.197 1.00 34.78 361 LEU A CA 1
ATOM 2851 C C . LEU A 1 361 ? 6.890 31.592 11.671 1.00 34.78 361 LEU A C 1
ATOM 2853 O O . LEU A 1 361 ? 6.134 32.549 11.820 1.00 34.78 361 LEU A O 1
ATOM 2857 N N . ASN A 1 362 ? 6.486 30.340 11.903 1.00 38.28 362 ASN A N 1
ATOM 2858 C CA . ASN A 1 362 ? 5.134 30.008 12.360 1.00 38.28 362 ASN A CA 1
ATOM 2859 C C . ASN A 1 362 ? 4.948 30.115 13.883 1.00 38.28 362 ASN A C 1
ATOM 2861 O O . ASN A 1 362 ? 3.808 30.134 14.330 1.00 38.28 362 ASN A O 1
ATOM 2865 N N . ASP A 1 363 ? 6.018 30.279 14.670 1.00 37.59 363 ASP A N 1
ATOM 2866 C CA . ASP A 1 363 ? 5.921 30.364 16.141 1.00 37.59 363 ASP A CA 1
ATOM 2867 C C . ASP A 1 363 ? 5.892 31.800 16.706 1.00 37.59 363 ASP A C 1
ATOM 2869 O O . ASP A 1 363 ? 5.885 31.992 17.921 1.00 37.59 363 ASP A O 1
ATOM 2873 N N . THR A 1 364 ? 5.835 32.840 15.865 1.00 38.41 364 THR A N 1
ATOM 2874 C CA . THR A 1 364 ? 5.733 34.242 16.332 1.00 38.41 364 THR A CA 1
ATOM 2875 C C . THR A 1 364 ? 4.490 34.993 15.864 1.00 38.41 364 THR A C 1
ATOM 2877 O O . THR A 1 364 ? 4.300 36.145 16.256 1.00 38.41 364 THR A O 1
ATOM 2880 N N . THR A 1 365 ? 3.588 34.358 15.114 1.00 39.97 365 THR A N 1
ATOM 2881 C CA . THR A 1 365 ? 2.319 34.973 14.690 1.00 39.97 365 THR A CA 1
ATOM 2882 C C . THR A 1 365 ? 1.184 34.678 15.674 1.00 39.97 365 THR A C 1
ATOM 2884 O O . THR A 1 365 ? 0.134 34.144 15.333 1.00 39.97 365 THR A O 1
ATOM 2887 N N . GLY A 1 366 ? 1.361 35.118 16.923 1.00 37.69 366 GLY A N 1
ATOM 2888 C CA . GLY A 1 366 ? 0.202 35.602 17.679 1.00 37.69 366 GLY A CA 1
ATOM 2889 C C . GLY A 1 366 ? -0.340 36.848 16.962 1.00 37.69 366 GLY A C 1
ATOM 2890 O O . GLY A 1 366 ? 0.469 37.620 16.440 1.00 37.69 366 GLY A O 1
ATOM 2891 N N . PRO A 1 367 ? -1.665 37.050 16.874 1.00 36.31 367 PRO A N 1
ATOM 2892 C CA . PRO A 1 367 ? -2.248 38.049 15.990 1.00 36.31 367 PRO A CA 1
ATOM 2893 C C . PRO A 1 367 ? -1.789 39.445 16.417 1.00 36.31 367 PRO A C 1
ATOM 2895 O O . PRO A 1 367 ? -2.227 39.987 17.431 1.00 36.31 367 PRO A O 1
ATOM 2898 N N . LEU A 1 368 ? -0.891 40.035 15.632 1.00 36.59 368 LEU A N 1
ATOM 2899 C CA . LEU A 1 368 ? -0.687 41.475 15.603 1.00 36.59 368 LEU A CA 1
ATOM 2900 C C . LEU A 1 368 ? -1.906 42.068 14.892 1.00 36.59 368 LEU A C 1
ATOM 2902 O O . LEU A 1 368 ? -1.882 42.375 13.706 1.00 36.59 368 LEU A O 1
ATOM 2906 N N . GLU A 1 369 ? -3.009 42.180 15.630 1.00 41.03 369 GLU A N 1
ATOM 2907 C CA . GLU A 1 369 ? -4.071 43.117 15.291 1.00 41.03 369 GLU A CA 1
ATOM 2908 C C . GLU A 1 369 ? -3.464 44.529 15.277 1.00 41.03 369 GLU A C 1
ATOM 2910 O O . GLU A 1 369 ? -3.114 45.062 16.334 1.00 41.03 369 GLU A O 1
ATOM 2915 N N . ASN A 1 370 ? -3.276 45.088 14.075 1.00 41.75 370 ASN A N 1
ATOM 2916 C CA . ASN A 1 370 ? -3.509 46.486 13.665 1.00 41.75 370 ASN A CA 1
ATOM 2917 C C . ASN A 1 370 ? -2.564 46.884 12.519 1.00 41.75 370 ASN A C 1
ATOM 2919 O O . ASN A 1 370 ? -1.454 47.362 12.755 1.00 41.75 370 ASN A O 1
ATOM 2923 N N . ASP A 1 371 ? -3.049 46.754 11.285 1.00 48.62 371 ASP A N 1
ATOM 2924 C CA . ASP A 1 371 ? -2.312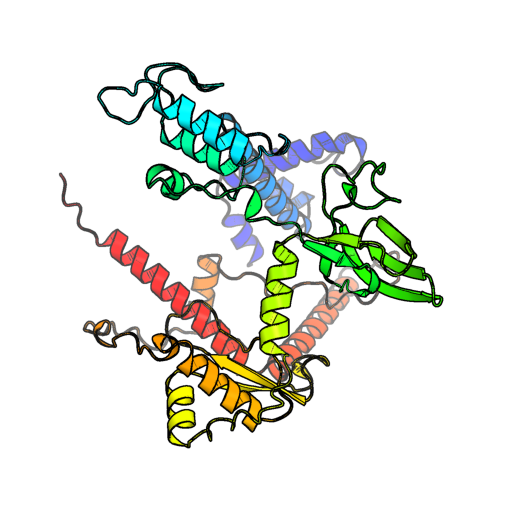 47.068 10.051 1.00 48.62 371 ASP A CA 1
ATOM 2925 C C . ASP A 1 371 ? -2.548 48.504 9.530 1.00 48.62 371 ASP A C 1
ATOM 2927 O O . ASP A 1 371 ? -2.398 48.773 8.348 1.00 48.62 371 ASP A O 1
ATOM 2931 N N . ASP A 1 372 ? -2.857 49.448 10.428 1.00 49.28 372 ASP A N 1
ATOM 2932 C CA . ASP A 1 372 ? -2.901 50.894 10.121 1.00 49.28 372 ASP A CA 1
ATOM 2933 C C . ASP A 1 372 ? -1.820 51.695 10.888 1.00 49.28 372 ASP A C 1
ATOM 2935 O O . ASP A 1 372 ? -1.724 52.915 10.766 1.00 49.28 372 ASP A O 1
ATOM 2939 N N . ALA A 1 373 ? -0.997 51.040 11.720 1.00 56.31 373 ALA A N 1
ATOM 2940 C CA . ALA A 1 373 ? -0.100 51.717 12.670 1.00 56.31 373 ALA A CA 1
ATOM 2941 C C . ALA A 1 373 ? 1.361 51.870 12.201 1.00 56.31 373 ALA A C 1
ATOM 2943 O O . ALA A 1 373 ? 2.182 52.436 12.929 1.00 56.31 373 ALA A O 1
ATOM 2944 N N . THR A 1 374 ? 1.715 51.366 11.017 1.00 58.81 374 THR A N 1
ATOM 2945 C CA . THR A 1 374 ? 3.075 51.492 10.459 1.00 58.81 374 THR A CA 1
ATOM 2946 C C . THR A 1 374 ? 3.201 52.635 9.450 1.00 58.81 374 THR A C 1
ATOM 2948 O O . THR A 1 374 ? 4.311 53.132 9.237 1.00 58.81 374 THR A O 1
ATOM 2951 N N . GLU A 1 375 ? 2.088 53.133 8.901 1.00 51.56 375 GLU A N 1
ATOM 2952 C CA . GLU A 1 375 ? 2.072 54.343 8.080 1.00 51.56 375 GLU A CA 1
ATOM 2953 C C . GLU A 1 375 ? 2.268 55.587 8.962 1.00 51.56 375 GLU A C 1
ATOM 2955 O O . GLU A 1 375 ? 1.363 56.055 9.650 1.00 51.56 375 GLU A O 1
ATOM 2960 N N . GLY A 1 376 ? 3.488 56.129 8.961 1.00 72.31 376 GLY A N 1
ATOM 2961 C CA . GLY A 1 376 ? 3.831 57.368 9.669 1.00 72.31 376 GLY A CA 1
ATOM 2962 C C . GLY A 1 376 ? 4.856 57.219 10.791 1.00 72.31 376 GLY A C 1
ATOM 2963 O O . GLY A 1 376 ? 5.153 58.208 11.463 1.00 72.31 376 GLY A O 1
ATOM 2964 N N . LEU A 1 377 ? 5.431 56.027 10.988 1.00 79.44 377 LEU A N 1
ATOM 2965 C CA . LEU A 1 377 ? 6.585 55.883 11.873 1.00 79.44 377 LEU A CA 1
ATOM 2966 C C . LEU A 1 377 ? 7.779 56.642 11.292 1.00 79.44 377 LEU A C 1
ATOM 2968 O O . LEU A 1 377 ? 8.132 56.478 10.125 1.00 79.44 377 LEU A O 1
ATOM 2972 N N . THR A 1 378 ? 8.417 57.464 12.120 1.00 87.56 378 THR A N 1
ATOM 2973 C CA . THR A 1 378 ? 9.701 58.059 11.748 1.00 87.56 378 THR A CA 1
ATOM 2974 C C . THR A 1 378 ? 10.786 56.983 11.736 1.00 87.56 378 THR A C 1
ATOM 2976 O O . THR A 1 378 ? 10.686 55.977 12.446 1.00 87.56 378 THR A O 1
ATOM 2979 N N . ASP A 1 379 ? 11.861 57.208 10.981 1.00 70.81 379 ASP A N 1
ATOM 2980 C CA . ASP A 1 379 ? 12.990 56.271 10.884 1.00 70.81 379 ASP A CA 1
ATOM 2981 C C . ASP A 1 379 ? 13.543 55.862 12.265 1.00 70.81 379 ASP A C 1
ATOM 2983 O O . ASP A 1 379 ? 13.923 54.712 12.486 1.00 70.81 379 ASP A O 1
ATOM 2987 N N . GLU A 1 380 ? 13.519 56.775 13.242 1.00 77.50 380 GLU A N 1
ATOM 2988 C CA . GLU A 1 380 ? 13.943 56.511 14.623 1.00 77.50 380 GLU A CA 1
ATOM 2989 C C . GLU A 1 380 ? 12.979 55.592 15.387 1.00 77.50 380 GLU A C 1
ATOM 2991 O O . GLU A 1 380 ? 13.408 54.773 16.203 1.00 77.50 380 GLU A O 1
ATOM 2996 N N . GLN A 1 381 ? 11.673 55.696 15.135 1.00 73.44 381 GLN A N 1
ATOM 2997 C CA . GLN A 1 381 ? 10.678 54.804 15.731 1.00 73.44 381 GLN A CA 1
ATOM 2998 C C . GLN A 1 381 ? 10.746 53.410 15.106 1.00 73.44 381 GLN A C 1
ATOM 3000 O O . GLN A 1 381 ? 10.624 52.415 15.822 1.00 73.44 381 GLN A O 1
ATOM 3005 N N . PHE A 1 382 ? 11.014 53.338 13.801 1.00 70.56 382 PHE A N 1
ATOM 3006 C CA . PHE A 1 382 ? 11.235 52.078 13.103 1.00 70.56 382 PHE A CA 1
ATOM 3007 C C . PHE A 1 382 ? 12.488 51.357 13.620 1.00 70.56 382 PHE A C 1
ATOM 3009 O O . PHE A 1 382 ? 12.430 50.171 13.939 1.00 70.56 382 PHE A O 1
ATOM 3016 N N . LEU A 1 383 ? 13.589 52.088 13.823 1.00 66.94 383 LEU A N 1
ATOM 3017 C CA . LEU A 1 383 ? 14.816 51.558 14.432 1.00 66.94 383 LEU A CA 1
ATOM 3018 C C . LEU A 1 383 ? 14.575 50.986 15.837 1.00 66.94 383 LEU A C 1
ATOM 3020 O O . LEU A 1 383 ? 15.044 49.892 16.141 1.00 66.94 383 LEU A O 1
ATOM 3024 N N . ARG A 1 384 ? 13.789 51.669 16.678 1.00 68.00 384 ARG A N 1
ATOM 3025 C CA . ARG A 1 384 ? 13.436 51.164 18.020 1.00 68.00 384 ARG A CA 1
ATOM 3026 C C . ARG A 1 384 ? 12.533 49.934 17.983 1.00 68.00 384 ARG A C 1
ATOM 3028 O O . ARG A 1 384 ? 12.646 49.066 18.848 1.00 68.00 384 ARG A O 1
ATOM 3035 N N . LEU A 1 385 ? 11.621 49.856 17.014 1.00 68.19 385 LEU A N 1
ATOM 3036 C CA . LEU A 1 385 ? 10.779 48.677 16.810 1.00 68.19 385 LEU A CA 1
ATOM 3037 C C . LEU A 1 385 ? 11.631 47.479 16.372 1.00 68.19 385 LEU A C 1
ATOM 3039 O O . LEU A 1 385 ? 11.472 46.380 16.900 1.00 68.19 385 LEU A O 1
ATOM 3043 N N . GLN A 1 386 ? 12.578 47.719 15.464 1.00 62.31 386 GLN A N 1
ATOM 3044 C CA . GLN A 1 386 ? 13.531 46.724 14.991 1.00 62.31 386 GLN A CA 1
ATOM 3045 C C . GLN A 1 386 ? 14.411 46.199 16.135 1.00 62.31 386 GLN A C 1
ATOM 3047 O O . GLN A 1 386 ? 14.552 44.988 16.286 1.00 62.31 386 GLN A O 1
ATOM 3052 N N . GLU A 1 387 ? 14.939 47.082 16.984 1.00 64.50 387 GLU A N 1
ATOM 3053 C CA . GLU A 1 387 ? 15.749 46.710 18.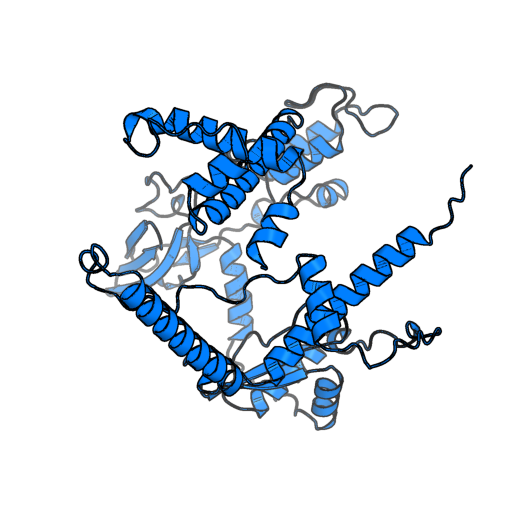151 1.00 64.50 387 GLU A CA 1
ATOM 3054 C C . GLU A 1 387 ? 14.957 45.841 19.147 1.00 64.50 387 GLU A C 1
ATOM 3056 O O . GLU A 1 387 ? 15.434 44.789 19.569 1.00 64.50 387 GLU A O 1
ATOM 3061 N N . LYS A 1 388 ? 13.689 46.186 19.416 1.00 63.16 388 LYS A N 1
ATOM 3062 C CA . LYS A 1 388 ? 12.786 45.373 20.253 1.00 63.16 388 LYS A CA 1
ATOM 3063 C C . LYS A 1 388 ? 12.477 43.991 19.676 1.00 63.16 388 LYS A C 1
ATOM 3065 O O . LYS A 1 388 ? 12.298 43.038 20.435 1.00 63.16 388 LYS A O 1
ATOM 3070 N N . LEU A 1 389 ? 12.356 43.877 18.354 1.00 60.66 389 LEU A N 1
ATOM 3071 C CA . LEU A 1 389 ? 12.137 42.592 17.686 1.00 60.66 389 LEU A CA 1
ATOM 3072 C C . LEU A 1 389 ? 13.389 41.711 17.768 1.00 60.66 389 LEU A C 1
ATOM 3074 O O . LEU A 1 389 ? 13.269 40.517 18.041 1.00 60.66 389 LEU A O 1
ATOM 3078 N N . PHE A 1 390 ? 14.578 42.301 17.619 1.00 56.53 390 PHE A N 1
ATOM 3079 C CA . PHE A 1 390 ? 15.844 41.592 17.809 1.00 56.53 390 PHE A CA 1
ATOM 3080 C C . PHE A 1 390 ? 16.040 41.115 19.249 1.00 56.53 390 PHE A C 1
ATOM 3082 O O . PHE A 1 390 ? 16.454 39.978 19.458 1.00 56.53 390 PHE A O 1
ATOM 3089 N N . GLU A 1 391 ? 15.691 41.935 20.240 1.00 61.41 391 GLU A N 1
ATOM 3090 C CA . GLU A 1 391 ? 15.780 41.550 21.650 1.00 61.41 391 GLU A CA 1
ATOM 3091 C C . GLU A 1 391 ? 14.835 40.380 21.978 1.00 61.41 391 GLU A C 1
ATOM 3093 O O . GLU A 1 391 ? 15.247 39.405 22.604 1.00 61.41 391 GLU A O 1
ATOM 3098 N N . LYS A 1 392 ? 13.601 40.390 21.451 1.00 57.94 392 LYS A N 1
ATOM 3099 C CA . LYS A 1 392 ? 12.669 39.253 21.583 1.00 57.94 392 LYS A CA 1
ATOM 3100 C C . LYS A 1 392 ? 13.172 37.976 20.905 1.00 57.94 392 LYS A C 1
ATOM 3102 O O . LYS A 1 392 ? 13.028 36.895 21.474 1.00 57.94 392 LYS A O 1
ATOM 3107 N N . ALA A 1 393 ? 13.769 38.085 19.718 1.00 50.50 393 ALA A N 1
ATOM 3108 C CA . ALA A 1 393 ? 14.356 36.938 19.026 1.00 50.50 393 ALA A CA 1
ATOM 3109 C C . ALA A 1 393 ? 15.567 36.366 19.787 1.00 50.50 393 ALA A C 1
ATOM 3111 O O . ALA A 1 393 ? 15.742 35.151 19.832 1.00 50.50 393 ALA A O 1
ATOM 3112 N N . SER A 1 394 ? 16.362 37.223 20.438 1.00 47.44 394 SER A N 1
ATOM 3113 C CA . SER A 1 394 ? 17.490 36.804 21.280 1.00 47.44 394 SER A CA 1
ATOM 3114 C C . SER A 1 394 ? 17.034 36.012 22.507 1.00 47.44 394 SER A C 1
ATOM 3116 O O . SER A 1 394 ? 17.619 34.977 22.808 1.00 47.44 394 SER A O 1
ATOM 3118 N N . VAL A 1 395 ? 15.969 36.456 23.183 1.00 52.84 395 VAL A N 1
ATOM 3119 C CA . VAL A 1 395 ? 15.397 35.746 24.342 1.00 52.84 395 VAL A CA 1
ATOM 3120 C C . VAL A 1 395 ? 14.817 34.391 23.925 1.00 52.84 395 VAL A C 1
ATOM 3122 O O . VAL A 1 395 ? 15.026 33.395 24.606 1.00 52.84 395 VAL A O 1
ATOM 3125 N N . SER A 1 396 ? 14.158 34.325 22.763 1.00 55.16 396 SER A N 1
ATOM 3126 C CA . SER A 1 396 ? 13.661 33.069 22.186 1.00 55.16 396 SER A CA 1
ATOM 3127 C C . SER A 1 396 ? 14.797 32.092 21.837 1.00 55.16 396 SER A C 1
ATOM 3129 O O . SER A 1 396 ? 14.666 30.890 22.048 1.00 55.16 396 SER A O 1
ATOM 3131 N N . LEU A 1 397 ? 15.941 32.597 21.365 1.00 42.72 397 LEU A N 1
ATOM 3132 C CA . LEU A 1 397 ? 17.124 31.783 21.080 1.00 42.72 397 LEU A CA 1
ATOM 3133 C C . LEU A 1 397 ? 17.790 31.243 22.358 1.00 42.72 397 LEU A C 1
ATOM 3135 O O . LEU A 1 397 ? 18.185 30.080 22.387 1.00 42.72 397 LEU A O 1
ATOM 3139 N N . GLU A 1 398 ? 17.893 32.050 23.416 1.00 47.69 398 GLU A N 1
ATOM 3140 C CA . GLU A 1 398 ? 18.359 31.586 24.732 1.00 47.69 398 GLU A CA 1
ATOM 3141 C C . GLU A 1 398 ? 17.434 30.508 25.314 1.00 47.69 398 GLU A C 1
ATOM 3143 O O . GLU A 1 398 ? 17.916 29.519 25.867 1.00 47.69 398 GLU A O 1
ATOM 3148 N N . ASP A 1 399 ? 16.122 30.643 25.121 1.00 47.62 399 ASP A N 1
ATOM 3149 C CA . ASP A 1 399 ? 15.122 29.662 25.551 1.00 47.62 399 ASP A CA 1
ATOM 3150 C C . ASP A 1 399 ? 15.257 28.340 24.774 1.00 47.62 399 ASP A C 1
ATOM 3152 O O . ASP A 1 399 ? 15.276 27.259 25.359 1.00 47.62 399 ASP A O 1
ATOM 3156 N N . VAL A 1 400 ? 15.489 28.395 23.458 1.00 42.44 400 VAL A N 1
ATOM 3157 C CA . VAL A 1 400 ? 15.770 27.200 22.641 1.00 42.44 400 VAL A CA 1
ATOM 3158 C C . VAL A 1 400 ? 17.063 26.504 23.082 1.00 42.44 400 VAL A C 1
ATOM 3160 O O . VAL A 1 400 ? 17.094 25.276 23.190 1.00 42.44 400 VAL A O 1
ATOM 3163 N N . LEU A 1 401 ? 18.120 27.269 23.371 1.00 43.22 401 LEU A N 1
ATOM 3164 C CA . LEU A 1 401 ? 19.423 26.738 23.788 1.00 43.22 401 LEU A CA 1
ATOM 3165 C C . LEU A 1 401 ? 19.409 26.155 25.209 1.00 43.22 401 LEU A C 1
ATOM 3167 O O . LEU A 1 401 ? 20.162 25.225 25.499 1.00 43.22 401 LEU A O 1
ATOM 3171 N N . THR A 1 402 ? 18.546 26.660 26.090 1.00 48.50 402 THR A N 1
ATOM 3172 C CA . THR A 1 402 ? 18.412 26.168 27.470 1.00 48.50 402 THR A CA 1
ATOM 3173 C C . THR A 1 402 ? 17.386 25.038 27.605 1.00 48.50 402 THR A C 1
ATOM 3175 O O . THR A 1 402 ? 17.591 24.145 28.426 1.00 48.50 402 THR A O 1
ATOM 3178 N N . THR A 1 403 ? 16.341 25.012 26.770 1.00 44.50 403 THR A N 1
ATOM 3179 C CA . THR A 1 403 ? 15.204 24.076 26.900 1.00 44.50 403 THR A CA 1
ATOM 3180 C C . THR A 1 403 ? 15.345 22.812 26.049 1.00 44.50 403 THR A C 1
ATOM 3182 O O . THR A 1 403 ? 14.899 21.748 26.470 1.00 44.50 403 THR A O 1
ATOM 3185 N N . ARG A 1 404 ? 15.995 22.874 24.873 1.00 50.25 404 ARG A N 1
ATOM 3186 C CA . ARG A 1 404 ? 16.179 21.697 23.987 1.00 50.25 404 ARG A CA 1
ATOM 3187 C C . ARG A 1 404 ? 17.467 20.904 24.236 1.00 50.25 404 ARG A C 1
ATOM 3189 O O . ARG A 1 404 ? 17.683 19.876 23.601 1.00 50.25 404 ARG A O 1
ATOM 3196 N N . GLY A 1 405 ? 18.288 21.357 25.185 1.00 49.06 405 GLY A N 1
ATOM 3197 C CA . GLY A 1 405 ? 19.515 20.704 25.629 1.00 49.06 405 GLY A CA 1
ATOM 3198 C C . GLY A 1 405 ? 20.646 20.740 24.593 1.00 49.06 405 GLY A C 1
ATOM 3199 O O . GLY A 1 405 ? 20.488 20.353 23.437 1.00 49.06 405 GLY A O 1
ATOM 3200 N N . ASN A 1 406 ? 21.847 21.119 25.037 1.00 45.00 406 ASN A N 1
ATOM 3201 C CA . ASN A 1 406 ? 23.068 21.104 24.214 1.00 45.00 406 ASN A CA 1
ATOM 3202 C C . ASN A 1 406 ? 23.347 19.737 23.552 1.00 45.00 406 ASN A C 1
ATOM 3204 O O . ASN A 1 406 ? 24.045 19.677 22.542 1.00 45.00 406 ASN A O 1
ATOM 3208 N N . GLN A 1 407 ? 22.789 18.650 24.097 1.00 49.69 407 GLN A N 1
ATOM 3209 C CA . GLN A 1 407 ? 22.974 17.291 23.596 1.00 49.69 407 GLN A CA 1
ATOM 3210 C C . GLN A 1 407 ? 22.258 17.040 22.262 1.00 49.69 407 GLN A C 1
ATOM 3212 O O . GLN A 1 407 ? 22.859 16.468 21.364 1.00 49.69 407 GLN A O 1
ATOM 3217 N N . HIS A 1 408 ? 21.031 17.537 22.072 1.00 47.97 408 HIS A N 1
ATOM 3218 C CA . HIS A 1 408 ? 20.295 17.335 20.817 1.00 47.97 408 HIS A CA 1
ATOM 3219 C C . HIS A 1 408 ? 20.967 18.065 19.643 1.00 47.97 408 HIS A C 1
ATOM 3221 O O . HIS A 1 408 ? 21.071 17.542 18.534 1.00 47.97 408 HIS A O 1
ATOM 3227 N N . ILE A 1 409 ? 21.502 19.260 19.910 1.00 47.62 409 ILE A N 1
ATOM 3228 C CA . ILE A 1 409 ? 22.297 20.024 18.943 1.00 47.62 409 ILE A CA 1
ATOM 3229 C C . ILE A 1 409 ? 23.623 19.308 18.649 1.00 47.62 409 ILE A C 1
ATOM 3231 O O . ILE A 1 409 ? 24.034 19.261 17.492 1.00 47.62 409 ILE A O 1
ATOM 3235 N N . ALA A 1 410 ? 24.270 18.719 19.661 1.00 48.41 410 ALA A N 1
ATOM 3236 C CA . ALA A 1 410 ? 25.484 17.926 19.476 1.00 48.41 410 ALA A CA 1
ATOM 3237 C C . ALA A 1 410 ? 25.234 16.664 18.629 1.00 48.41 410 ALA A C 1
ATOM 3239 O O . ALA A 1 410 ? 26.037 16.359 17.750 1.00 48.41 410 ALA A O 1
ATOM 3240 N N . ASP A 1 411 ? 24.105 15.983 18.829 1.00 52.75 411 ASP A N 1
ATOM 3241 C CA . ASP A 1 411 ? 23.740 14.772 18.088 1.00 52.75 411 ASP A CA 1
ATOM 3242 C C . ASP A 1 411 ? 23.393 15.093 16.619 1.00 52.75 411 ASP A C 1
ATOM 3244 O O . ASP A 1 411 ? 23.859 14.416 15.699 1.00 52.75 411 ASP A O 1
ATOM 3248 N N . ILE A 1 412 ? 22.649 16.180 16.367 1.00 51.62 412 ILE A N 1
ATOM 3249 C CA . ILE A 1 412 ? 22.381 16.681 15.006 1.00 51.62 412 ILE A CA 1
ATOM 3250 C C . ILE A 1 412 ? 23.677 17.118 14.319 1.00 51.62 412 ILE A C 1
ATOM 3252 O O . ILE A 1 412 ? 23.887 16.821 13.139 1.00 51.62 412 ILE A O 1
ATOM 3256 N N . TRP A 1 413 ? 24.553 17.813 15.046 1.00 53.12 413 TRP A N 1
ATOM 3257 C CA . TRP A 1 413 ? 25.854 18.229 14.538 1.00 53.12 413 TRP A CA 1
ATOM 3258 C C . TRP A 1 413 ? 26.712 17.027 14.146 1.00 53.12 413 TRP A C 1
ATOM 3260 O O . TRP A 1 413 ? 27.273 17.023 13.053 1.00 53.12 413 TRP A O 1
ATOM 3270 N N . GLU A 1 414 ? 26.776 15.988 14.980 1.00 53.94 414 GLU A N 1
ATOM 3271 C CA . GLU A 1 414 ? 27.569 14.793 14.689 1.00 53.94 414 GLU A CA 1
ATOM 3272 C C . GLU A 1 414 ? 26.998 14.012 13.491 1.00 53.94 414 GLU A C 1
ATOM 3274 O O . GLU A 1 414 ? 27.761 13.614 12.609 1.00 53.94 414 GLU A O 1
ATOM 3279 N N . MET A 1 415 ? 25.667 13.908 13.355 1.00 51.31 415 MET A N 1
ATOM 3280 C CA . MET A 1 415 ? 25.030 13.325 12.161 1.00 51.31 415 MET A CA 1
ATOM 3281 C C . MET A 1 415 ? 25.385 14.081 10.872 1.00 51.31 415 MET A C 1
ATOM 3283 O O . MET A 1 415 ? 25.783 13.473 9.874 1.00 51.31 415 MET A O 1
ATOM 3287 N N . GLN A 1 416 ? 25.264 15.412 10.875 1.00 52.66 416 GLN A N 1
ATOM 3288 C CA . GLN A 1 416 ? 25.578 16.227 9.695 1.00 52.66 416 GLN A CA 1
ATOM 3289 C C . GLN A 1 416 ? 27.079 16.219 9.388 1.00 52.66 416 GLN A C 1
ATOM 3291 O O . GLN A 1 416 ? 27.481 16.163 8.226 1.00 52.66 416 GLN A O 1
ATOM 3296 N N . ARG A 1 417 ? 27.922 16.193 10.423 1.00 60.31 417 ARG A N 1
ATOM 3297 C CA . ARG A 1 417 ? 29.375 16.091 10.297 1.00 60.31 417 ARG A CA 1
ATOM 3298 C C . ARG A 1 417 ? 29.800 14.779 9.642 1.00 60.31 417 ARG A C 1
ATOM 3300 O O . ARG A 1 417 ? 30.636 14.820 8.740 1.00 60.31 417 ARG A O 1
ATOM 3307 N N . CYS A 1 418 ? 29.236 13.638 10.044 1.00 53.47 418 CYS A N 1
ATOM 3308 C CA . CYS A 1 418 ? 29.522 12.346 9.410 1.00 53.47 418 CYS A CA 1
ATOM 3309 C C . CYS A 1 418 ? 29.171 12.367 7.918 1.00 53.47 418 CYS A C 1
ATOM 3311 O O . CYS A 1 418 ? 30.010 12.024 7.085 1.00 53.47 418 CYS A O 1
ATOM 3313 N N . ARG A 1 419 ? 27.981 12.874 7.574 1.00 54.25 419 ARG A N 1
ATOM 3314 C CA . ARG A 1 419 ? 27.540 13.024 6.182 1.00 54.25 419 ARG A CA 1
ATOM 3315 C C . ARG A 1 419 ? 28.480 13.916 5.367 1.00 54.25 419 ARG A C 1
ATOM 3317 O O . ARG A 1 419 ? 28.890 13.546 4.269 1.00 54.25 419 ARG A O 1
ATOM 3324 N N . MET A 1 420 ? 28.871 15.064 5.921 1.00 50.06 420 MET A N 1
ATOM 3325 C CA . MET A 1 420 ? 29.817 15.979 5.278 1.00 50.06 420 MET A CA 1
ATOM 3326 C C . MET A 1 420 ? 31.187 15.331 5.047 1.00 50.06 420 MET A C 1
ATOM 3328 O O . MET A 1 420 ? 31.794 15.532 3.995 1.00 50.06 420 MET A O 1
ATOM 3332 N N . LEU A 1 421 ? 31.695 14.563 6.015 1.00 52.34 421 LEU A N 1
ATOM 3333 C CA . LEU A 1 421 ? 32.987 13.887 5.891 1.00 52.34 421 LEU A CA 1
ATOM 3334 C C . LEU A 1 421 ? 32.963 12.801 4.810 1.00 52.34 421 LEU A C 1
ATOM 3336 O O . LEU A 1 421 ? 33.933 12.682 4.060 1.00 52.34 421 LEU A O 1
ATOM 3340 N N . ASP A 1 422 ? 31.867 12.057 4.687 1.00 58.25 422 ASP A N 1
ATOM 3341 C CA . ASP A 1 422 ? 31.718 11.030 3.655 1.00 58.25 422 ASP A CA 1
ATOM 3342 C C . ASP A 1 422 ? 31.605 11.639 2.248 1.00 58.25 422 ASP A C 1
ATOM 3344 O O . ASP A 1 422 ? 32.262 11.164 1.320 1.00 58.25 422 ASP A O 1
ATOM 3348 N N . GLU A 1 423 ? 30.892 12.757 2.090 1.00 55.41 423 GLU A N 1
ATOM 3349 C CA . GLU A 1 423 ? 30.840 13.494 0.819 1.00 55.41 423 GLU A CA 1
ATOM 3350 C C . GLU A 1 423 ? 32.207 14.078 0.418 1.00 55.41 423 GLU A C 1
ATOM 3352 O O . GLU A 1 423 ? 32.585 14.053 -0.757 1.00 55.41 423 GLU A O 1
ATOM 3357 N N . VAL A 1 424 ? 32.984 14.583 1.383 1.00 51.12 424 VAL A N 1
ATOM 3358 C CA . VAL A 1 424 ? 34.348 15.078 1.129 1.00 51.12 424 VAL A CA 1
ATOM 3359 C C . VAL A 1 424 ? 35.272 13.938 0.704 1.00 51.12 424 VAL A C 1
ATOM 3361 O O . VAL A 1 424 ? 36.032 14.097 -0.254 1.00 51.12 424 VAL A O 1
ATOM 3364 N N . ARG A 1 425 ? 35.194 12.782 1.373 1.00 63.66 425 ARG A N 1
ATOM 3365 C CA . ARG A 1 425 ? 35.979 11.590 1.020 1.00 63.66 425 ARG A CA 1
ATOM 3366 C C . ARG A 1 425 ? 35.625 11.073 -0.373 1.00 63.66 425 ARG A C 1
ATOM 3368 O O . ARG A 1 425 ? 36.535 10.770 -1.141 1.00 63.66 425 ARG A O 1
ATOM 3375 N N . ALA A 1 426 ? 34.339 11.041 -0.728 1.00 63.41 426 ALA A N 1
ATOM 3376 C CA . ALA A 1 426 ? 33.880 10.639 -2.057 1.00 63.41 426 ALA A CA 1
ATOM 3377 C C . ALA A 1 426 ? 34.451 11.550 -3.159 1.00 63.41 426 ALA A C 1
ATOM 3379 O O . ALA A 1 426 ? 35.054 11.065 -4.115 1.00 63.41 426 ALA A O 1
ATOM 3380 N N . LYS A 1 427 ? 34.380 12.876 -2.976 1.00 62.88 427 LYS A N 1
ATOM 3381 C CA . LYS A 1 427 ? 34.935 13.846 -3.939 1.00 62.88 427 LYS A CA 1
ATOM 3382 C C . LYS A 1 427 ? 36.460 13.783 -4.050 1.00 62.88 427 LYS A C 1
ATOM 3384 O O . LYS A 1 427 ? 37.020 13.982 -5.130 1.00 62.88 427 LYS A O 1
ATOM 3389 N N . GLN A 1 428 ? 37.157 13.505 -2.948 1.00 56.75 428 GLN A N 1
ATOM 3390 C CA . GLN A 1 428 ? 38.609 13.310 -2.969 1.00 56.75 428 GLN A CA 1
ATOM 3391 C C . GLN A 1 428 ? 39.001 12.025 -3.707 1.00 56.75 428 GLN A C 1
ATOM 3393 O O . GLN A 1 428 ? 39.955 12.056 -4.482 1.00 56.75 428 GLN A O 1
ATOM 3398 N N . ALA A 1 429 ? 38.249 10.935 -3.531 1.00 69.25 429 ALA A N 1
ATOM 3399 C CA . ALA A 1 429 ? 38.459 9.685 -4.258 1.00 69.25 429 ALA A CA 1
ATOM 3400 C C . ALA A 1 429 ? 38.221 9.843 -5.772 1.00 69.25 429 ALA A C 1
ATOM 3402 O O . ALA A 1 429 ? 39.016 9.344 -6.565 1.00 69.25 429 ALA A O 1
ATOM 3403 N N . GLU A 1 430 ? 37.199 10.604 -6.179 1.00 71.88 430 GLU A N 1
ATOM 3404 C CA . GLU A 1 430 ? 36.953 10.953 -7.590 1.00 71.88 430 GLU A CA 1
ATOM 3405 C C . GLU A 1 430 ? 38.097 11.774 -8.198 1.00 71.88 430 GLU A C 1
ATOM 3407 O O . GLU A 1 430 ? 38.514 11.531 -9.327 1.00 71.88 430 GLU A O 1
ATOM 3412 N N . THR A 1 431 ? 38.650 12.721 -7.435 1.00 69.44 431 THR A N 1
ATOM 3413 C CA . THR A 1 431 ? 39.739 13.596 -7.904 1.00 69.44 431 THR A CA 1
ATOM 3414 C C . THR A 1 431 ? 41.085 12.862 -7.969 1.00 69.44 431 THR A C 1
ATOM 3416 O O . THR A 1 431 ? 41.951 13.213 -8.770 1.00 69.44 431 THR A O 1
ATOM 3419 N N . GLN A 1 432 ? 41.282 11.847 -7.123 1.00 64.25 432 GLN A N 1
ATOM 3420 C CA . GLN A 1 432 ? 42.510 11.050 -7.067 1.00 64.25 432 GLN A CA 1
ATOM 3421 C C . GLN A 1 432 ? 42.477 9.805 -7.960 1.00 64.25 432 GLN A C 1
ATOM 3423 O O . GLN A 1 432 ? 43.502 9.130 -8.076 1.00 64.25 432 GLN A O 1
ATOM 3428 N N . ALA A 1 433 ? 41.352 9.503 -8.616 1.00 65.56 433 ALA A N 1
ATOM 3429 C CA . ALA A 1 433 ? 41.281 8.437 -9.603 1.00 65.56 433 ALA A CA 1
ATOM 3430 C C . ALA A 1 433 ? 42.242 8.761 -10.769 1.00 65.56 433 ALA A C 1
ATOM 3432 O O . ALA A 1 433 ? 42.032 9.738 -11.492 1.00 65.56 433 ALA A O 1
ATOM 3433 N N . PRO A 1 434 ? 43.334 7.994 -10.962 1.00 62.44 434 PRO A N 1
ATOM 3434 C CA . PRO A 1 434 ? 44.295 8.293 -12.010 1.00 62.44 434 PRO A CA 1
ATOM 3435 C C . PRO A 1 434 ? 43.613 8.136 -13.370 1.00 62.44 434 PRO A C 1
ATOM 3437 O O . PRO A 1 434 ? 42.979 7.111 -13.620 1.00 62.44 434 PRO A O 1
ATOM 3440 N N . LEU A 1 435 ? 43.796 9.127 -14.251 1.00 58.19 435 LEU A N 1
ATOM 3441 C CA . LEU A 1 435 ? 43.491 9.066 -15.686 1.00 58.19 435 LEU A CA 1
ATOM 3442 C C . LEU A 1 435 ? 44.290 7.918 -16.334 1.00 58.19 435 LEU A C 1
ATOM 3444 O O . LEU A 1 435 ? 45.304 8.124 -16.995 1.00 58.19 435 LEU A O 1
ATOM 3448 N N . ARG A 1 436 ? 43.875 6.673 -16.096 1.00 52.47 436 ARG A N 1
ATOM 3449 C CA . ARG A 1 436 ? 44.361 5.487 -16.797 1.00 52.47 436 ARG A CA 1
ATOM 3450 C C . ARG A 1 436 ? 43.503 5.314 -18.037 1.00 52.47 436 ARG A C 1
ATOM 3452 O O . ARG A 1 436 ? 42.481 4.639 -18.001 1.00 52.47 436 ARG A O 1
ATOM 3459 N N . GLY A 1 437 ? 43.933 5.947 -19.120 1.00 63.75 437 GLY A N 1
ATOM 3460 C CA . GLY A 1 437 ? 43.299 5.796 -20.424 1.00 63.75 437 GLY A CA 1
ATOM 3461 C C . GLY A 1 437 ? 43.575 6.963 -21.359 1.00 63.75 437 GLY A C 1
ATOM 3462 O O . GLY A 1 437 ? 42.633 7.618 -21.792 1.00 63.75 437 GLY A O 1
ATOM 3463 N N . ALA A 1 438 ? 44.850 7.219 -21.648 1.00 46.06 438 ALA A N 1
ATOM 3464 C CA . ALA A 1 438 ? 45.297 7.924 -22.845 1.00 46.06 438 ALA A CA 1
ATOM 3465 C C . ALA A 1 438 ? 46.533 7.205 -23.390 1.00 46.06 438 ALA A C 1
ATOM 3467 O O . ALA A 1 438 ? 47.421 6.889 -22.560 1.00 46.06 438 ALA A O 1
#

Organism: NCBI:txid1503055

Sequence (438 aa):
MAYAAYLASFTAEEKLYVVAAAQSWQQDKRGTGFFQSVELNSFEDVIHSLGRGLVHDFILKAQEEAAERLNGRLSQKHLLQPTRNQPQRTLSNLYQLWDKLGDVPISDDGQHLDESFLHFGKGAEKETVWRWFEAQNPQFIVGEVVQGIRKTDEQSEIAELAVENLQTGDKVDLRSCPFLKDHATAEFEYAVVESVERETPECVAVSYEAHGVVGYPVGCKLKVSPETMGLRYLQQERQAPSGGHSKLSEVTESDLEAVKTAGFRVHLGGAADGPELGARWWWTLTQPRWIAVESSPHDFATESEVWADAVRALRADPDLNRKIPEALESEVPVQIPLTIEPDALLGDLRRRGFVVSAWNLNDTTGPLENDDATEGLTDEQFLRLQEKLFEKASVSLEDVLTTRGNQHIADIWEMQRCRMLDEVRAKQAETQAPLRGA

Secondary structure (DSSP, 8-state):
-HHHHHHHTS-HHHHHHHHHHHHHHHHHTTTSSTTTT----SHHHHHHHHHHHHHHHHHHHHHHHHHHHHHHHHHTT---PPPTTSPPPPHHHHHHHHHHHHTS-B-TTSSBBSS-BTTBPTT-BHHHHHHHHHHH-TT--HHHHHTT----GGGG--EEEEGGG--TT-EEEGGG-TTTTTSTTTTT-EEEEEEEEEEETTEEEEEETTTEEEEEETT-EEEE-HHHHHHHHHHHHHHS---S--------HHHHHHHHHHTEEEEE--GGG-TTTTT-EEEEE--TT-SS-EE-SS-BSSHHHHHHHHHHHHHH-GGGG----GGG--S------S---HHHHHHHHHHTT-------GGGS-S----TTSSTT--HHHHHHHHHHHHHHHHHHHHHHHHHSHHHHHHHHHHHHHHHHHHHHHHHHHHHHS-----